Protein AF-0000000084464617 (afdb_homodimer)

Sequence (528 aa):
MVTNSAPVAQAFKDVGVSLNCDMGEGYYRWNLGPDEELFPLIDFANVACGMHAGDHATMLRMVRLAKKHGVGIGAHPGLDDIKGFGRRKLDITPDEVYSLALYQLGALKAMVDAEGAKLSHVKPHGAFYFILRDDEAACRAFMKAHLSLTPNGSPLPYVGLAGTTHEKVCAEMGIPFVPEIFVDIDYSAEKTLLSVPMSNKPTVEGIGKKMESILKTYTTSDKQGKPLELPETRGYYTVCLHSDMPTALDNARAARKAIDAARKMVTNSAPVAQAFKDVGVSLNCDMGEGYYRWNLGPDEELFPLIDFANVACGMHAGDHATMLRMVRLAKKHGVGIGAHPGLDDIKGFGRRKLDITPDEVYSLALYQLGALKAMVDAEGAKLSHVKPHGAFYFILRDDEAACRAFMKAHLSLTPNGSPLPYVGLAGTTHEKVCAEMGIPFVPEIFVDIDYSAEKTLLSVPMSNKPTVEGIGKKMESILKTYTTSDKQGKPLELPETRGYYTVCLHSDMPTALDNARAARKAIDAARK

InterPro domains:
  IPR005501 LamB/YcsF/PxpA-like [PF03746] (17-259)
  IPR005501 LamB/YcsF/PxpA-like [PTHR30292] (17-262)
  IPR011330 Glycoside hydrolase/deacetylase, beta/alpha-barrel [SSF88713] (17-261)

Radius of gyration: 25.35 Å; Cα contacts (8 Å, |Δi|>4): 1186; chains: 2; bounding box: 42×81×56 Å

Solvent-accessible surface area (backbone atoms only — not comparable to full-atom values): 26544 Å² total; per-residue (Å²): 125,58,69,90,82,54,63,48,60,52,45,54,58,73,57,25,73,39,37,30,33,51,30,40,54,20,47,80,93,42,80,42,50,63,53,80,75,40,49,81,64,35,45,31,35,26,34,21,45,44,32,19,26,13,30,45,61,45,35,48,49,46,48,51,50,25,59,74,62,40,26,36,38,22,37,17,39,39,37,87,28,53,92,55,53,10,57,58,82,70,94,74,51,37,69,52,38,22,27,48,41,24,31,25,50,18,16,49,48,36,43,31,49,59,70,72,49,64,78,32,32,37,32,58,27,57,29,44,37,50,48,27,40,74,31,61,65,37,30,51,28,34,48,52,34,57,41,46,77,30,76,88,52,75,50,56,20,38,48,36,47,67,93,35,38,42,43,53,51,24,60,76,69,68,31,47,70,38,37,48,45,64,59,57,39,23,26,40,91,88,69,43,77,42,52,70,91,74,25,65,83,64,44,51,67,55,27,31,50,37,42,46,35,31,75,72,68,29,24,42,51,21,70,86,64,45,82,36,81,38,76,70,53,77,58,47,29,34,38,45,45,54,30,78,43,97,55,25,64,57,38,46,50,32,41,42,52,42,54,54,61,68,71,108,127,59,68,90,80,54,63,47,61,52,46,53,59,72,57,26,72,39,37,30,31,52,30,40,53,20,48,80,92,42,79,45,52,64,54,79,74,40,47,80,64,34,46,32,36,27,34,22,44,42,32,19,26,12,29,45,58,44,37,47,50,46,50,52,51,25,60,76,61,42,26,37,38,20,38,17,39,39,37,86,28,53,92,54,54,10,57,56,84,69,94,73,53,36,68,52,37,22,28,48,41,22,30,25,51,17,15,49,47,36,43,30,50,58,70,73,50,65,78,32,32,38,33,58,26,58,30,43,37,50,48,28,40,73,30,58,64,38,30,51,27,34,48,54,35,56,42,45,76,30,77,89,51,76,50,55,21,38,47,37,46,69,91,35,39,41,42,52,50,25,61,75,70,67,31,48,70,39,35,47,44,64,58,57,40,24,26,41,92,87,69,44,78,41,52,70,92,74,26,64,84,66,44,51,68,56,28,31,52,35,43,46,34,31,76,73,68,29,25,40,50,20,71,87,65,45,80,36,81,38,75,71,52,78,58,47,30,33,37,43,43,53,31,79,44,98,53,28,64,55,38,45,51,32,41,42,50,41,55,55,60,69,72,107

pLDDT: mean 94.5, std 10.1, range [27.45, 98.94]

Foldseek 3Di:
DQDQPDQLLVSLQVLQEFAEEEAQFAAVVGDFFDRLLLLLLGQAYAYEQHQLGHDLVSLLVSLVSCVVNVHAYEHAQAHNCVPVSRQDADDDDLVRLLVSLLNRRVSNQVSNVVVVGHHREYEYDHNLLVCLQAPLSNVLSNVVSQCVSCVPDAGHEYEHAPPTSNVVNCVVVVHHYAHEDEQQFFAAPVRHTDGPVVGDGDDLVSLLVQLLCCLPPQWGAGRVRHIDHHPSSVTGHYYYFYRNHPCRSSSSVSNSVSSVVSVD/DQDQPDQLLVSLQVLQEFAEEEAQFAAVVGDFFDRLLLLLLGQAYAYEQHQLGHDLVSLLVSLVSCVVNVHAYEHAQAHNCVPVSRQDADDDDLVRLLVSLLNRRVSNQVSNVVVVGHHREYEYDHNLLVCLQADLSNVLSNVVSQCVSCVPDAGHEYEHAPPTSNVVSCVVVVHHYAHEDEQQFFAAPVRHTDGPVVGDGDDLVSLLVQLLCCLPPQWGAGRVGHIDHHVSSVTGHYYYFYRNHPCRSSSSVSNSVSSVVSVD

Secondary structure (DSSP, 8-state):
---TTS-HHHHHHHHSEEEEEEE---BTTB--S-HHHHGGG-SEEEEE-SSSS--HHHHHHHHHHHHHHT-EEEEE---S-GGGTT-S-----HHHHHHHHHHHHHHHHHHHHHTT--EEEE---HHHHHHHHH-HHHHHHHHHHHHHTSTTSPPPPEEE-TTSHHHHHHHHHT--EEEEEESSS-B-TTSPBPPGGGSPPP-HHHHHHHHHHHHHHSEEE-TTS-EEE-GGGGS-EEEEEETTSTTHHHHHHHHHHHHHHHH-/---TTS-HHHHHHHHSEEEEEEE---BTTB--S-HHHHGGG-SEEEEE-SSSS--HHHHHHHHHHHHHHT-EEEEE---S-GGGTT-S-----HHHHHHHHHHHHHHHHHHHHHTT--EEEE---HHHHHHHHH-HHHHHHHHHHHHHTSTTSPPPPEEE-TTSHHHHHHHHHT--EEEEEESSS-B-TTSPBPPGGGSPPP-HHHHHHHHHHHHHHSEEE-TTS-EEE-GGGGS-EEEEEETTSTTHHHHHHHHHHHHHHHH-

Organism: NCBI:txid879819

Structure (mmCIF, N/CA/C/O backbone):
data_AF-0000000084464617-model_v1
#
loop_
_entity.id
_entity.type
_entity.pdbx_description
1 polymer LamB/YcsF
#
loop_
_atom_site.group_PDB
_atom_site.id
_atom_site.type_symbol
_atom_site.label_atom_id
_atom_site.label_alt_id
_atom_site.label_comp_id
_atom_site.label_asym_id
_atom_site.label_entity_id
_atom_site.label_seq_id
_atom_site.pdbx_PDB_ins_code
_atom_site.Cartn_x
_atom_site.Cartn_y
_atom_site.Cartn_z
_atom_site.occupancy
_atom_site.B_iso_or_equiv
_atom_site.auth_seq_id
_atom_site.auth_comp_id
_atom_site.auth_asym_id
_atom_site.auth_atom_id
_atom_site.pdbx_PDB_model_num
ATOM 1 N N . MET A 1 1 ? -7.426 -28.438 1.047 1 29.12 1 MET A N 1
ATOM 2 C CA . MET A 1 1 ? -7.781 -27.172 1.679 1 29.12 1 MET A CA 1
ATOM 3 C C . MET A 1 1 ? -6.738 -26.766 2.711 1 29.12 1 MET A C 1
ATOM 5 O O . MET A 1 1 ? -6.293 -27.594 3.51 1 29.12 1 MET A O 1
ATOM 9 N N . VAL A 1 2 ? -6.07 -25.594 2.578 1 39.19 2 VAL A N 1
ATOM 10 C CA . VAL A 1 2 ? -4.988 -25.125 3.438 1 39.19 2 VAL A CA 1
ATOM 11 C C . VAL A 1 2 ? -5.523 -24.844 4.84 1 39.19 2 VAL A C 1
ATOM 13 O O . VAL A 1 2 ? -6.512 -24.125 5 1 39.19 2 VAL A O 1
ATOM 16 N N . THR A 1 3 ? -5.273 -25.641 5.82 1 35.84 3 THR A N 1
ATOM 17 C CA . THR A 1 3 ? -5.652 -25.312 7.191 1 35.84 3 THR A CA 1
ATOM 18 C C . THR A 1 3 ? -4.867 -24.109 7.703 1 35.84 3 THR A C 1
ATOM 20 O O . THR A 1 3 ? -3.672 -23.984 7.434 1 35.84 3 THR A O 1
ATOM 23 N N . ASN A 1 4 ? -5.457 -22.969 8.086 1 39.94 4 ASN A N 1
ATOM 24 C CA . ASN A 1 4 ? -5 -21.641 8.477 1 39.94 4 ASN A CA 1
ATOM 25 C C . ASN A 1 4 ? -3.971 -21.719 9.602 1 39.94 4 ASN A C 1
ATOM 27 O O . ASN A 1 4 ? -3.533 -20.688 10.109 1 39.94 4 ASN A O 1
ATOM 31 N N . SER A 1 5 ? -3.867 -22.953 10.406 1 42.59 5 SER A N 1
ATOM 32 C CA . SER A 1 5 ? -3.092 -22.891 11.641 1 42.59 5 SER A CA 1
ATOM 33 C C . SER A 1 5 ? -1.617 -23.188 11.383 1 42.59 5 SER A C 1
ATOM 35 O O . SER A 1 5 ? -0.774 -22.969 12.258 1 42.59 5 SER A O 1
ATOM 37 N N . ALA A 1 6 ? -1.285 -23.922 10.414 1 43.06 6 ALA A N 1
ATOM 38 C CA . ALA A 1 6 ? 0.099 -24.359 10.25 1 43.06 6 ALA A CA 1
ATOM 39 C C . ALA A 1 6 ? 0.975 -23.234 9.711 1 43.06 6 ALA A C 1
ATOM 41 O O . ALA A 1 6 ? 0.5 -22.359 8.977 1 43.06 6 ALA A O 1
ATOM 42 N N . PRO A 1 7 ? 2.197 -23.266 10.211 1 56 7 PRO A N 1
ATOM 43 C CA . PRO A 1 7 ? 3.094 -22.328 9.539 1 56 7 PRO A CA 1
ATOM 44 C C . PRO A 1 7 ? 3.035 -22.438 8.016 1 56 7 PRO A C 1
ATOM 46 O O . PRO A 1 7 ? 2.941 -23.547 7.48 1 56 7 PRO A O 1
ATOM 49 N N . VAL A 1 8 ? 2.83 -21.375 7.246 1 62.25 8 VAL A N 1
ATOM 50 C CA . VAL A 1 8 ? 2.455 -21.234 5.844 1 62.25 8 VAL A CA 1
ATOM 51 C C . VAL A 1 8 ? 3.355 -22.109 4.977 1 62.25 8 VAL A C 1
ATOM 53 O O . VAL A 1 8 ? 2.877 -22.797 4.066 1 62.25 8 VAL A O 1
ATOM 56 N N . ALA A 1 9 ? 4.594 -22.188 5.293 1 69.19 9 ALA A N 1
ATOM 57 C CA . ALA A 1 9 ? 5.461 -23.031 4.477 1 69.19 9 ALA A CA 1
ATOM 58 C C . ALA A 1 9 ? 5.043 -24.5 4.566 1 69.19 9 ALA A C 1
ATOM 60 O O . ALA A 1 9 ? 5.113 -25.234 3.58 1 69.19 9 ALA A O 1
ATOM 61 N N . GLN A 1 10 ? 4.531 -24.828 5.57 1 82.56 10 GLN A N 1
ATOM 62 C CA . GLN A 1 10 ? 4.098 -26.203 5.797 1 82.56 10 GLN A CA 1
ATOM 63 C C . GLN A 1 10 ? 2.85 -26.531 4.984 1 82.56 10 GLN A C 1
ATOM 65 O O . GLN A 1 10 ? 2.648 -27.672 4.57 1 82.56 10 GLN A O 1
ATOM 70 N N . ALA A 1 11 ? 2.193 -25.5 4.645 1 85.19 11 ALA A N 1
ATOM 71 C CA . ALA A 1 11 ? 0.956 -25.703 3.898 1 85.19 11 ALA A CA 1
ATOM 72 C C . ALA A 1 11 ? 1.244 -26.219 2.49 1 85.19 11 ALA A C 1
ATOM 74 O O . ALA A 1 11 ? 0.557 -27.125 1.999 1 85.19 11 ALA A O 1
ATOM 75 N N . PHE A 1 12 ? 2.25 -25.672 1.838 1 92.94 12 PHE A N 1
ATOM 76 C CA . PHE A 1 12 ? 2.633 -26.141 0.509 1 92.94 12 PHE A CA 1
ATOM 77 C C . PHE A 1 12 ? 3.098 -27.594 0.555 1 92.94 12 PHE A C 1
ATOM 79 O O . PHE A 1 12 ? 2.742 -28.391 -0.314 1 92.94 12 PHE A O 1
ATOM 86 N N . LYS A 1 13 ? 3.854 -27.906 1.564 1 90.12 13 LYS A N 1
ATOM 87 C CA . LYS A 1 13 ? 4.363 -29.266 1.71 1 90.12 13 LYS A CA 1
ATOM 88 C C . LYS A 1 13 ? 3.23 -30.25 2 1 90.12 13 LYS A C 1
ATOM 90 O O . LYS A 1 13 ? 3.227 -31.375 1.487 1 90.12 13 LYS A O 1
ATOM 95 N N . ASP A 1 14 ? 2.32 -29.828 2.744 1 89.31 14 ASP A N 1
ATOM 96 C CA . ASP A 1 14 ? 1.193 -30.688 3.111 1 89.31 14 ASP A CA 1
ATOM 97 C C . ASP A 1 14 ? 0.323 -31 1.896 1 89.31 14 ASP A C 1
ATOM 99 O O . ASP A 1 14 ? -0.182 -32.125 1.759 1 89.31 14 ASP A O 1
ATOM 103 N N . VAL A 1 15 ? 0.234 -30.031 1.013 1 89.69 15 VAL A N 1
ATOM 104 C CA . VAL A 1 15 ? -0.587 -30.234 -0.178 1 89.69 15 VAL A CA 1
ATOM 105 C C . VAL A 1 15 ? 0.18 -31.062 -1.203 1 89.69 15 VAL A C 1
ATOM 107 O O . VAL A 1 15 ? -0.417 -31.828 -1.956 1 89.69 15 VAL A O 1
ATOM 110 N N . GLY A 1 16 ? 1.484 -30.922 -1.229 1 93.69 16 GLY A N 1
ATOM 111 C CA . GLY A 1 16 ? 2.324 -31.656 -2.172 1 93.69 16 GLY A CA 1
ATOM 112 C C . GLY A 1 16 ? 2.365 -31.016 -3.547 1 93.69 16 GLY A C 1
ATOM 113 O O . GLY A 1 16 ? 3.268 -30.219 -3.844 1 93.69 16 GLY A O 1
ATOM 114 N N . VAL A 1 17 ? 1.348 -31.344 -4.305 1 96.69 17 VAL A N 1
ATOM 115 C CA . VAL A 1 17 ? 1.146 -30.688 -5.59 1 96.69 17 VAL A CA 1
ATOM 116 C C . VAL A 1 17 ? -0.069 -29.766 -5.516 1 96.69 17 VAL A C 1
ATOM 118 O O . VAL A 1 17 ? -1.198 -30.234 -5.34 1 96.69 17 VAL A O 1
ATOM 121 N N . SER A 1 18 ? 0.214 -28.469 -5.625 1 97.31 18 SER A N 1
ATOM 122 C CA . SER A 1 18 ? -0.864 -27.5 -5.484 1 97.31 18 SER A CA 1
ATOM 123 C C . SER A 1 18 ? -1.037 -26.672 -6.758 1 97.31 18 SER A C 1
ATOM 125 O O . SER A 1 18 ? -0.153 -26.656 -7.613 1 97.31 18 SER A O 1
ATOM 127 N N . LEU A 1 19 ? -2.213 -26.062 -6.84 1 98.12 19 LEU A N 1
ATOM 128 C CA . LEU A 1 19 ? -2.527 -25.141 -7.918 1 98.12 19 LEU A CA 1
ATOM 129 C C . LEU A 1 19 ? -2.572 -23.703 -7.406 1 98.12 19 LEU A C 1
ATOM 131 O O . LEU A 1 19 ? -3.207 -23.422 -6.387 1 98.12 19 LEU A O 1
ATOM 135 N N . ASN A 1 20 ? -1.819 -22.859 -8.07 1 98.5 20 ASN A N 1
ATOM 136 C CA . ASN A 1 20 ? -1.952 -21.438 -7.793 1 98.5 20 ASN A CA 1
ATOM 137 C C . ASN A 1 20 ? -2.379 -20.656 -9.039 1 98.5 20 ASN A C 1
ATOM 139 O O . ASN A 1 20 ? -2.23 -21.156 -10.156 1 98.5 20 ASN A O 1
ATOM 143 N N . CYS A 1 21 ? -2.973 -19.516 -8.789 1 98.56 21 CYS A N 1
ATOM 144 C CA . CYS A 1 21 ? -3.467 -18.688 -9.891 1 98.56 21 CYS A CA 1
ATOM 145 C C . CYS A 1 21 ? -3.289 -17.219 -9.586 1 98.56 21 CYS A C 1
ATOM 147 O O . CYS A 1 21 ? -3.496 -16.781 -8.445 1 98.56 21 CYS A O 1
ATOM 149 N N . ASP A 1 22 ? -2.824 -16.484 -10.602 1 98.5 22 ASP A N 1
ATOM 150 C CA . ASP A 1 22 ? -2.793 -15.039 -10.484 1 98.5 22 ASP A CA 1
ATOM 151 C C . ASP A 1 22 ? -4.203 -14.445 -10.523 1 98.5 22 ASP A C 1
ATOM 153 O O . ASP A 1 22 ? -4.926 -14.625 -11.508 1 98.5 22 ASP A O 1
ATOM 157 N N . MET A 1 23 ? -4.559 -13.781 -9.492 1 98.31 23 MET A N 1
ATOM 158 C CA . MET A 1 23 ? -5.953 -13.391 -9.305 1 98.31 23 MET A CA 1
ATOM 159 C C . MET A 1 23 ? -6.074 -11.875 -9.148 1 98.31 23 MET A C 1
ATOM 161 O O . MET A 1 23 ? -5.102 -11.203 -8.812 1 98.31 23 MET A O 1
ATOM 165 N N . GLY A 1 24 ? -7.309 -11.359 -9.352 1 98.38 24 GLY A N 1
ATOM 166 C CA . GLY A 1 24 ? -7.594 -9.953 -9.133 1 98.38 24 GLY A CA 1
ATOM 167 C C . GLY A 1 24 ? -6.844 -9.039 -10.086 1 98.38 24 GLY A C 1
ATOM 168 O O . GLY A 1 24 ? -6.379 -7.969 -9.68 1 98.38 24 GLY A O 1
ATOM 169 N N . GLU A 1 25 ? -6.762 -9.461 -11.328 1 98.44 25 GLU A N 1
ATOM 170 C CA . GLU A 1 25 ? -5.91 -8.719 -12.25 1 98.44 25 GLU A CA 1
ATOM 171 C C . GLU A 1 25 ? -6.734 -7.781 -13.125 1 98.44 25 GLU A C 1
ATOM 173 O O . GLU A 1 25 ? -6.316 -7.43 -14.227 1 98.44 25 GLU A O 1
ATOM 178 N N . GLY A 1 26 ? -7.961 -7.516 -12.711 1 97.12 26 GLY A N 1
ATOM 179 C CA . GLY A 1 26 ? -8.672 -6.367 -13.242 1 97.12 26 GLY A CA 1
ATOM 180 C C . GLY A 1 26 ? -8.109 -5.039 -12.781 1 97.12 26 GLY A C 1
ATOM 181 O O . GLY A 1 26 ? -7.023 -4.996 -12.195 1 97.12 26 GLY A O 1
ATOM 182 N N . TYR A 1 27 ? -8.852 -3.975 -13.07 1 96 27 TYR A N 1
ATOM 183 C CA . TYR A 1 27 ? -8.445 -2.631 -12.68 1 96 27 TYR A CA 1
ATOM 184 C C . TYR A 1 27 ? -9.625 -1.673 -12.68 1 96 27 TYR A C 1
ATOM 186 O O . TYR A 1 27 ? -10.094 -1.253 -13.742 1 96 27 TYR A O 1
ATOM 194 N N . TYR A 1 28 ? -10.055 -1.371 -11.438 1 95.06 28 TYR A N 1
ATOM 195 C CA . TYR A 1 28 ? -11.242 -0.534 -11.289 1 95.06 28 TYR A CA 1
ATOM 196 C C . TYR A 1 28 ? -12.383 -1.045 -12.156 1 95.06 28 TYR A C 1
ATOM 198 O O . TYR A 1 28 ? -12.82 -2.189 -12.008 1 95.06 28 TYR A O 1
ATOM 206 N N . ARG A 1 29 ? -12.836 -0.39 -13.047 1 92.25 29 ARG A N 1
ATOM 207 C CA . ARG A 1 29 ? -14.031 -0.738 -13.812 1 92.25 29 ARG A CA 1
ATOM 208 C C . ARG A 1 29 ? -13.766 -1.936 -14.719 1 92.25 29 ARG A C 1
ATOM 210 O O . ARG A 1 29 ? -14.703 -2.594 -15.18 1 92.25 29 ARG A O 1
ATOM 217 N N . TRP A 1 30 ? -12.539 -2.227 -15 1 94.19 30 TRP A N 1
ATOM 218 C CA . TRP A 1 30 ? -12.18 -3.26 -15.961 1 94.19 30 TRP A CA 1
ATOM 219 C C . TRP A 1 30 ? -11.961 -4.602 -15.273 1 94.19 30 TRP A C 1
ATOM 221 O O . TRP A 1 30 ? -11.172 -4.695 -14.328 1 94.19 30 TRP A O 1
ATOM 231 N N . ASN A 1 31 ? -12.656 -5.531 -15.734 1 93.31 31 ASN A N 1
ATOM 232 C CA . ASN A 1 31 ? -12.492 -6.895 -15.242 1 93.31 31 ASN A CA 1
ATOM 233 C C . ASN A 1 31 ? -11.562 -7.703 -16.141 1 93.31 31 ASN A C 1
ATOM 235 O O . ASN A 1 31 ? -11.5 -7.473 -17.344 1 93.31 31 ASN A O 1
ATOM 239 N N . LEU A 1 32 ? -10.93 -8.602 -15.508 1 94.5 32 LEU A N 1
ATOM 240 C CA . LEU A 1 32 ? -10.086 -9.531 -16.25 1 94.5 32 LEU A CA 1
ATOM 241 C C . LEU A 1 32 ? -10.086 -10.906 -15.602 1 94.5 32 LEU A C 1
ATOM 243 O O . LEU A 1 32 ? -9.703 -11.047 -14.438 1 94.5 32 LEU A O 1
ATOM 247 N N . GLY A 1 33 ? -10.648 -11.953 -16.312 1 91.88 33 GLY A N 1
ATOM 248 C CA . GLY A 1 33 ? -10.672 -13.336 -15.867 1 91.88 33 GLY A CA 1
ATOM 249 C C . GLY A 1 33 ? -11.867 -13.648 -14.977 1 91.88 33 GLY A C 1
ATOM 250 O O . GLY A 1 33 ? -12.508 -12.742 -14.445 1 91.88 33 GLY A O 1
ATOM 251 N N . PRO A 1 34 ? -12.133 -14.875 -14.852 1 96.19 34 PRO A N 1
ATOM 252 C CA . PRO A 1 34 ? -13.242 -15.352 -14.016 1 96.19 34 PRO A CA 1
ATOM 253 C C . PRO A 1 34 ? -12.82 -15.656 -12.586 1 96.19 34 PRO A C 1
ATOM 255 O O . PRO A 1 34 ? -12.938 -16.797 -12.133 1 96.19 34 PRO A O 1
ATOM 258 N N . ASP A 1 35 ? -12.508 -14.664 -11.867 1 96.31 35 ASP A N 1
ATOM 259 C CA . ASP A 1 35 ? -11.898 -14.812 -10.547 1 96.31 35 ASP A CA 1
ATOM 260 C C . ASP A 1 35 ? -12.789 -15.648 -9.625 1 96.31 35 ASP A C 1
ATOM 262 O O . ASP A 1 35 ? -12.32 -16.609 -9.016 1 96.31 35 ASP A O 1
ATOM 266 N N . GLU A 1 36 ? -14.008 -15.336 -9.523 1 96.94 36 GLU A N 1
ATOM 267 C CA . GLU A 1 36 ? -14.906 -15.992 -8.578 1 96.94 36 GLU A CA 1
ATOM 268 C C . GLU A 1 36 ? -15.008 -17.484 -8.859 1 96.94 36 GLU A C 1
ATOM 270 O O . GLU A 1 36 ? -15.047 -18.297 -7.934 1 96.94 36 GLU A O 1
ATOM 275 N N . GLU A 1 37 ? -15.023 -17.828 -10.078 1 97.81 37 GLU A N 1
ATOM 276 C CA . GLU A 1 37 ? -15.188 -19.219 -10.469 1 97.81 37 GLU A CA 1
ATOM 277 C C . GLU A 1 37 ? -13.883 -20 -10.297 1 97.81 37 GLU A C 1
ATOM 279 O O . GLU A 1 37 ? -13.891 -21.219 -10.195 1 97.81 37 GLU A O 1
ATOM 284 N N . LEU A 1 38 ? -12.812 -19.297 -10.281 1 98.31 38 LEU A N 1
ATOM 285 C CA . LEU A 1 38 ? -11.508 -19.953 -10.203 1 98.31 38 LEU A CA 1
ATOM 286 C C . LEU A 1 38 ? -11.18 -20.344 -8.766 1 98.31 38 LEU A C 1
ATOM 288 O O . LEU A 1 38 ? -10.484 -21.328 -8.531 1 98.31 38 LEU A O 1
ATOM 292 N N . PHE A 1 39 ? -11.68 -19.656 -7.812 1 98.12 39 PHE A N 1
ATOM 293 C CA . PHE A 1 39 ? -11.266 -19.797 -6.422 1 98.12 39 PHE A CA 1
ATOM 294 C C . PHE A 1 39 ? -11.508 -21.219 -5.934 1 98.12 39 PHE A C 1
ATOM 296 O O . PHE A 1 39 ? -10.633 -21.828 -5.312 1 98.12 39 PHE A O 1
ATOM 303 N N . PRO A 1 40 ? -12.648 -21.828 -6.273 1 97.62 40 PRO A N 1
ATOM 304 C CA . PRO A 1 40 ? -12.875 -23.172 -5.758 1 97.62 40 PRO A CA 1
ATOM 305 C C . PRO A 1 40 ? -11.922 -24.203 -6.363 1 97.62 40 PRO A C 1
ATOM 307 O O . PRO A 1 40 ? -11.844 -25.344 -5.879 1 97.62 40 PRO A O 1
ATOM 310 N N . LEU A 1 41 ? -11.227 -23.844 -7.391 1 98.19 41 LEU A N 1
ATOM 311 C CA . LEU A 1 41 ? -10.414 -24.797 -8.141 1 98.19 41 LEU A CA 1
ATOM 312 C C . LEU A 1 41 ? -8.953 -24.719 -7.711 1 98.19 41 LEU A C 1
ATOM 314 O O . LEU A 1 41 ? -8.156 -25.609 -8.047 1 98.19 41 LEU A O 1
ATOM 318 N N . ILE A 1 42 ? -8.562 -23.688 -6.941 1 98.19 42 ILE A N 1
ATOM 319 C CA . ILE A 1 42 ? -7.141 -23.469 -6.691 1 98.19 42 ILE A CA 1
ATOM 320 C C . ILE A 1 42 ? -6.855 -23.578 -5.195 1 98.19 42 ILE A C 1
ATOM 322 O O . ILE A 1 42 ? -7.773 -23.516 -4.375 1 98.19 42 ILE A O 1
ATOM 326 N N . ASP A 1 43 ? -5.59 -23.766 -4.859 1 98 43 ASP A N 1
ATOM 327 C CA . ASP A 1 43 ? -5.152 -23.875 -3.473 1 98 43 ASP A CA 1
ATOM 328 C C . ASP A 1 43 ? -4.594 -22.547 -2.965 1 98 43 ASP A C 1
ATOM 330 O O . ASP A 1 43 ? -4.719 -22.219 -1.78 1 98 43 ASP A O 1
ATOM 334 N N . PHE A 1 44 ? -3.945 -21.797 -3.834 1 98.12 44 PHE A N 1
ATOM 335 C CA . PHE A 1 44 ? -3.305 -20.531 -3.482 1 98.12 44 PHE A CA 1
ATOM 336 C C . PHE A 1 44 ? -3.611 -19.469 -4.523 1 98.12 44 PHE A C 1
ATOM 338 O O . PHE A 1 44 ? -3.588 -19.734 -5.727 1 98.12 44 PHE A O 1
ATOM 345 N N . ALA A 1 45 ? -3.955 -18.297 -4.105 1 98.69 45 ALA A N 1
ATOM 346 C CA . ALA A 1 45 ? -4.215 -17.141 -4.973 1 98.69 45 ALA A CA 1
ATOM 347 C C . ALA A 1 45 ? -3.102 -16.109 -4.859 1 98.69 45 ALA A C 1
ATOM 349 O O . ALA A 1 45 ? -2.775 -15.656 -3.758 1 98.69 45 ALA A O 1
ATOM 350 N N . ASN A 1 46 ? -2.453 -15.797 -5.949 1 98.81 46 ASN A N 1
ATOM 351 C CA . ASN A 1 46 ? -1.567 -14.641 -6.027 1 98.81 46 ASN A CA 1
ATOM 352 C C . ASN A 1 46 ? -2.34 -13.359 -6.344 1 98.81 46 ASN A C 1
ATOM 354 O O . ASN A 1 46 ? -2.695 -13.117 -7.5 1 98.81 46 ASN A O 1
ATOM 358 N N . VAL A 1 47 ? -2.514 -12.523 -5.398 1 98.88 47 VAL A N 1
ATOM 359 C CA . VAL A 1 47 ? -3.387 -11.367 -5.547 1 98.88 47 VAL A CA 1
ATOM 360 C C . VAL A 1 47 ? -2.584 -10.18 -6.074 1 98.88 47 VAL A C 1
ATOM 362 O O . VAL A 1 47 ? -1.603 -9.758 -5.453 1 98.88 47 VAL A O 1
ATOM 365 N N . ALA A 1 48 ? -3.033 -9.672 -7.227 1 98.88 48 ALA A N 1
ATOM 366 C CA . ALA A 1 48 ? -2.4 -8.477 -7.785 1 98.88 48 ALA A CA 1
ATOM 367 C C . ALA A 1 48 ? -2.43 -7.324 -6.785 1 98.88 48 ALA A C 1
ATOM 369 O O . ALA A 1 48 ? -3.441 -7.098 -6.117 1 98.88 48 ALA A O 1
ATOM 370 N N . CYS A 1 49 ? -1.34 -6.52 -6.777 1 98.81 49 CYS A N 1
ATOM 371 C CA . CYS A 1 49 ? -1.193 -5.582 -5.668 1 98.81 49 CYS A CA 1
ATOM 372 C C . CYS A 1 49 ? -1.292 -4.141 -6.152 1 98.81 49 CYS A C 1
ATOM 374 O O . CYS A 1 49 ? -0.854 -3.219 -5.465 1 98.81 49 CYS A O 1
ATOM 376 N N . GLY A 1 50 ? -1.729 -3.932 -7.352 1 98.38 50 GLY A N 1
ATOM 377 C CA . GLY A 1 50 ? -2.141 -2.584 -7.711 1 98.38 50 GLY A CA 1
ATOM 378 C C . GLY A 1 50 ? -1.223 -1.933 -8.727 1 98.38 50 GLY A C 1
ATOM 379 O O . GLY A 1 50 ? -1.544 -0.875 -9.273 1 98.38 50 GLY A O 1
ATOM 380 N N . MET A 1 51 ? -0.041 -2.549 -9.055 1 98.44 51 MET A N 1
ATOM 381 C CA . MET A 1 51 ? 0.882 -1.852 -9.945 1 98.44 51 MET A CA 1
ATOM 382 C C . MET A 1 51 ? 0.799 -2.412 -11.367 1 98.44 51 MET A C 1
ATOM 384 O O . MET A 1 51 ? 0.673 -1.657 -12.328 1 98.44 51 MET A O 1
ATOM 388 N N . HIS A 1 52 ? 0.821 -3.699 -11.539 1 98.56 52 HIS A N 1
ATOM 389 C CA . HIS A 1 52 ? 0.627 -4.215 -12.891 1 98.56 52 HIS A CA 1
ATOM 390 C C . HIS A 1 52 ? -0.855 -4.371 -13.211 1 98.56 52 HIS A C 1
ATOM 392 O O . HIS A 1 52 ? -1.241 -4.391 -14.383 1 98.56 52 HIS A O 1
ATOM 398 N N . ALA A 1 53 ? -1.592 -4.629 -12.141 1 98.31 53 ALA A N 1
ATOM 399 C CA . ALA A 1 53 ? -3.043 -4.797 -12.156 1 98.31 53 ALA A CA 1
ATOM 400 C C . ALA A 1 53 ? -3.609 -4.773 -10.734 1 98.31 53 ALA A C 1
ATOM 402 O O . ALA A 1 53 ? -2.859 -4.691 -9.766 1 98.31 53 ALA A O 1
ATOM 403 N N . GLY A 1 54 ? -4.973 -4.812 -10.648 1 98.06 54 GLY A N 1
ATOM 404 C CA . GLY A 1 54 ? -5.613 -4.742 -9.352 1 98.06 54 GLY A CA 1
ATOM 405 C C . GLY A 1 54 ? -5.766 -3.322 -8.836 1 98.06 54 GLY A C 1
ATOM 406 O O . GLY A 1 54 ? -5.078 -2.41 -9.297 1 98.06 54 GLY A O 1
ATOM 407 N N . ASP A 1 55 ? -6.617 -3.178 -7.957 1 98.12 55 ASP A N 1
ATOM 408 C CA . ASP A 1 55 ? -6.859 -1.949 -7.203 1 98.12 55 ASP A CA 1
ATOM 409 C C . ASP A 1 55 ? -7.352 -2.258 -5.793 1 98.12 55 ASP A C 1
ATOM 411 O O . ASP A 1 55 ? -7.641 -3.412 -5.469 1 98.12 55 ASP A O 1
ATOM 415 N N . HIS A 1 56 ? -7.43 -1.24 -5.043 1 98.56 56 HIS A N 1
ATOM 416 C CA . HIS A 1 56 ? -7.707 -1.439 -3.623 1 98.56 56 HIS A CA 1
ATOM 417 C C . HIS A 1 56 ? -8.992 -2.236 -3.42 1 98.56 56 HIS A C 1
ATOM 419 O O . HIS A 1 56 ? -9.047 -3.129 -2.572 1 98.56 56 HIS A O 1
ATOM 425 N N . ALA A 1 57 ? -10.016 -1.978 -4.148 1 98.25 57 ALA A N 1
ATOM 426 C CA . ALA A 1 57 ? -11.297 -2.67 -3.994 1 98.25 57 ALA A CA 1
ATOM 427 C C . ALA A 1 57 ? -11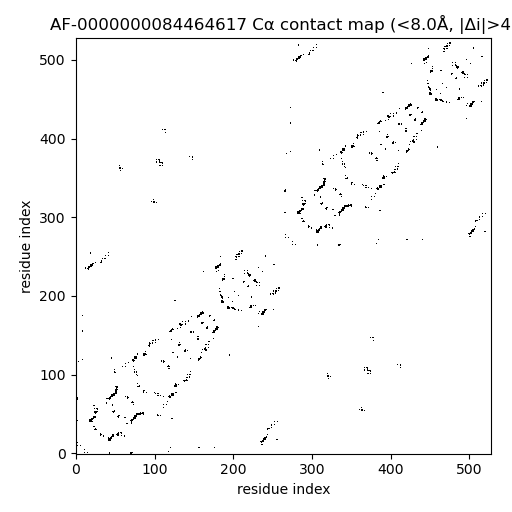.195 -4.113 -4.473 1 98.25 57 ALA A C 1
ATOM 429 O O . ALA A 1 57 ? -11.727 -5.023 -3.832 1 98.25 57 ALA A O 1
ATOM 430 N N . THR A 1 58 ? -10.562 -4.297 -5.609 1 98.31 58 THR A N 1
ATOM 431 C CA . THR A 1 58 ? -10.383 -5.637 -6.156 1 98.31 58 THR A CA 1
ATOM 432 C C . THR A 1 58 ? -9.539 -6.492 -5.223 1 98.31 58 THR A C 1
ATOM 434 O O . THR A 1 58 ? -9.844 -7.664 -4.988 1 98.31 58 THR A O 1
ATOM 437 N N . MET A 1 59 ? -8.523 -5.906 -4.719 1 98.81 59 MET A N 1
ATOM 438 C CA . MET A 1 59 ? -7.648 -6.617 -3.791 1 98.81 59 MET A CA 1
ATOM 439 C C . MET A 1 59 ? -8.422 -7.102 -2.574 1 98.81 59 MET A C 1
ATOM 441 O O . MET A 1 59 ? -8.312 -8.266 -2.182 1 98.81 59 MET A O 1
ATOM 445 N N . LEU A 1 60 ? -9.188 -6.227 -1.984 1 98.75 60 LEU A N 1
ATOM 446 C CA . LEU A 1 60 ? -9.961 -6.598 -0.809 1 98.75 60 LEU A CA 1
ATOM 447 C C . LEU A 1 60 ? -10.977 -7.688 -1.147 1 98.75 60 LEU A C 1
ATOM 449 O O . LEU A 1 60 ? -11.172 -8.617 -0.365 1 98.75 60 LEU A O 1
ATOM 453 N N . ARG A 1 61 ? -11.57 -7.574 -2.283 1 98.31 61 ARG A N 1
ATOM 454 C CA . ARG A 1 61 ? -12.508 -8.594 -2.734 1 98.31 61 ARG A CA 1
ATOM 455 C C . ARG A 1 61 ? -11.828 -9.953 -2.859 1 98.31 61 ARG A C 1
ATOM 457 O O . ARG A 1 61 ? -12.398 -10.969 -2.461 1 98.31 61 ARG A O 1
ATOM 464 N N . MET A 1 62 ? -10.656 -9.961 -3.414 1 98.69 62 MET A N 1
ATOM 465 C CA . MET A 1 62 ? -9.914 -11.211 -3.561 1 98.69 62 MET A CA 1
ATOM 466 C C . MET A 1 62 ? -9.602 -11.82 -2.199 1 98.69 62 MET A C 1
ATOM 468 O O . MET A 1 62 ? -9.68 -13.039 -2.023 1 98.69 62 MET A O 1
ATOM 472 N N . VAL A 1 63 ? -9.203 -10.977 -1.268 1 98.81 63 VAL A N 1
ATOM 473 C CA . VAL A 1 63 ? -8.906 -11.453 0.082 1 98.81 63 VAL A CA 1
ATOM 474 C C . VAL A 1 63 ? -10.141 -12.117 0.681 1 98.81 63 VAL A C 1
ATOM 476 O O . VAL A 1 63 ? -10.055 -13.211 1.234 1 98.81 63 VAL A O 1
ATOM 479 N N . ARG A 1 64 ? -11.211 -11.484 0.523 1 98.69 64 ARG A N 1
ATOM 480 C CA . ARG A 1 64 ? -12.453 -12 1.089 1 98.69 64 ARG A CA 1
ATOM 481 C C . ARG A 1 64 ? -12.875 -13.297 0.399 1 98.69 64 ARG A C 1
ATOM 483 O O . ARG A 1 64 ? -13.344 -14.234 1.054 1 98.69 64 ARG A O 1
ATOM 490 N N . LEU A 1 65 ? -12.719 -13.359 -0.891 1 98.5 65 LEU A N 1
ATOM 491 C CA . LEU A 1 65 ? -13.047 -14.57 -1.632 1 98.5 65 LEU A CA 1
ATOM 492 C C . LEU A 1 65 ? -12.117 -15.719 -1.227 1 98.5 65 LEU A C 1
ATOM 494 O O . LEU A 1 65 ? -12.562 -16.859 -1.085 1 98.5 65 LEU A O 1
ATOM 498 N N . ALA A 1 66 ? -10.859 -15.406 -1.096 1 98.62 66 ALA A N 1
ATOM 499 C CA . ALA A 1 66 ? -9.914 -16.438 -0.669 1 98.62 66 ALA A CA 1
ATOM 500 C C . ALA A 1 66 ? -10.312 -17 0.689 1 98.62 66 ALA A C 1
ATOM 502 O O . ALA A 1 66 ? -10.289 -18.219 0.883 1 98.62 66 ALA A O 1
ATOM 503 N N . LYS A 1 67 ? -10.656 -16.156 1.573 1 97.94 67 LYS A N 1
ATOM 504 C CA . LYS A 1 67 ? -11.109 -16.594 2.895 1 97.94 67 LYS A CA 1
ATOM 505 C C . LYS A 1 67 ? -12.352 -17.469 2.791 1 97.94 67 LYS A C 1
ATOM 507 O O . LYS A 1 67 ? -12.422 -18.531 3.426 1 97.94 67 LYS A O 1
ATOM 512 N N . LYS A 1 68 ? -13.266 -17 2.025 1 97.94 68 LYS A N 1
ATOM 513 C CA . LYS A 1 68 ? -14.523 -17.719 1.847 1 97.94 68 LYS A CA 1
ATOM 514 C C . LYS A 1 68 ? -14.289 -19.141 1.34 1 97.94 68 LYS A C 1
ATOM 516 O O . LYS A 1 68 ? -14.992 -20.062 1.74 1 97.94 68 LYS A O 1
ATOM 521 N N . HIS A 1 69 ? -13.32 -19.344 0.519 1 98.12 69 HIS A N 1
ATOM 522 C CA . HIS A 1 69 ? -13.133 -20.625 -0.151 1 98.12 69 HIS A CA 1
ATOM 523 C C . HIS A 1 69 ? -11.977 -21.406 0.463 1 98.12 69 HIS A C 1
ATOM 525 O O . HIS A 1 69 ? -11.617 -22.484 -0.029 1 98.12 69 HIS A O 1
ATOM 531 N N . GLY A 1 70 ? -11.312 -20.828 1.481 1 97.12 70 GLY A N 1
ATOM 532 C CA . GLY A 1 70 ? -10.195 -21.516 2.127 1 97.12 70 GLY A CA 1
ATOM 533 C C . GLY A 1 70 ? -8.961 -21.594 1.254 1 97.12 70 GLY A C 1
ATOM 534 O O . GLY A 1 70 ? -8.25 -22.609 1.26 1 97.12 70 GLY A O 1
ATOM 535 N N . VAL A 1 71 ? -8.766 -20.641 0.454 1 98 71 VAL A N 1
ATOM 536 C CA . VAL A 1 71 ? -7.621 -20.562 -0.448 1 98 71 VAL A CA 1
ATOM 537 C C . VAL A 1 71 ? -6.516 -19.719 0.201 1 98 71 VAL A C 1
ATOM 539 O O . VAL A 1 71 ? -6.793 -18.703 0.835 1 98 71 VAL A O 1
ATOM 542 N N . GLY A 1 72 ? -5.227 -20.172 0.123 1 97.88 72 GLY A N 1
ATOM 543 C CA . GLY A 1 72 ? -4.125 -19.375 0.625 1 97.88 72 GLY A CA 1
ATOM 544 C C . GLY A 1 72 ? -3.959 -18.062 -0.115 1 97.88 72 GLY A C 1
ATOM 545 O O . GLY A 1 72 ? -4.113 -18 -1.336 1 97.88 72 GLY A O 1
ATOM 546 N N . ILE A 1 73 ? -3.637 -17 0.586 1 98.5 73 ILE A N 1
ATOM 547 C CA . ILE A 1 73 ? -3.551 -15.664 0.012 1 98.5 73 ILE A CA 1
ATOM 548 C C . ILE A 1 73 ? -2.084 -15.258 -0.138 1 98.5 73 ILE A C 1
ATOM 550 O O . ILE A 1 73 ? -1.364 -15.133 0.855 1 98.5 73 ILE A O 1
ATOM 554 N N . GLY A 1 74 ? -1.666 -15.031 -1.318 1 98.5 74 GLY A N 1
ATOM 555 C CA . GLY A 1 74 ? -0.323 -14.539 -1.579 1 98.5 74 GLY A CA 1
ATOM 556 C C . GLY A 1 74 ? -0.307 -13.188 -2.27 1 98.5 74 GLY A C 1
ATOM 557 O O . GLY A 1 74 ? -1.298 -12.789 -2.883 1 98.5 74 GLY A O 1
ATOM 558 N N . ALA A 1 75 ? 0.781 -12.484 -2.119 1 98.88 75 ALA A N 1
ATOM 559 C CA . ALA A 1 75 ? 0.982 -11.219 -2.824 1 98.88 75 ALA A CA 1
ATOM 560 C C . ALA A 1 75 ? 1.583 -11.453 -4.207 1 98.88 75 ALA A C 1
ATOM 562 O O . ALA A 1 75 ? 2.471 -12.297 -4.371 1 98.88 75 ALA A O 1
ATOM 563 N N . HIS A 1 76 ? 1.064 -10.719 -5.148 1 98.88 76 HIS A N 1
ATOM 564 C CA . HIS A 1 76 ? 1.503 -10.789 -6.535 1 98.88 76 HIS A CA 1
ATOM 565 C C . HIS A 1 76 ? 2.021 -9.445 -7.023 1 98.88 76 HIS A C 1
ATOM 567 O O . HIS A 1 76 ? 1.516 -8.898 -8.008 1 98.88 76 HIS A O 1
ATOM 573 N N . PRO A 1 77 ? 3.098 -8.945 -6.352 1 98.94 77 PRO A N 1
ATOM 574 C CA . PRO A 1 77 ? 3.619 -7.633 -6.758 1 98.94 77 PRO A CA 1
ATOM 575 C C . PRO A 1 77 ? 4.168 -7.633 -8.18 1 98.94 77 PRO A C 1
ATOM 577 O O . PRO A 1 77 ? 4.742 -8.633 -8.625 1 98.94 77 PRO A O 1
ATOM 580 N N . GLY A 1 78 ? 4.004 -6.562 -8.883 1 98.75 78 GLY A N 1
ATOM 581 C CA . GLY A 1 78 ? 4.508 -6.379 -10.234 1 98.75 78 GLY A CA 1
ATOM 582 C C . GLY A 1 78 ? 5.113 -5.008 -10.469 1 98.75 78 GLY A C 1
ATOM 583 O O . GLY A 1 78 ? 5.172 -4.188 -9.547 1 98.75 78 GLY A O 1
ATOM 584 N N . LEU A 1 79 ? 5.66 -4.805 -11.672 1 98.5 79 LEU A N 1
ATOM 585 C CA . LEU A 1 79 ? 6.176 -3.496 -12.062 1 98.5 79 LEU A CA 1
ATOM 586 C C . LEU A 1 79 ? 5.043 -2.49 -12.219 1 98.5 79 LEU A C 1
ATOM 588 O O . LEU A 1 79 ? 3.92 -2.861 -12.57 1 98.5 79 LEU A O 1
ATOM 592 N N . ASP A 1 80 ? 5.34 -1.223 -11.891 1 97.44 80 ASP A N 1
ATOM 593 C CA . ASP A 1 80 ? 4.375 -0.151 -12.102 1 97.44 80 ASP A CA 1
ATOM 594 C C . ASP A 1 80 ? 4.172 0.122 -13.594 1 97.44 80 ASP A C 1
ATOM 596 O O . ASP A 1 80 ? 4.723 1.084 -14.133 1 97.44 80 ASP A O 1
ATOM 600 N N . ASP A 1 81 ? 3.375 -0.7 -14.242 1 97.5 81 ASP A N 1
ATOM 601 C CA . ASP A 1 81 ? 3.18 -0.708 -15.688 1 97.5 81 ASP A CA 1
ATOM 602 C C . ASP A 1 81 ? 1.821 -1.299 -16.062 1 97.5 81 ASP A C 1
ATOM 604 O O . ASP A 1 81 ? 1.744 -2.264 -16.828 1 97.5 81 ASP A O 1
ATOM 608 N N . ILE A 1 82 ? 0.757 -0.632 -15.633 1 97 82 ILE A N 1
ATOM 609 C CA . ILE A 1 82 ? -0.601 -1.096 -15.891 1 97 82 ILE A CA 1
ATOM 610 C C . ILE A 1 82 ? -0.817 -1.232 -17.391 1 97 82 ILE A C 1
ATOM 612 O O . ILE A 1 82 ? -1.407 -2.213 -17.859 1 97 82 ILE A O 1
ATOM 616 N N . LYS A 1 83 ? -0.306 -0.305 -18.188 1 95.69 83 LYS A N 1
ATOM 617 C CA . LYS A 1 83 ? -0.522 -0.302 -19.625 1 95.69 83 LYS A CA 1
ATOM 618 C C . LYS A 1 83 ? 0.131 -1.516 -20.281 1 95.69 83 LYS A C 1
ATOM 620 O O . LYS A 1 83 ? -0.377 -2.039 -21.281 1 95.69 83 LYS A O 1
ATOM 625 N N . GLY A 1 84 ? 1.221 -1.916 -19.75 1 96.56 84 GLY A N 1
ATOM 626 C CA . GLY A 1 84 ? 1.915 -3.082 -20.281 1 96.56 84 GLY A CA 1
ATOM 627 C C . GLY A 1 84 ? 1.609 -4.355 -19.516 1 96.56 84 GLY A C 1
ATOM 628 O O . GLY A 1 84 ? 2.256 -5.383 -19.719 1 96.56 84 GLY A O 1
ATOM 629 N N . PHE A 1 85 ? 0.732 -4.246 -18.531 1 97.25 85 PHE A N 1
ATOM 630 C CA . PHE A 1 85 ? 0.306 -5.336 -17.656 1 97.25 85 PHE A CA 1
ATOM 631 C C . PHE A 1 85 ? 1.486 -5.895 -16.875 1 97.25 85 PHE A C 1
ATOM 633 O O . PHE A 1 85 ? 1.478 -7.062 -16.484 1 97.25 85 PHE A O 1
ATOM 640 N N . GLY A 1 86 ? 2.549 -5.117 -16.766 1 97.56 86 GLY A N 1
ATOM 641 C CA . GLY A 1 86 ? 3.732 -5.516 -16.031 1 97.56 86 GLY A CA 1
ATOM 642 C C . GLY A 1 86 ? 4.566 -6.555 -16.75 1 97.56 86 GLY A C 1
ATOM 643 O O . GLY A 1 86 ? 5.352 -7.273 -16.125 1 97.56 86 GLY A O 1
ATOM 644 N N . ARG A 1 87 ? 4.363 -6.676 -18.031 1 96.69 87 ARG A N 1
ATOM 645 C CA . ARG A 1 87 ? 5.059 -7.727 -18.766 1 96.69 87 ARG A CA 1
ATOM 646 C C . ARG A 1 87 ? 6.16 -7.141 -19.656 1 96.69 87 ARG A C 1
ATOM 648 O O . ARG A 1 87 ? 6.855 -7.879 -20.359 1 96.69 87 ARG A O 1
ATOM 655 N N . ARG A 1 88 ? 6.336 -5.793 -19.578 1 94.94 88 ARG A N 1
ATOM 656 C CA . ARG A 1 88 ? 7.438 -5.133 -20.281 1 94.94 88 ARG A CA 1
ATOM 657 C C . ARG A 1 88 ? 8.648 -4.988 -19.359 1 94.94 88 ARG A C 1
ATOM 659 O O . ARG A 1 88 ? 8.523 -4.598 -18.203 1 94.94 88 ARG A O 1
ATOM 666 N N . LYS A 1 89 ? 9.703 -5.312 -19.875 1 91.06 89 LYS A N 1
ATOM 667 C CA . LYS A 1 89 ? 10.906 -5.148 -19.078 1 91.06 89 LYS A CA 1
ATOM 668 C C . LYS A 1 89 ? 11.219 -3.67 -18.844 1 91.06 89 LYS A C 1
ATOM 670 O O . LYS A 1 89 ? 11.203 -2.875 -19.781 1 91.06 89 LYS A O 1
ATOM 675 N N . LEU A 1 90 ? 11.414 -3.299 -17.672 1 94.56 90 LEU A N 1
ATOM 676 C CA . LEU A 1 90 ? 11.836 -1.966 -17.266 1 94.56 90 LEU A CA 1
ATOM 677 C C . LEU A 1 90 ? 13.188 -2.021 -16.547 1 94.56 90 LEU A C 1
ATOM 679 O O . LEU A 1 90 ? 13.461 -2.965 -15.805 1 94.56 90 LEU A O 1
ATOM 683 N N . ASP A 1 91 ? 14.008 -1.092 -16.891 1 95.56 91 ASP A N 1
ATOM 684 C CA . ASP A 1 91 ? 15.203 -0.934 -16.078 1 95.56 91 ASP A CA 1
ATOM 685 C C . ASP A 1 91 ? 14.852 -0.397 -14.695 1 95.56 91 ASP A C 1
ATOM 687 O O . ASP A 1 91 ? 14.211 0.65 -14.57 1 95.56 91 ASP A O 1
ATOM 691 N N . ILE A 1 92 ? 15.234 -1.17 -13.719 1 97 92 ILE A N 1
ATOM 692 C CA . ILE A 1 92 ? 14.906 -0.788 -12.352 1 97 92 ILE A CA 1
ATOM 693 C C . ILE A 1 92 ? 16.094 -1.088 -11.438 1 97 92 ILE A C 1
ATOM 695 O O . ILE A 1 92 ? 16.75 -2.113 -11.586 1 97 92 ILE A O 1
ATOM 699 N N . THR A 1 93 ? 16.406 -0.182 -10.523 1 97.75 93 THR A N 1
ATOM 700 C CA . THR A 1 93 ? 17.516 -0.364 -9.594 1 97.75 93 THR A CA 1
ATOM 701 C C . THR A 1 93 ? 17.094 -1.212 -8.398 1 97.75 93 THR A C 1
ATOM 703 O O . THR A 1 93 ? 15.898 -1.3 -8.086 1 97.75 93 THR A O 1
ATOM 706 N N . PRO A 1 94 ? 18.016 -1.826 -7.711 1 98.62 94 PRO A N 1
ATOM 707 C CA . PRO A 1 94 ? 17.688 -2.57 -6.496 1 98.62 94 PRO A CA 1
ATOM 708 C C . PRO A 1 94 ? 16.938 -1.717 -5.469 1 98.62 94 PRO A C 1
ATOM 710 O O . PRO A 1 94 ? 16.031 -2.205 -4.793 1 98.62 94 PRO A O 1
ATOM 713 N N . ASP A 1 95 ? 17.297 -0.448 -5.391 1 98 95 ASP A N 1
ATOM 714 C CA . ASP A 1 95 ? 16.625 0.443 -4.457 1 98 95 ASP A CA 1
ATOM 715 C C . ASP A 1 95 ? 15.148 0.615 -4.844 1 98 95 ASP A C 1
ATOM 717 O O . ASP A 1 95 ? 14.273 0.642 -3.977 1 98 95 ASP A O 1
ATOM 721 N N . GLU A 1 96 ? 14.945 0.735 -6.086 1 98.12 96 GLU A N 1
ATOM 722 C CA . GLU A 1 96 ? 13.578 0.837 -6.574 1 98.12 96 GLU A CA 1
ATOM 723 C C . GLU A 1 96 ? 12.812 -0.466 -6.355 1 98.12 96 GLU A C 1
ATOM 725 O O . GLU A 1 96 ? 11.625 -0.448 -6.012 1 98.12 96 GLU A O 1
ATOM 730 N N . VAL A 1 97 ? 13.5 -1.595 -6.551 1 98.81 97 VAL A N 1
ATOM 731 C CA . VAL A 1 97 ? 12.891 -2.896 -6.301 1 98.81 97 VAL A CA 1
ATOM 732 C C . VAL A 1 97 ? 12.438 -2.98 -4.844 1 98.81 97 VAL A C 1
ATOM 734 O O . VAL A 1 97 ? 11.32 -3.414 -4.555 1 98.81 97 VAL A O 1
ATOM 737 N N . TYR A 1 98 ? 13.289 -2.512 -3.994 1 98.88 98 TYR A N 1
ATOM 738 C CA . TYR A 1 98 ? 13.023 -2.572 -2.562 1 98.88 98 TYR A CA 1
ATOM 739 C C . TYR A 1 98 ? 11.789 -1.753 -2.203 1 98.88 98 TYR A C 1
ATOM 741 O O . TYR A 1 98 ? 10.859 -2.264 -1.576 1 98.88 98 TYR A O 1
ATOM 749 N N . SER A 1 99 ? 11.719 -0.526 -2.613 1 98.69 99 SER A N 1
ATOM 750 C CA . SER A 1 99 ? 10.609 0.347 -2.25 1 98.69 99 SER A CA 1
ATOM 751 C C . SER A 1 99 ? 9.32 -0.086 -2.939 1 98.69 99 SER A C 1
ATOM 753 O O . SER A 1 99 ? 8.234 -0.021 -2.346 1 98.69 99 SER A O 1
ATOM 755 N N . LEU A 1 100 ? 9.477 -0.516 -4.191 1 98.62 100 LEU A N 1
ATOM 756 C CA . LEU A 1 100 ? 8.328 -0.995 -4.957 1 98.62 100 LEU A CA 1
ATOM 757 C C . LEU A 1 100 ? 7.707 -2.223 -4.297 1 98.62 100 LEU A C 1
ATOM 759 O O . LEU A 1 100 ? 6.484 -2.324 -4.191 1 98.62 100 LEU A O 1
ATOM 763 N N . ALA A 1 101 ? 8.555 -3.096 -3.85 1 98.81 101 ALA A N 1
ATOM 764 C CA . ALA A 1 101 ? 8.102 -4.305 -3.166 1 98.81 101 ALA A CA 1
ATOM 765 C C . ALA A 1 101 ? 7.43 -3.969 -1.838 1 98.81 101 ALA A C 1
ATOM 767 O O . ALA A 1 101 ? 6.344 -4.473 -1.537 1 98.81 101 ALA A O 1
ATOM 768 N N . LEU A 1 102 ? 8.039 -3.111 -1.071 1 98.81 102 LEU A N 1
ATOM 769 C CA . LEU A 1 102 ? 7.48 -2.734 0.224 1 98.81 102 LEU A CA 1
ATOM 770 C C . LEU A 1 102 ? 6.07 -2.172 0.069 1 98.81 102 LEU A C 1
ATOM 772 O O . LEU A 1 102 ? 5.168 -2.531 0.827 1 98.81 102 LEU A O 1
ATOM 776 N N . TYR A 1 103 ? 5.926 -1.356 -0.9 1 98.88 103 TYR A N 1
ATOM 777 C CA . TYR A 1 103 ? 4.652 -0.684 -1.132 1 98.88 103 TYR A CA 1
ATOM 778 C C . TYR A 1 103 ? 3.543 -1.694 -1.396 1 98.88 103 TYR A C 1
ATOM 780 O O . TYR A 1 103 ? 2.496 -1.66 -0.745 1 98.88 103 TYR A O 1
ATOM 788 N N . GLN A 1 104 ? 3.795 -2.578 -2.314 1 98.94 104 GLN A N 1
ATOM 789 C CA . GLN A 1 104 ? 2.785 -3.533 -2.76 1 98.94 104 GLN A CA 1
ATOM 790 C C . GLN A 1 104 ? 2.52 -4.59 -1.692 1 98.94 104 GLN A C 1
ATOM 792 O O . GLN A 1 104 ? 1.365 -4.906 -1.397 1 98.94 104 GLN A O 1
ATOM 797 N N . LEU A 1 105 ? 3.574 -5.133 -1.11 1 98.75 105 LEU A N 1
ATOM 798 C CA . LEU A 1 105 ? 3.438 -6.168 -0.092 1 98.75 105 LEU A CA 1
ATOM 799 C C . LEU A 1 105 ? 2.727 -5.625 1.144 1 98.75 105 LEU A C 1
ATOM 801 O O . LEU A 1 105 ? 1.858 -6.293 1.71 1 98.75 105 LEU A O 1
ATOM 805 N N . GLY A 1 106 ? 3.094 -4.402 1.521 1 98.5 106 GLY A N 1
ATOM 806 C CA . GLY A 1 106 ? 2.457 -3.773 2.67 1 98.5 106 GLY A CA 1
ATOM 807 C C . GLY A 1 106 ? 0.976 -3.523 2.467 1 98.5 106 GLY A C 1
ATOM 808 O O . GLY A 1 106 ? 0.174 -3.742 3.377 1 98.5 106 GLY A O 1
ATOM 809 N N . ALA A 1 107 ? 0.645 -3.035 1.289 1 98.75 107 ALA A N 1
ATOM 810 C CA . ALA A 1 107 ? -0.755 -2.762 0.973 1 98.75 107 ALA A CA 1
ATOM 811 C C . ALA A 1 107 ? -1.606 -4.02 1.12 1 98.75 107 ALA A C 1
ATOM 813 O O . ALA A 1 107 ? -2.648 -3.998 1.78 1 98.75 107 ALA A O 1
ATOM 814 N N . LEU A 1 108 ? -1.148 -5.129 0.556 1 98.81 108 LEU A N 1
ATOM 815 C CA . LEU A 1 108 ? -1.944 -6.348 0.64 1 98.81 108 LEU A CA 1
ATOM 816 C C . LEU A 1 108 ? -1.959 -6.891 2.064 1 98.81 108 LEU A C 1
ATOM 818 O O . LEU A 1 108 ? -2.992 -7.363 2.543 1 98.81 108 LEU A O 1
ATOM 822 N N . LYS A 1 109 ? -0.842 -6.875 2.715 1 97.94 109 LYS A N 1
ATOM 823 C CA . LYS A 1 109 ? -0.773 -7.398 4.078 1 97.94 109 LYS A CA 1
ATOM 824 C C . LYS A 1 109 ? -1.779 -6.699 4.984 1 97.94 109 LYS A C 1
ATOM 826 O O . LYS A 1 109 ? -2.424 -7.34 5.816 1 97.94 109 LYS A O 1
ATOM 831 N N . ALA A 1 110 ? -1.876 -5.402 4.836 1 97.75 110 ALA A N 1
ATOM 832 C CA . ALA A 1 110 ? -2.818 -4.652 5.656 1 97.75 110 ALA A CA 1
ATOM 833 C C . ALA A 1 110 ? -4.246 -5.137 5.438 1 97.75 110 ALA A C 1
ATOM 835 O O . ALA A 1 110 ? -5.023 -5.25 6.391 1 97.75 110 ALA A O 1
ATOM 836 N N . MET A 1 111 ? -4.617 -5.41 4.234 1 98.31 111 MET A N 1
ATOM 837 C CA . MET A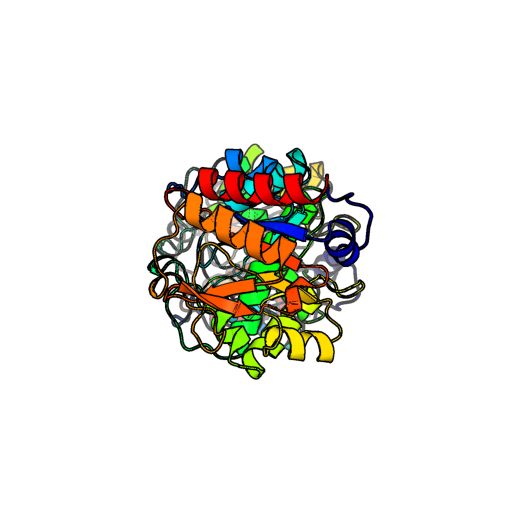 1 111 ? -5.961 -5.887 3.918 1 98.31 111 MET A CA 1
ATOM 838 C C . MET A 1 111 ? -6.191 -7.281 4.484 1 98.31 111 MET A C 1
ATOM 840 O O . MET A 1 111 ? -7.254 -7.559 5.051 1 98.31 111 MET A O 1
ATOM 844 N N . VAL A 1 112 ? -5.195 -8.102 4.262 1 97.94 112 VAL A N 1
ATOM 845 C CA . VAL A 1 112 ? -5.293 -9.477 4.742 1 97.94 112 VAL A CA 1
ATOM 846 C C . VAL A 1 112 ? -5.453 -9.484 6.262 1 97.94 112 VAL A C 1
ATOM 848 O O . VAL A 1 112 ? -6.34 -10.148 6.797 1 97.94 112 VAL A O 1
ATOM 851 N N . ASP A 1 113 ? -4.625 -8.695 6.957 1 96.06 113 ASP A N 1
ATOM 852 C CA . ASP A 1 113 ? -4.695 -8.602 8.414 1 96.06 113 ASP A CA 1
ATOM 853 C C . ASP A 1 113 ? -6.043 -8.039 8.859 1 96.06 113 ASP A C 1
ATOM 855 O O . ASP A 1 113 ? -6.633 -8.531 9.82 1 96.06 113 ASP A O 1
ATOM 859 N N . ALA A 1 114 ? -6.484 -7.051 8.203 1 97.19 114 ALA A N 1
ATOM 860 C CA . ALA A 1 114 ? -7.734 -6.391 8.578 1 97.19 114 ALA A CA 1
ATOM 861 C C . ALA A 1 114 ? -8.914 -7.352 8.477 1 97.19 114 ALA A C 1
ATOM 863 O O . ALA A 1 114 ? -9.898 -7.215 9.211 1 97.19 114 ALA A O 1
ATOM 864 N N . GLU A 1 115 ? -8.781 -8.266 7.594 1 96.88 115 GLU A N 1
ATOM 865 C CA . GLU A 1 115 ? -9.852 -9.242 7.395 1 96.88 115 GLU A CA 1
ATOM 866 C C . GLU A 1 115 ? -9.664 -10.469 8.281 1 96.88 115 GLU A C 1
ATOM 868 O O . GLU A 1 115 ? -10.391 -11.453 8.156 1 96.88 115 GLU A O 1
ATOM 873 N N . GLY A 1 116 ? -8.656 -10.438 9.133 1 95.12 116 GLY A N 1
ATOM 874 C CA . GLY A 1 116 ? -8.406 -11.531 10.062 1 95.12 116 GLY A CA 1
ATOM 875 C C . GLY A 1 116 ? -7.793 -12.75 9.398 1 95.12 116 GLY A C 1
ATOM 876 O O . GLY A 1 116 ? -7.938 -13.867 9.891 1 95.12 116 GLY A O 1
ATOM 877 N N . ALA A 1 117 ? -7.246 -12.547 8.281 1 95.88 117 ALA A N 1
ATOM 878 C CA . ALA A 1 117 ? -6.574 -13.625 7.555 1 95.88 117 ALA A CA 1
ATOM 879 C C . ALA A 1 117 ? -5.059 -13.516 7.699 1 95.88 117 ALA A C 1
ATOM 881 O O . ALA A 1 117 ? -4.559 -12.695 8.469 1 95.88 117 ALA A O 1
ATOM 882 N N . LYS A 1 118 ? -4.355 -14.406 6.98 1 94.12 118 LYS A N 1
ATOM 883 C CA . LYS A 1 118 ? -2.895 -14.406 6.988 1 94.12 118 LYS A CA 1
ATOM 884 C C . LYS A 1 118 ? -2.338 -14.547 5.578 1 94.12 118 LYS A C 1
ATOM 886 O O . LYS A 1 118 ? -2.865 -15.32 4.773 1 94.12 118 LYS A O 1
ATOM 891 N N . LEU A 1 119 ? -1.334 -13.781 5.328 1 96 119 LEU A N 1
ATOM 892 C CA . LEU A 1 119 ? -0.626 -13.953 4.062 1 96 119 LEU A CA 1
ATOM 893 C C . LEU A 1 119 ? 0.09 -15.297 4.012 1 96 119 LEU A C 1
ATOM 895 O O . LEU A 1 119 ? 0.712 -15.711 4.992 1 96 119 LEU A O 1
ATOM 899 N N . SER A 1 120 ? 0.049 -15.891 2.883 1 96.25 120 SER A N 1
ATOM 900 C CA . SER A 1 120 ? 0.573 -17.25 2.807 1 96.25 120 SER A CA 1
ATOM 901 C C . SER A 1 120 ? 1.9 -17.297 2.057 1 96.25 120 SER A C 1
ATOM 903 O O . SER A 1 120 ? 2.748 -18.141 2.328 1 96.25 120 SER A O 1
ATOM 905 N N . HIS A 1 121 ? 2.08 -16.359 1.104 1 97.94 121 HIS A N 1
ATOM 906 C CA . HIS A 1 121 ? 3.256 -16.438 0.247 1 97.94 121 HIS A CA 1
ATOM 907 C C . HIS A 1 121 ? 3.404 -15.172 -0.597 1 97.94 121 HIS A C 1
ATOM 909 O O . HIS A 1 121 ? 2.549 -14.281 -0.551 1 97.94 121 HIS A O 1
ATOM 915 N N . VAL A 1 122 ? 4.516 -15.07 -1.265 1 98.75 122 VAL A N 1
ATOM 916 C CA . VAL A 1 122 ? 4.762 -14 -2.229 1 98.75 122 VAL A CA 1
ATOM 917 C C . VAL A 1 122 ? 5.211 -14.594 -3.559 1 98.75 122 VAL A C 1
ATOM 919 O O . VAL A 1 122 ? 6.059 -15.492 -3.59 1 98.75 122 VAL A O 1
ATOM 922 N N . LYS A 1 123 ? 4.609 -14.172 -4.609 1 98.75 123 LYS A N 1
ATOM 923 C CA . LYS A 1 123 ? 4.984 -14.539 -5.969 1 98.75 123 LYS A CA 1
ATOM 924 C C . LYS A 1 123 ? 4.977 -13.32 -6.891 1 98.75 123 LYS A C 1
ATOM 926 O O . LYS A 1 123 ? 3.91 -12.852 -7.297 1 98.75 123 LYS A O 1
ATOM 931 N N . PRO A 1 124 ? 6.137 -12.859 -7.375 1 98.81 124 PRO A N 1
ATOM 932 C CA . PRO A 1 124 ? 6.168 -11.695 -8.258 1 98.81 124 PRO A CA 1
ATOM 933 C C . PRO A 1 124 ? 5.52 -11.953 -9.609 1 98.81 124 PRO A C 1
ATOM 935 O O . PRO A 1 124 ? 5.457 -13.102 -10.055 1 98.81 124 PRO A O 1
ATOM 938 N N . HIS A 1 125 ? 5.133 -10.914 -10.195 1 98.5 125 HIS A N 1
ATOM 939 C CA . HIS A 1 125 ? 4.395 -10.992 -11.453 1 98.5 125 HIS A CA 1
ATOM 940 C C . HIS A 1 125 ? 5.297 -10.672 -12.641 1 98.5 125 HIS A C 1
ATOM 942 O O . HIS A 1 125 ? 6.113 -9.75 -12.578 1 98.5 125 HIS A O 1
ATOM 948 N N . GLY A 1 126 ? 5.105 -11.367 -13.727 1 97.25 126 GLY A N 1
ATOM 949 C CA . GLY A 1 126 ? 5.48 -10.922 -15.055 1 97.25 126 GLY A CA 1
ATOM 950 C C . GLY A 1 126 ? 6.957 -10.602 -15.188 1 97.25 126 GLY A C 1
ATOM 951 O O . GLY A 1 126 ? 7.809 -11.398 -14.789 1 97.25 126 GLY A O 1
ATOM 952 N N . ALA A 1 127 ? 7.223 -9.398 -15.828 1 97.62 127 ALA A N 1
ATOM 953 C CA . ALA A 1 127 ? 8.602 -8.977 -16.047 1 97.62 127 ALA A CA 1
ATOM 954 C C . ALA A 1 127 ? 9.367 -8.867 -14.734 1 97.62 127 ALA A C 1
ATOM 956 O O . ALA A 1 127 ? 10.57 -9.117 -14.68 1 97.62 127 ALA A O 1
ATOM 957 N N . PHE A 1 128 ? 8.672 -8.539 -13.672 1 98.56 128 PHE A N 1
ATOM 958 C CA . PHE A 1 128 ? 9.305 -8.453 -12.359 1 98.56 128 PHE A CA 1
ATOM 959 C C . PHE A 1 128 ? 9.82 -9.812 -11.914 1 98.56 128 PHE A C 1
ATOM 961 O O . PHE A 1 128 ? 10.938 -9.914 -11.398 1 98.56 128 PHE A O 1
ATOM 968 N N . TYR A 1 129 ? 9.039 -10.852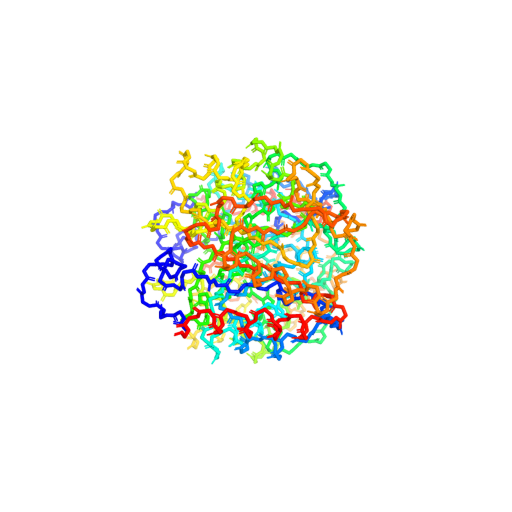 -12.117 1 98.31 129 TYR A N 1
ATOM 969 C CA . TYR A 1 129 ? 9.43 -12.242 -11.875 1 98.31 129 TYR A CA 1
ATOM 970 C C . TYR A 1 129 ? 10.734 -12.57 -12.586 1 98.31 129 TYR A C 1
ATOM 972 O O . TYR A 1 129 ? 11.648 -13.141 -11.984 1 98.31 129 TYR A O 1
ATOM 980 N N . PHE A 1 130 ? 10.844 -12.125 -13.727 1 97.38 130 PHE A N 1
ATOM 981 C CA . PHE A 1 130 ? 12 -12.453 -14.555 1 97.38 130 PHE A CA 1
ATOM 982 C C . PHE A 1 130 ? 13.195 -11.594 -14.18 1 97.38 130 PHE A C 1
ATOM 984 O O . PHE A 1 130 ? 14.336 -12.055 -14.219 1 97.38 130 PHE A O 1
ATOM 991 N N . ILE A 1 131 ? 12.992 -10.352 -13.891 1 98.19 131 ILE A N 1
ATOM 992 C CA . ILE A 1 131 ? 14.078 -9.5 -13.406 1 98.19 131 ILE A CA 1
ATOM 993 C C . ILE A 1 131 ? 14.711 -10.125 -12.164 1 98.19 131 ILE A C 1
ATOM 995 O O . ILE A 1 131 ? 15.938 -10.234 -12.078 1 98.19 131 ILE A O 1
ATOM 999 N N . LEU A 1 132 ? 13.875 -10.609 -11.273 1 98.62 132 LEU A N 1
ATOM 1000 C CA . LEU A 1 132 ? 14.359 -11.188 -10.023 1 98.62 132 LEU A CA 1
ATOM 1001 C C . LEU A 1 132 ? 15.023 -12.539 -10.273 1 98.62 132 LEU A C 1
ATOM 1003 O O . LEU A 1 132 ? 15.93 -12.938 -9.531 1 98.62 132 LEU A O 1
ATOM 1007 N N . ARG A 1 133 ? 14.578 -13.188 -11.281 1 97.88 133 ARG A N 1
ATOM 1008 C CA . ARG A 1 133 ? 15.195 -14.445 -11.695 1 97.88 133 ARG A CA 1
ATOM 1009 C C . ARG A 1 133 ? 16.609 -14.219 -12.211 1 97.88 133 ARG A C 1
ATOM 1011 O O . ARG A 1 133 ? 17.5 -15.031 -11.961 1 97.88 133 ARG A O 1
ATOM 1018 N N . ASP A 1 134 ? 16.828 -13.102 -12.844 1 97.5 134 ASP A N 1
ATOM 1019 C CA . ASP A 1 134 ? 18.031 -12.93 -13.648 1 97.5 134 ASP A CA 1
ATOM 1020 C C . ASP A 1 134 ? 19.031 -12.023 -12.945 1 97.5 134 ASP A C 1
ATOM 1022 O O . ASP A 1 134 ? 20.219 -12.031 -13.273 1 97.5 134 ASP A O 1
ATOM 1026 N N . ASP A 1 135 ? 18.625 -11.242 -12.016 1 98.25 135 ASP A N 1
ATOM 1027 C CA . ASP A 1 135 ? 19.469 -10.242 -11.367 1 98.25 135 ASP A CA 1
ATOM 1028 C C . ASP A 1 135 ? 19.516 -10.484 -9.859 1 98.25 135 ASP A C 1
ATOM 1030 O O . ASP A 1 135 ? 18.594 -10.125 -9.133 1 98.25 135 ASP A O 1
ATOM 1034 N N . GLU A 1 136 ? 20.656 -10.891 -9.383 1 98.56 136 GLU A N 1
ATOM 1035 C CA . GLU A 1 136 ? 20.812 -11.273 -7.977 1 98.56 136 GLU A CA 1
ATOM 1036 C C . GLU A 1 136 ? 20.641 -10.07 -7.055 1 98.56 136 GLU A C 1
ATOM 1038 O O . GLU A 1 136 ? 20.062 -10.188 -5.973 1 98.56 136 GLU A O 1
ATOM 1043 N N . ALA A 1 137 ? 21.219 -8.953 -7.488 1 98.69 137 ALA A N 1
ATOM 1044 C CA . ALA A 1 137 ? 21.109 -7.758 -6.664 1 98.69 137 ALA A CA 1
ATOM 1045 C C . ALA A 1 137 ? 19.656 -7.328 -6.508 1 98.69 137 ALA A C 1
ATOM 1047 O O . ALA A 1 137 ? 19.219 -6.961 -5.414 1 98.69 137 ALA A O 1
ATOM 1048 N N . ALA A 1 138 ? 18.938 -7.355 -7.574 1 98.69 138 ALA A N 1
ATOM 1049 C CA . ALA A 1 138 ? 17.516 -7.043 -7.535 1 98.69 138 ALA A CA 1
ATOM 1050 C C . ALA A 1 138 ? 16.766 -8.047 -6.668 1 98.69 138 ALA A C 1
ATOM 1052 O O . ALA A 1 138 ? 15.891 -7.66 -5.883 1 98.69 138 ALA A O 1
ATOM 1053 N N . CYS A 1 139 ? 17.094 -9.281 -6.84 1 98.88 139 CYS A N 1
ATOM 1054 C CA . CYS A 1 139 ? 16.438 -10.336 -6.066 1 98.88 139 CYS A CA 1
ATOM 1055 C C . CYS A 1 139 ? 16.672 -10.148 -4.574 1 98.88 139 CYS A C 1
ATOM 1057 O O . CYS A 1 139 ? 15.75 -10.258 -3.771 1 98.88 139 CYS A O 1
ATOM 1059 N N . ARG A 1 140 ? 17.891 -9.859 -4.195 1 98.81 140 ARG A N 1
ATOM 1060 C CA . ARG A 1 140 ? 18.203 -9.641 -2.787 1 98.81 140 ARG A CA 1
ATOM 1061 C C . ARG A 1 140 ? 17.469 -8.438 -2.23 1 98.81 140 ARG A C 1
ATOM 1063 O O . ARG A 1 140 ? 17.016 -8.453 -1.085 1 98.81 140 ARG A O 1
ATOM 1070 N N . ALA A 1 141 ? 17.391 -7.383 -3.014 1 98.81 141 ALA A N 1
ATOM 1071 C CA . ALA A 1 141 ? 16.641 -6.203 -2.592 1 98.81 141 ALA A CA 1
ATOM 1072 C C . ALA A 1 141 ? 15.172 -6.543 -2.355 1 98.81 141 ALA A C 1
ATOM 1074 O O . ALA A 1 141 ? 14.57 -6.086 -1.379 1 98.81 141 ALA A O 1
ATOM 1075 N N . PHE A 1 142 ? 14.633 -7.332 -3.234 1 98.88 142 PHE A N 1
ATOM 1076 C CA . PHE A 1 142 ? 13.258 -7.777 -3.088 1 98.88 142 PHE A CA 1
ATOM 1077 C C . PHE A 1 142 ? 13.078 -8.594 -1.812 1 98.88 142 PHE A C 1
ATOM 1079 O O . PHE A 1 142 ? 12.117 -8.391 -1.065 1 98.88 142 PHE A O 1
ATOM 1086 N N . MET A 1 143 ? 13.992 -9.484 -1.589 1 98.69 143 MET A N 1
ATOM 1087 C CA . MET A 1 143 ? 13.875 -10.383 -0.448 1 98.69 143 MET A CA 1
ATOM 1088 C C . MET A 1 143 ? 14.031 -9.625 0.866 1 98.69 143 MET A C 1
ATOM 1090 O O . MET A 1 143 ? 13.438 -10 1.878 1 98.69 143 MET A O 1
ATOM 1094 N N . LYS A 1 144 ? 14.789 -8.57 0.8 1 98.06 144 LYS A N 1
ATOM 1095 C CA . LYS A 1 144 ? 14.867 -7.723 1.985 1 98.06 144 LYS A CA 1
ATOM 1096 C C . LYS A 1 144 ? 13.5 -7.148 2.34 1 98.06 144 LYS A C 1
ATOM 1098 O O . LYS A 1 144 ? 13.109 -7.133 3.508 1 98.06 144 LYS A O 1
ATOM 1103 N N . ALA A 1 145 ? 12.82 -6.641 1.374 1 98.44 145 ALA A N 1
ATOM 1104 C CA . ALA A 1 145 ? 11.453 -6.16 1.586 1 98.44 145 ALA A CA 1
ATOM 1105 C C . ALA A 1 145 ? 10.539 -7.289 2.041 1 98.44 145 ALA A C 1
ATOM 1107 O O . ALA A 1 145 ? 9.727 -7.109 2.949 1 98.44 145 ALA A O 1
ATOM 1108 N N . HIS A 1 146 ? 10.68 -8.406 1.389 1 97.75 146 HIS A N 1
ATOM 1109 C CA . HIS A 1 146 ? 9.922 -9.617 1.688 1 97.75 146 HIS A CA 1
ATOM 1110 C C . HIS A 1 146 ? 10.055 -10 3.156 1 97.75 146 HIS A C 1
ATOM 1112 O O . HIS A 1 146 ? 9.055 -10.25 3.832 1 97.75 146 HIS A O 1
ATOM 1118 N N . LEU A 1 147 ? 11.219 -10.008 3.666 1 96.94 147 LEU A N 1
ATOM 1119 C CA . LEU A 1 147 ? 11.508 -10.414 5.039 1 96.94 147 LEU A CA 1
ATOM 1120 C C . LEU A 1 147 ? 10.914 -9.422 6.031 1 96.94 147 LEU A C 1
ATOM 1122 O O . LEU A 1 147 ? 10.547 -9.797 7.148 1 96.94 147 LEU A O 1
ATOM 1126 N N . SER A 1 148 ? 10.797 -8.203 5.621 1 94.5 148 SER A N 1
ATOM 1127 C CA . SER A 1 148 ? 10.32 -7.16 6.527 1 94.5 148 SER A CA 1
ATOM 1128 C C . SER A 1 148 ? 8.836 -7.336 6.832 1 94.5 148 SER A C 1
ATOM 1130 O O . SER A 1 148 ? 8.32 -6.75 7.785 1 94.5 148 SER A O 1
ATOM 1132 N N . LEU A 1 149 ? 8.117 -8.148 6.098 1 90.69 149 LEU A N 1
ATOM 1133 C CA . LEU A 1 149 ? 6.699 -8.406 6.32 1 90.69 149 LEU A CA 1
ATOM 1134 C C . LEU A 1 149 ? 6.484 -9.18 7.617 1 90.69 149 LEU A C 1
ATOM 1136 O O . LEU A 1 149 ? 5.391 -9.156 8.188 1 90.69 149 LEU A O 1
ATOM 1140 N N . THR A 1 150 ? 7.461 -9.938 7.941 1 87.56 150 THR A N 1
ATOM 1141 C CA . THR A 1 150 ? 7.355 -10.781 9.125 1 87.56 150 THR A CA 1
ATOM 1142 C C . THR A 1 150 ? 8.578 -10.617 10.023 1 87.56 150 THR A C 1
ATOM 1144 O O . THR A 1 150 ? 9.32 -11.57 10.25 1 87.56 150 THR A O 1
ATOM 1147 N N . PRO A 1 151 ? 8.75 -9.555 10.586 1 73.69 151 PRO A N 1
ATOM 1148 C CA . PRO A 1 151 ? 9.992 -9.258 11.305 1 73.69 151 PRO A CA 1
ATOM 1149 C C . PRO A 1 151 ? 10.227 -10.203 12.484 1 73.69 151 PRO A C 1
ATOM 1151 O O . PRO A 1 151 ? 11.375 -10.492 12.828 1 73.69 151 PRO A O 1
ATOM 1154 N N . ASN A 1 152 ? 9.258 -10.609 13.07 1 73.38 152 ASN A N 1
ATOM 1155 C CA . ASN A 1 152 ? 9.453 -11.453 14.25 1 73.38 152 ASN A CA 1
ATOM 1156 C C . ASN A 1 152 ? 8.969 -12.883 14 1 73.38 152 ASN A C 1
ATOM 1158 O O . ASN A 1 152 ? 8.812 -13.656 14.945 1 73.38 152 ASN A O 1
ATOM 1162 N N . GLY A 1 153 ? 8.734 -13.133 12.82 1 75.25 153 GLY A N 1
ATOM 1163 C CA . GLY A 1 153 ? 8.195 -14.461 12.562 1 75.25 153 GLY A CA 1
ATOM 1164 C C . GLY A 1 153 ? 8.93 -15.195 11.461 1 75.25 153 GLY A C 1
ATOM 1165 O O . GLY A 1 153 ? 10 -14.766 11.016 1 75.25 153 GLY A O 1
ATOM 1166 N N . SER A 1 154 ? 8.391 -16.297 11.195 1 86.94 154 SER A N 1
ATOM 1167 C CA . SER A 1 154 ? 8.906 -17.078 10.078 1 86.94 154 SER A CA 1
ATOM 1168 C C . SER A 1 154 ? 8.617 -16.391 8.742 1 86.94 154 SER A C 1
ATOM 1170 O O . SER A 1 154 ? 7.496 -15.953 8.492 1 86.94 154 SER A O 1
ATOM 1172 N N . PRO A 1 155 ? 9.656 -16.234 7.988 1 93.06 155 PRO A N 1
ATOM 1173 C CA . PRO A 1 155 ? 9.43 -15.641 6.672 1 93.06 155 PRO A CA 1
ATOM 1174 C C . PRO A 1 155 ? 8.375 -16.391 5.855 1 93.06 155 PRO A C 1
ATOM 1176 O O . PRO A 1 155 ? 8.266 -17.609 5.961 1 93.06 155 PRO A O 1
ATOM 1179 N N . LEU A 1 156 ? 7.676 -15.656 5.109 1 95.69 156 LEU A N 1
ATOM 1180 C CA . LEU A 1 156 ? 6.715 -16.25 4.191 1 95.69 156 LEU A CA 1
ATOM 1181 C C . LEU A 1 156 ? 7.422 -17.016 3.072 1 95.69 156 LEU A C 1
ATOM 1183 O O . LEU A 1 156 ? 8.531 -16.641 2.68 1 95.69 156 LEU A O 1
ATOM 1187 N N . PRO A 1 157 ? 6.77 -18.031 2.631 1 97.06 157 PRO A N 1
ATOM 1188 C CA . PRO A 1 157 ? 7.32 -18.688 1.446 1 97.06 157 PRO A CA 1
ATOM 1189 C C . PRO A 1 157 ? 7.375 -17.766 0.228 1 97.06 157 PRO A C 1
ATOM 1191 O O . PRO A 1 157 ? 6.473 -16.953 0.022 1 97.06 157 PRO A O 1
ATOM 1194 N N . TYR A 1 158 ? 8.477 -17.906 -0.508 1 98.31 158 TYR A N 1
ATOM 1195 C CA . TYR A 1 158 ? 8.617 -17.297 -1.829 1 98.31 158 TYR A CA 1
ATOM 1196 C C . TYR A 1 158 ? 8.375 -18.328 -2.926 1 98.31 158 TYR A C 1
ATOM 1198 O O . TYR A 1 158 ? 9 -19.391 -2.934 1 98.31 158 TYR A O 1
ATOM 1206 N N . VAL A 1 159 ? 7.434 -18.016 -3.807 1 98.62 159 VAL A N 1
ATOM 1207 C CA . VAL A 1 159 ? 7.133 -18.891 -4.938 1 98.62 159 VAL A CA 1
ATOM 1208 C C . VAL A 1 159 ? 7.91 -18.438 -6.168 1 98.62 159 VAL A C 1
ATOM 1210 O O . VAL A 1 159 ? 7.734 -17.312 -6.637 1 98.62 159 VAL A O 1
ATOM 1213 N N . GLY A 1 160 ? 8.789 -19.281 -6.645 1 98.38 160 GLY A N 1
ATOM 1214 C CA . GLY A 1 160 ? 9.648 -18.891 -7.754 1 98.38 160 GLY A CA 1
ATOM 1215 C C . GLY A 1 160 ? 10.133 -20.078 -8.57 1 98.38 160 GLY A C 1
ATOM 1216 O O . GLY A 1 160 ? 9.594 -21.188 -8.453 1 98.38 160 GLY A O 1
ATOM 1217 N N . LEU A 1 161 ? 11.055 -19.812 -9.398 1 97.69 161 LEU A N 1
ATOM 1218 C CA . LEU A 1 161 ? 11.578 -20.828 -10.32 1 97.69 161 LEU A CA 1
ATOM 1219 C C . LEU A 1 161 ? 12.789 -21.516 -9.727 1 97.69 161 LEU A C 1
ATOM 1221 O O . LEU A 1 161 ? 13.805 -20.875 -9.43 1 97.69 161 LEU A O 1
ATOM 1225 N N . ALA A 1 162 ? 12.695 -22.844 -9.578 1 96.56 162 ALA A N 1
ATOM 1226 C CA . ALA A 1 162 ? 13.805 -23.641 -9.055 1 96.56 162 ALA A CA 1
ATOM 1227 C C . ALA A 1 162 ? 15.023 -23.531 -9.961 1 96.56 162 ALA A C 1
ATOM 1229 O O . ALA A 1 162 ? 14.898 -23.391 -11.18 1 96.56 162 ALA A O 1
ATOM 1230 N N . GLY A 1 163 ? 16.172 -23.625 -9.328 1 95.44 163 GLY A N 1
ATOM 1231 C CA . GLY A 1 163 ? 17.422 -23.641 -10.086 1 95.44 163 GLY A CA 1
ATOM 1232 C C . GLY A 1 163 ? 17.844 -22.281 -10.578 1 95.44 163 GLY A C 1
ATOM 1233 O O . GLY A 1 163 ? 18.672 -22.156 -11.484 1 95.44 163 GLY A O 1
ATOM 1234 N N . THR A 1 164 ? 17.281 -21.234 -10.078 1 97.31 164 THR A N 1
ATOM 1235 C CA . THR A 1 164 ? 17.578 -19.859 -10.484 1 97.31 164 THR A CA 1
ATOM 1236 C C . THR A 1 164 ? 18 -19.016 -9.289 1 97.31 164 THR A C 1
ATOM 1238 O O . THR A 1 164 ? 18.109 -19.531 -8.172 1 97.31 164 THR A O 1
ATOM 1241 N N . THR A 1 165 ? 18.188 -17.75 -9.594 1 98.5 165 THR A N 1
ATOM 1242 C CA . THR A 1 165 ? 18.5 -16.766 -8.555 1 98.5 165 THR A CA 1
ATOM 1243 C C . THR A 1 165 ? 17.422 -16.766 -7.48 1 98.5 165 THR A C 1
ATOM 1245 O O . THR A 1 165 ? 17.719 -16.562 -6.301 1 98.5 165 THR A O 1
ATOM 1248 N N . HIS A 1 166 ? 16.203 -17.031 -7.852 1 98.56 166 HIS A N 1
ATOM 1249 C CA . HIS A 1 166 ? 15.117 -17.094 -6.875 1 98.56 166 HIS A CA 1
ATOM 1250 C C . HIS A 1 166 ? 15.461 -18.047 -5.73 1 98.56 166 HIS A C 1
ATOM 1252 O O . HIS A 1 166 ? 15.461 -17.641 -4.566 1 98.56 166 HIS A O 1
ATOM 1258 N N . GLU A 1 167 ? 15.766 -19.25 -6.09 1 98.19 167 GLU A N 1
ATOM 1259 C CA . GLU A 1 167 ? 16.031 -20.297 -5.113 1 98.19 167 GLU A CA 1
ATOM 1260 C C . GLU A 1 167 ? 17.328 -20.047 -4.359 1 98.19 167 GLU A C 1
ATOM 1262 O O . GLU A 1 167 ? 17.406 -20.234 -3.145 1 98.19 167 GLU A O 1
ATOM 1267 N N . LYS A 1 168 ? 18.312 -19.641 -5.098 1 98.5 168 LYS A N 1
ATOM 1268 C CA . LYS A 1 168 ? 19.625 -19.375 -4.512 1 98.5 168 LYS A CA 1
ATOM 1269 C C . LYS A 1 168 ? 19.531 -18.312 -3.426 1 98.5 168 LYS A C 1
ATOM 1271 O O . LYS A 1 168 ? 20.016 -18.516 -2.307 1 98.5 168 LYS A O 1
ATOM 1276 N N . VAL A 1 169 ? 18.953 -17.203 -3.723 1 98.75 169 VAL A N 1
ATOM 1277 C CA . VAL A 1 169 ? 18.891 -16.078 -2.797 1 98.75 169 VAL A CA 1
ATOM 1278 C C . VAL A 1 169 ? 17.984 -16.406 -1.62 1 98.75 169 VAL A C 1
ATOM 1280 O O . VAL A 1 169 ? 18.266 -16.031 -0.482 1 98.75 169 VAL A O 1
ATOM 1283 N N . CYS A 1 170 ? 16.922 -17.125 -1.859 1 98.12 170 CYS A N 1
ATOM 1284 C CA . CYS A 1 170 ? 16.062 -17.594 -0.77 1 98.12 170 CYS A CA 1
ATOM 1285 C C . CYS A 1 170 ? 16.859 -18.422 0.227 1 98.12 170 CYS A C 1
ATOM 1287 O O . CYS A 1 170 ? 16.75 -18.219 1.438 1 98.12 170 CYS A O 1
ATOM 1289 N N . ALA A 1 171 ? 17.578 -19.391 -0.287 1 97.88 171 ALA A N 1
ATOM 1290 C CA . ALA A 1 171 ? 18.391 -20.25 0.567 1 97.88 171 ALA A CA 1
ATOM 1291 C C . ALA A 1 171 ? 19.375 -19.438 1.389 1 97.88 171 ALA A C 1
ATOM 1293 O O . ALA A 1 171 ? 19.547 -19.672 2.59 1 97.88 171 ALA A O 1
ATOM 1294 N N . GLU A 1 172 ? 20.016 -18.531 0.754 1 97.94 172 GLU A N 1
ATOM 1295 C CA . GLU A 1 172 ? 21.016 -17.688 1.401 1 97.94 172 GLU A CA 1
ATOM 1296 C C . GLU A 1 172 ? 20.391 -16.859 2.523 1 97.94 172 GLU A C 1
ATOM 1298 O O . GLU A 1 172 ? 21.047 -16.578 3.533 1 97.94 172 GLU A O 1
ATOM 1303 N N . MET A 1 173 ? 19.188 -16.516 2.338 1 96.88 173 MET A N 1
ATOM 1304 C CA . MET A 1 173 ? 18.578 -15.547 3.258 1 96.88 173 MET A CA 1
ATOM 1305 C C . MET A 1 173 ? 17.609 -16.234 4.203 1 96.88 173 MET A C 1
ATOM 1307 O O . MET A 1 173 ? 16.922 -15.578 4.984 1 96.88 173 MET A O 1
ATOM 1311 N N . GLY A 1 174 ? 17.5 -17.547 4.059 1 95.94 174 GLY A N 1
ATOM 1312 C CA . GLY A 1 174 ? 16.672 -18.328 4.973 1 95.94 174 GLY A CA 1
ATOM 1313 C C . GLY A 1 174 ? 15.188 -18.188 4.688 1 95.94 174 GLY A C 1
ATOM 1314 O O . GLY A 1 174 ? 14.367 -18.25 5.605 1 95.94 174 GLY A O 1
ATOM 1315 N N . ILE A 1 175 ? 14.836 -17.922 3.502 1 96.94 175 ILE A N 1
ATOM 1316 C CA . ILE A 1 175 ? 13.438 -17.797 3.086 1 96.94 175 ILE A CA 1
ATOM 1317 C C . ILE A 1 175 ? 12.953 -19.125 2.498 1 96.94 175 ILE A C 1
ATOM 1319 O O . ILE A 1 175 ? 13.586 -19.672 1.586 1 96.94 175 ILE A O 1
ATOM 1323 N N . PRO A 1 176 ? 11.852 -19.688 3.09 1 96.56 176 PRO A N 1
ATOM 1324 C CA . PRO A 1 176 ? 11.32 -20.906 2.471 1 96.56 176 PRO A CA 1
ATOM 1325 C C . PRO A 1 176 ? 10.977 -20.719 0.995 1 96.56 176 PRO A C 1
ATOM 1327 O O . PRO A 1 176 ? 10.383 -19.703 0.621 1 96.56 176 PRO A O 1
ATOM 1330 N N . PHE A 1 177 ? 11.383 -21.688 0.231 1 97.06 177 PHE A N 1
ATOM 1331 C CA . PHE A 1 177 ? 11.219 -21.609 -1.216 1 97.06 177 PHE A CA 1
ATOM 1332 C C . PHE A 1 177 ? 10.219 -22.656 -1.703 1 97.06 177 PHE A C 1
ATOM 1334 O O . PHE A 1 177 ? 10.25 -23.797 -1.256 1 97.06 177 PHE A O 1
ATOM 1341 N N . VAL A 1 178 ? 9.281 -22.25 -2.549 1 97.88 178 VAL A N 1
ATOM 1342 C CA . VAL A 1 178 ? 8.32 -23.156 -3.182 1 97.88 178 VAL A CA 1
ATOM 1343 C C . VAL A 1 178 ? 8.539 -23.156 -4.695 1 97.88 178 VAL A C 1
ATOM 1345 O O . VAL A 1 178 ? 8.281 -22.156 -5.367 1 97.88 178 VAL A O 1
ATOM 1348 N N . PRO A 1 179 ? 8.992 -24.266 -5.207 1 97.62 179 PRO A N 1
ATOM 1349 C CA . PRO A 1 179 ? 9.18 -24.328 -6.656 1 97.62 179 PRO A CA 1
ATOM 1350 C C . PRO A 1 179 ? 7.863 -24.203 -7.426 1 97.62 179 PRO A C 1
ATOM 1352 O O . PRO A 1 179 ? 6.875 -24.859 -7.078 1 97.62 179 PRO A O 1
ATOM 1355 N N . GLU A 1 180 ? 7.898 -23.406 -8.445 1 98.12 180 GLU A N 1
ATOM 1356 C CA . GLU A 1 180 ? 6.73 -23.188 -9.289 1 98.12 180 GLU A CA 1
ATOM 1357 C C . GLU A 1 180 ? 6.949 -23.766 -10.688 1 98.12 180 GLU A C 1
ATOM 1359 O O . GLU A 1 180 ? 8.023 -23.625 -11.266 1 98.12 180 GLU A O 1
ATOM 1364 N N . ILE A 1 181 ? 5.902 -24.375 -11.172 1 96.88 181 ILE A N 1
ATOM 1365 C CA . ILE A 1 181 ? 5.879 -24.969 -12.508 1 96.88 181 ILE A CA 1
ATOM 1366 C C . ILE A 1 181 ? 4.77 -24.328 -13.336 1 96.88 181 ILE A C 1
ATOM 1368 O O . ILE A 1 181 ? 3.725 -23.938 -12.797 1 96.88 181 ILE A O 1
ATOM 1372 N N . PHE A 1 182 ? 5.016 -24.234 -14.648 1 97.25 182 PHE A N 1
ATOM 1373 C CA . PHE A 1 182 ? 4.027 -23.625 -15.531 1 97.25 182 PHE A CA 1
ATOM 1374 C C . PHE A 1 182 ? 3.574 -24.609 -16.609 1 97.25 182 PHE A C 1
ATOM 1376 O O . PHE A 1 182 ? 4.398 -25.297 -17.203 1 97.25 182 PHE A O 1
ATOM 1383 N N . VAL A 1 183 ? 2.307 -24.641 -16.828 1 96.62 183 VAL A N 1
ATOM 1384 C CA . VAL A 1 183 ? 1.784 -25.531 -17.859 1 96.62 183 VAL A CA 1
ATOM 1385 C C . VAL A 1 183 ? 1.007 -24.734 -18.891 1 96.62 183 VAL A C 1
ATOM 1387 O O . VAL A 1 183 ? 0.56 -25.281 -19.906 1 96.62 183 VAL A O 1
ATOM 1390 N N . ASP A 1 184 ? 0.854 -23.422 -18.641 1 96.81 184 ASP A N 1
ATOM 1391 C CA . ASP A 1 184 ? 0.111 -22.594 -19.594 1 96.81 184 ASP A CA 1
ATOM 1392 C C . ASP A 1 184 ? 1.03 -21.609 -20.297 1 96.81 184 ASP A C 1
ATOM 1394 O O . ASP A 1 184 ? 0.57 -20.781 -21.078 1 96.81 184 ASP A O 1
ATOM 1398 N N . ILE A 1 185 ? 2.312 -21.594 -19.984 1 95.06 185 ILE A N 1
ATOM 1399 C CA . ILE A 1 185 ? 3.352 -20.938 -20.766 1 95.06 185 ILE A CA 1
ATOM 1400 C C . ILE A 1 185 ? 4.5 -21.906 -21.031 1 95.06 185 ILE A C 1
ATOM 1402 O O . ILE A 1 185 ? 4.559 -22.984 -20.422 1 95.06 185 ILE A O 1
ATOM 1406 N N . ASP A 1 186 ? 5.395 -21.547 -21.891 1 96.19 186 ASP A N 1
ATOM 1407 C CA . ASP A 1 186 ? 6.305 -22.547 -22.438 1 96.19 186 ASP A CA 1
ATOM 1408 C C . ASP A 1 186 ? 7.695 -22.422 -21.828 1 96.19 186 ASP A C 1
ATOM 1410 O O . ASP A 1 186 ? 8.055 -21.359 -21.312 1 96.19 186 ASP A O 1
ATOM 1414 N N . TYR A 1 187 ? 8.414 -23.5 -21.828 1 96.62 187 TYR A N 1
ATOM 1415 C CA . TYR A 1 187 ? 9.852 -23.562 -21.594 1 96.62 187 TYR A CA 1
ATOM 1416 C C . TYR A 1 187 ? 10.617 -23.656 -22.922 1 96.62 187 TYR A C 1
ATOM 1418 O O . TYR A 1 187 ? 10.125 -24.234 -23.891 1 96.62 187 TYR A O 1
ATOM 1426 N N . SER A 1 188 ? 11.844 -23.078 -22.891 1 95.75 188 SER A N 1
ATOM 1427 C CA . SER A 1 188 ? 12.75 -23.328 -24.016 1 95.75 188 SER A CA 1
ATOM 1428 C C . SER A 1 188 ? 13.391 -24.719 -23.922 1 95.75 188 SER A C 1
ATOM 1430 O O . SER A 1 188 ? 13.234 -25.406 -22.906 1 95.75 188 SER A O 1
ATOM 1432 N N . ALA A 1 189 ? 14.094 -25.078 -24.922 1 94.19 189 ALA A N 1
ATOM 1433 C CA . ALA A 1 189 ? 14.812 -26.359 -24.922 1 94.19 189 ALA A CA 1
ATOM 1434 C C . ALA A 1 189 ? 15.867 -26.406 -23.828 1 94.19 189 ALA A C 1
ATOM 1436 O O . ALA A 1 189 ? 16.219 -27.484 -23.328 1 94.19 189 ALA A O 1
ATOM 1437 N N . GLU A 1 190 ? 16.375 -25.219 -23.438 1 92.19 190 GLU A N 1
ATOM 1438 C CA . GLU A 1 190 ? 17.375 -25.094 -22.391 1 92.19 190 GLU A CA 1
ATOM 1439 C C . GLU A 1 190 ? 16.734 -24.984 -21.016 1 92.19 190 GLU A C 1
ATOM 1441 O O . GLU A 1 190 ? 17.406 -24.656 -20.031 1 92.19 190 GLU A O 1
ATOM 1446 N N . LYS A 1 191 ? 15.383 -25.203 -20.969 1 92.44 191 LYS A N 1
ATOM 1447 C CA . LYS A 1 191 ? 14.609 -25.25 -19.719 1 92.44 191 LYS A CA 1
ATOM 1448 C C . LYS A 1 191 ? 14.445 -23.859 -19.125 1 92.44 191 LYS A C 1
ATOM 1450 O O . LYS A 1 191 ? 14.305 -23.719 -17.906 1 92.44 191 LYS A O 1
ATOM 1455 N N . THR A 1 192 ? 14.609 -22.906 -20.031 1 93.75 192 THR A N 1
ATOM 1456 C CA . THR A 1 192 ? 14.32 -21.547 -19.594 1 93.75 192 THR A CA 1
ATOM 1457 C C . THR A 1 192 ? 12.836 -21.234 -19.766 1 93.75 192 THR A C 1
ATOM 1459 O O . THR A 1 192 ? 12.266 -21.453 -20.828 1 93.75 192 THR A O 1
ATOM 1462 N N . LEU A 1 193 ? 12.234 -20.75 -18.703 1 95.75 193 LEU A N 1
ATOM 1463 C CA . LEU A 1 193 ? 10.836 -20.359 -18.797 1 95.75 193 LEU A CA 1
ATOM 1464 C C . LEU A 1 193 ? 10.688 -19.125 -19.688 1 95.75 193 LEU A C 1
ATOM 1466 O O . LEU A 1 193 ? 11.375 -18.125 -19.5 1 95.75 193 LEU A O 1
ATOM 1470 N N . LEU A 1 194 ? 9.797 -19.234 -20.609 1 94.5 194 LEU A N 1
ATOM 1471 C CA . LEU A 1 194 ? 9.531 -18.125 -21.531 1 94.5 194 LEU A CA 1
ATOM 1472 C C . LEU A 1 194 ? 8.391 -17.266 -21.031 1 94.5 194 LEU A C 1
ATOM 1474 O O . LEU A 1 194 ? 7.473 -17.75 -20.359 1 94.5 194 LEU A O 1
ATOM 1478 N N . SER A 1 195 ? 8.484 -15.992 -21.359 1 92.44 195 SER A N 1
ATOM 1479 C CA . SER A 1 195 ? 7.391 -15.102 -20.984 1 92.44 195 SER A CA 1
ATOM 1480 C C . SER A 1 195 ? 6.125 -15.43 -21.781 1 92.44 195 SER A C 1
ATOM 1482 O O . SER A 1 195 ? 6.168 -16.188 -22.75 1 92.44 195 SER A O 1
ATOM 1484 N N . VAL A 1 196 ? 5.02 -14.836 -21.359 1 89.38 196 VAL A N 1
ATOM 1485 C CA . VAL A 1 196 ? 3.715 -15.094 -21.953 1 89.38 196 VAL A CA 1
ATOM 1486 C C . VAL A 1 196 ? 3.742 -14.727 -23.438 1 89.38 196 VAL A C 1
ATOM 1488 O O . VAL A 1 196 ? 3.34 -15.516 -24.297 1 89.38 196 VAL A O 1
ATOM 1491 N N . PRO A 1 197 ? 4.293 -13.562 -23.766 1 87.62 197 PRO A N 1
ATOM 1492 C CA . PRO A 1 197 ? 4.297 -13.195 -25.188 1 87.62 197 PRO A CA 1
ATOM 1493 C C . PRO A 1 197 ? 5.18 -14.109 -26.031 1 87.62 197 PRO A C 1
ATOM 1495 O O . PRO A 1 197 ? 4.992 -14.203 -27.25 1 87.62 197 PRO A O 1
ATOM 1498 N N . MET A 1 198 ? 6.078 -14.828 -25.422 1 91.62 198 MET A N 1
ATOM 1499 C CA . MET A 1 198 ? 7.02 -15.68 -26.141 1 91.62 198 MET A CA 1
ATOM 1500 C C . MET A 1 198 ? 6.531 -17.125 -26.172 1 91.62 198 MET A C 1
ATOM 1502 O O . MET A 1 198 ? 7.152 -17.984 -26.812 1 91.62 198 MET A O 1
ATOM 1506 N N . SER A 1 199 ? 5.445 -17.406 -25.547 1 94.25 199 SER A N 1
ATOM 1507 C CA . SER A 1 199 ? 4.918 -18.75 -25.422 1 94.25 199 SER A CA 1
ATOM 1508 C C . SER A 1 199 ? 3.811 -19.016 -26.438 1 94.25 199 SER A C 1
ATOM 1510 O O . SER A 1 199 ? 3.201 -18.078 -26.953 1 94.25 199 SER A O 1
ATOM 1512 N N . ASN A 1 200 ? 3.609 -20.328 -26.75 1 93.88 200 ASN A N 1
ATOM 1513 C CA . ASN A 1 200 ? 2.432 -20.719 -27.516 1 93.88 200 ASN A CA 1
ATOM 1514 C C . ASN A 1 200 ? 1.149 -20.531 -26.719 1 93.88 200 ASN A C 1
ATOM 1516 O O . ASN A 1 200 ? 1.168 -20.609 -25.484 1 93.88 200 ASN A O 1
ATOM 1520 N N . LYS A 1 201 ? 0.068 -20.312 -27.422 1 91.62 201 LYS A N 1
ATOM 1521 C CA . LYS A 1 201 ? -1.224 -20.281 -26.734 1 91.62 201 LYS A CA 1
ATOM 1522 C C . LYS A 1 201 ? -1.577 -21.641 -26.156 1 91.62 201 LYS A C 1
ATOM 1524 O O . LYS A 1 201 ? -1.568 -22.656 -26.859 1 91.62 201 LYS A O 1
ATOM 1529 N N . PRO A 1 202 ? -1.817 -21.641 -24.953 1 93.69 202 PRO A N 1
ATOM 1530 C CA . PRO A 1 202 ? -2.164 -22.938 -24.375 1 93.69 202 PRO A CA 1
ATOM 1531 C C . PRO A 1 202 ? -3.525 -23.438 -24.828 1 93.69 202 PRO A C 1
ATOM 1533 O O . PRO A 1 202 ? -4.406 -22.656 -25.172 1 93.69 202 PRO A O 1
ATOM 1536 N N . THR A 1 203 ? -3.652 -24.781 -24.891 1 95.12 203 THR A N 1
ATOM 1537 C CA . THR A 1 203 ? -4.938 -25.438 -25.094 1 95.12 203 THR A CA 1
ATOM 1538 C C . THR A 1 203 ? -5.32 -26.25 -23.859 1 95.12 203 THR A C 1
ATOM 1540 O O . THR A 1 203 ? -4.449 -26.734 -23.125 1 95.12 203 THR A O 1
ATOM 1543 N N . VAL A 1 204 ? -6.578 -26.359 -23.656 1 97.38 204 VAL A N 1
ATOM 1544 C CA . VAL A 1 204 ? -7.066 -27.109 -22.516 1 97.38 204 VAL A CA 1
ATOM 1545 C C . VAL A 1 204 ? -6.5 -28.531 -22.547 1 97.38 204 VAL A C 1
ATOM 1547 O O . VAL A 1 204 ? -6.047 -29.047 -21.531 1 97.38 204 VAL A O 1
ATOM 1550 N N . GLU A 1 205 ? -6.523 -29.125 -23.688 1 96.56 205 GLU A N 1
ATOM 1551 C CA . GLU A 1 205 ? -5.973 -30.469 -23.875 1 96.56 205 GLU A CA 1
ATOM 1552 C C . GLU A 1 205 ? -4.477 -30.5 -23.562 1 96.56 205 GLU A C 1
ATOM 1554 O O . GLU A 1 205 ? -3.986 -31.422 -22.922 1 96.56 205 GLU A O 1
ATOM 1559 N N . GLY A 1 206 ? -3.779 -29.531 -24.078 1 95.62 206 GLY A N 1
ATOM 1560 C CA . GLY A 1 206 ? -2.352 -29.438 -23.828 1 95.62 206 GLY A CA 1
ATOM 1561 C C . GLY A 1 206 ? -2.016 -29.312 -22.344 1 95.62 206 GLY A C 1
ATOM 1562 O O . GLY A 1 206 ? -1.054 -29.922 -21.875 1 95.62 206 GLY A O 1
ATOM 1563 N N . ILE A 1 207 ? -2.814 -28.578 -21.625 1 96.94 207 ILE A N 1
ATOM 1564 C CA . ILE A 1 207 ? -2.623 -28.406 -20.203 1 96.94 207 ILE A CA 1
ATOM 1565 C C . ILE A 1 207 ? -2.791 -29.75 -19.484 1 96.94 207 ILE A C 1
ATOM 1567 O O . ILE A 1 207 ? -1.962 -30.141 -18.656 1 96.94 207 ILE A O 1
ATOM 1571 N N . GLY A 1 208 ? -3.846 -30.406 -19.844 1 97.12 208 GLY A N 1
ATOM 1572 C CA . GLY A 1 208 ? -4.066 -31.719 -19.266 1 97.12 208 GLY A CA 1
ATOM 1573 C C . GLY A 1 208 ? -2.918 -32.688 -19.516 1 97.12 208 GLY A C 1
ATOM 1574 O O . GLY A 1 208 ? -2.479 -33.375 -18.594 1 97.12 208 GLY A O 1
ATOM 1575 N N . LYS A 1 209 ? -2.438 -32.719 -20.703 1 96.56 209 LYS A N 1
ATOM 1576 C CA . LYS A 1 209 ? -1.351 -33.594 -21.078 1 96.56 209 LYS A CA 1
ATOM 1577 C C . LYS A 1 209 ? -0.071 -33.281 -20.312 1 96.56 209 LYS A C 1
ATOM 1579 O O . LYS A 1 209 ? 0.632 -34.156 -19.844 1 96.56 209 LYS A O 1
ATOM 1584 N N . LYS A 1 210 ? 0.243 -32 -20.266 1 97.5 210 LYS A N 1
ATOM 1585 C CA . LYS A 1 210 ? 1.429 -31.578 -19.531 1 97.5 210 LYS A CA 1
ATOM 1586 C C . LYS A 1 210 ? 1.316 -31.969 -18.047 1 97.5 210 LYS A C 1
ATOM 1588 O O . LYS A 1 210 ? 2.275 -32.469 -17.469 1 97.5 210 LYS A O 1
ATOM 1593 N N . MET A 1 211 ? 0.145 -31.734 -17.516 1 98 211 MET A N 1
ATOM 1594 C CA . MET A 1 211 ? -0.07 -32.062 -16.109 1 98 211 MET A CA 1
ATOM 1595 C C . MET A 1 211 ? 0.126 -33.562 -15.875 1 98 211 MET A C 1
ATOM 1597 O O . MET A 1 211 ? 0.813 -33.969 -14.93 1 98 211 MET A O 1
ATOM 1601 N N . GLU A 1 212 ? -0.469 -34.344 -16.656 1 97.44 212 GLU A N 1
ATOM 1602 C CA . GLU A 1 212 ? -0.349 -35.812 -16.516 1 97.44 212 GLU A CA 1
ATOM 1603 C C . GLU A 1 212 ? 1.108 -36.25 -16.609 1 97.44 212 GLU A C 1
ATOM 1605 O O . GLU A 1 212 ? 1.558 -37.094 -15.828 1 97.44 212 GLU A O 1
ATOM 1610 N N . SER A 1 213 ? 1.785 -35.719 -17.578 1 97.5 213 SER A N 1
ATOM 1611 C CA . SER A 1 213 ? 3.189 -36.062 -17.781 1 97.5 213 SER A CA 1
ATOM 1612 C C . SER A 1 213 ? 4.031 -35.656 -16.562 1 97.5 213 SER A C 1
ATOM 1614 O O . SER A 1 213 ? 4.863 -36.438 -16.094 1 97.5 213 SER A O 1
ATOM 1616 N N . ILE A 1 214 ? 3.834 -34.5 -16.047 1 97.75 214 ILE A N 1
ATOM 1617 C CA . ILE A 1 214 ? 4.578 -34 -14.898 1 97.75 214 ILE A CA 1
ATOM 1618 C C . ILE A 1 214 ? 4.312 -34.875 -13.688 1 97.75 214 ILE A C 1
ATOM 1620 O O . ILE A 1 214 ? 5.246 -35.281 -12.984 1 97.75 214 ILE A O 1
ATOM 1624 N N . LEU A 1 215 ? 3.062 -35.219 -13.5 1 97.25 215 LEU A N 1
ATOM 1625 C CA . LEU A 1 215 ? 2.656 -35.969 -12.32 1 97.25 215 LEU A CA 1
ATOM 1626 C C . LEU A 1 215 ? 3.164 -37.406 -12.398 1 97.25 215 LEU A C 1
ATOM 1628 O O . LEU A 1 215 ? 3.486 -38 -11.375 1 97.25 215 LEU A O 1
ATOM 1632 N N . LYS A 1 216 ? 3.309 -37.938 -13.562 1 96.06 216 LYS A N 1
ATOM 1633 C CA . LYS A 1 216 ? 3.639 -39.344 -13.727 1 96.06 216 LYS A CA 1
ATOM 1634 C C . LYS A 1 216 ? 5.137 -39.531 -13.938 1 96.06 216 LYS A C 1
ATOM 1636 O O . LYS A 1 216 ? 5.719 -40.531 -13.453 1 96.06 216 LYS A O 1
ATOM 1641 N N . THR A 1 217 ? 5.719 -38.656 -14.727 1 96.62 217 THR A N 1
ATOM 1642 C CA . THR A 1 217 ? 7.078 -38.938 -15.164 1 96.62 217 THR A CA 1
ATOM 1643 C C . THR A 1 217 ? 8 -37.75 -14.914 1 96.62 217 THR A C 1
ATOM 1645 O O . THR A 1 217 ? 9.156 -37.75 -15.344 1 96.62 217 THR A O 1
ATOM 1648 N N . TYR A 1 218 ? 7.504 -36.656 -14.281 1 97.38 218 TYR A N 1
ATOM 1649 C CA . TYR A 1 218 ? 8.289 -35.469 -13.953 1 97.38 218 TYR A CA 1
ATOM 1650 C C . TYR A 1 218 ? 8.828 -34.812 -15.211 1 97.38 218 TYR A C 1
ATOM 1652 O O . TYR A 1 218 ? 9.953 -34.312 -15.211 1 97.38 218 TYR A O 1
ATOM 1660 N N . THR A 1 219 ? 8.031 -34.938 -16.297 1 96.94 219 THR A N 1
ATOM 1661 C CA . THR A 1 219 ? 8.422 -34.375 -17.578 1 96.94 219 THR A CA 1
ATOM 1662 C C . THR A 1 219 ? 7.32 -33.438 -18.125 1 96.94 219 THR A C 1
ATOM 1664 O O . THR A 1 219 ? 6.141 -33.625 -17.812 1 96.94 219 THR A O 1
ATOM 1667 N N . THR A 1 220 ? 7.766 -32.406 -18.812 1 97.31 220 THR A N 1
ATOM 1668 C CA . THR A 1 220 ? 6.887 -31.578 -19.625 1 97.31 220 THR A CA 1
ATOM 1669 C C . THR A 1 220 ? 7.395 -31.5 -21.062 1 97.31 220 THR A C 1
ATOM 1671 O O . THR A 1 220 ? 8.109 -32.406 -21.531 1 97.31 220 THR A O 1
ATOM 1674 N N . SER A 1 221 ? 6.887 -30.609 -21.875 1 96.19 221 SER A N 1
ATOM 1675 C CA . SER A 1 221 ? 7.387 -30.359 -23.234 1 96.19 221 SER A CA 1
ATOM 1676 C C . SER A 1 221 ? 7.836 -28.922 -23.406 1 96.19 221 SER A C 1
ATOM 1678 O O . SER A 1 221 ? 7.25 -28 -22.828 1 96.19 221 SER A O 1
ATOM 1680 N N . ASP A 1 222 ? 8.875 -28.781 -24.172 1 96.5 222 ASP A N 1
ATOM 1681 C CA . ASP A 1 222 ? 9.312 -27.422 -24.484 1 96.5 222 ASP A CA 1
ATOM 1682 C C . ASP A 1 222 ? 8.414 -26.781 -25.547 1 96.5 222 ASP A C 1
ATOM 1684 O O . ASP A 1 222 ? 7.406 -27.359 -25.938 1 96.5 222 ASP A O 1
ATOM 1688 N N . LYS A 1 223 ? 8.695 -25.578 -25.969 1 96.25 223 LYS A N 1
ATOM 1689 C CA . LYS A 1 223 ? 7.859 -24.812 -26.891 1 96.25 223 LYS A CA 1
ATOM 1690 C C . LYS A 1 223 ? 7.668 -25.547 -28.219 1 96.25 223 LYS A C 1
ATOM 1692 O O . LYS A 1 223 ? 6.641 -25.391 -28.875 1 96.25 223 LYS A O 1
ATOM 1697 N N . GLN A 1 224 ? 8.648 -26.406 -28.531 1 95.44 224 GLN A N 1
ATOM 1698 C CA . GLN A 1 224 ? 8.594 -27.125 -29.797 1 95.44 224 GLN A CA 1
ATOM 1699 C C . GLN A 1 224 ? 7.957 -28.5 -29.609 1 95.44 224 GLN A C 1
ATOM 1701 O O . GLN A 1 224 ? 7.875 -29.281 -30.562 1 95.44 224 GLN A O 1
ATOM 1706 N N . GLY A 1 225 ? 7.594 -28.812 -28.438 1 95.12 225 GLY A N 1
ATOM 1707 C CA . GLY A 1 225 ? 6.898 -30.062 -28.188 1 95.12 225 GLY A CA 1
ATOM 1708 C C . GLY A 1 225 ? 7.836 -31.188 -27.797 1 95.12 225 GLY A C 1
ATOM 1709 O O . GLY A 1 225 ? 7.41 -32.344 -27.672 1 95.12 225 GLY A O 1
ATOM 1710 N N . LYS A 1 226 ? 9.086 -30.891 -27.594 1 96.31 226 LYS A N 1
ATOM 1711 C CA . LYS A 1 226 ? 10.055 -31.891 -27.188 1 96.31 226 LYS A CA 1
ATOM 1712 C C . LYS A 1 226 ? 10.039 -32.094 -25.672 1 96.31 226 LYS A C 1
ATOM 1714 O O . LYS A 1 226 ? 9.891 -31.141 -24.906 1 96.31 226 LYS A O 1
ATOM 1719 N N . PRO A 1 227 ? 10.281 -33.344 -25.281 1 96 227 PRO A N 1
ATOM 1720 C CA . PRO A 1 227 ? 10.234 -33.625 -23.844 1 96 227 PRO A CA 1
ATOM 1721 C C . PRO A 1 227 ? 11.312 -32.875 -23.062 1 96 227 PRO A C 1
ATOM 1723 O O . PRO A 1 227 ? 12.438 -32.719 -23.547 1 96 227 PRO A O 1
ATOM 1726 N N . LEU A 1 228 ? 10.938 -32.438 -21.953 1 96.38 228 LEU A N 1
ATOM 1727 C CA . LEU A 1 228 ? 11.812 -31.703 -21.031 1 96.38 228 LEU A CA 1
ATOM 1728 C C . LEU A 1 228 ? 11.641 -32.219 -19.594 1 96.38 228 LEU A C 1
ATOM 1730 O O . LEU A 1 228 ? 10.523 -32.281 -19.094 1 96.38 228 LEU A O 1
ATOM 1734 N N . GLU A 1 229 ? 12.727 -32.594 -18.953 1 95.56 229 GLU A N 1
ATOM 1735 C CA . GLU A 1 229 ? 12.656 -33.062 -17.562 1 95.56 229 GLU A CA 1
ATOM 1736 C C . GLU A 1 229 ? 12.562 -31.875 -16.609 1 95.56 229 GLU A C 1
ATOM 1738 O O . GLU A 1 229 ? 13.219 -30.844 -16.812 1 95.56 229 GLU A O 1
ATOM 1743 N N . LEU A 1 230 ? 11.719 -32 -15.594 1 95.5 230 LEU A N 1
ATOM 1744 C CA . LEU A 1 230 ? 11.57 -31.047 -14.523 1 95.5 230 LEU A CA 1
ATOM 1745 C C . LEU A 1 230 ? 11.844 -31.688 -13.164 1 95.5 230 LEU A C 1
ATOM 1747 O O . LEU A 1 230 ? 10.914 -32 -12.422 1 95.5 230 LEU A O 1
ATOM 1751 N N . PRO A 1 231 ? 13.062 -31.75 -12.797 1 92.88 231 PRO A N 1
ATOM 1752 C CA . PRO A 1 231 ? 13.438 -32.469 -11.586 1 92.88 231 PRO A CA 1
ATOM 1753 C C . PRO A 1 231 ? 12.805 -31.891 -10.328 1 92.88 231 PRO A C 1
ATOM 1755 O O . PRO A 1 231 ? 12.602 -32.594 -9.336 1 92.88 231 PRO A O 1
ATOM 1758 N N . GLU A 1 232 ? 12.492 -30.625 -10.352 1 92.56 232 GLU A N 1
ATOM 1759 C CA . GLU A 1 232 ? 11.914 -29.969 -9.195 1 92.56 232 GLU A CA 1
ATOM 1760 C C . GLU A 1 232 ? 10.523 -30.5 -8.891 1 92.56 232 GLU A C 1
ATOM 1762 O O . GLU A 1 232 ? 9.969 -30.25 -7.816 1 92.56 232 GLU A O 1
ATOM 1767 N N . THR A 1 233 ? 10 -31.328 -9.789 1 94.25 233 THR A N 1
ATOM 1768 C CA . THR A 1 233 ? 8.656 -31.844 -9.594 1 94.25 233 THR A CA 1
ATOM 1769 C C . THR A 1 233 ? 8.703 -33.188 -8.836 1 94.25 233 THR A C 1
ATOM 1771 O O . THR A 1 233 ? 7.668 -33.812 -8.656 1 94.25 233 THR A O 1
ATOM 1774 N N . ARG A 1 234 ? 9.812 -33.594 -8.344 1 93.38 234 ARG A N 1
ATOM 1775 C CA . ARG A 1 234 ? 9.93 -34.844 -7.566 1 93.38 234 ARG A CA 1
ATOM 1776 C C . ARG A 1 234 ? 9.547 -34.594 -6.109 1 93.38 234 ARG A C 1
ATOM 1778 O O . ARG A 1 234 ? 9.328 -35.562 -5.359 1 93.38 234 ARG A O 1
ATOM 1785 N N . GLY A 1 235 ? 9.453 -33.438 -5.688 1 92.75 235 GLY A N 1
ATOM 1786 C CA . GLY A 1 235 ? 9 -33.031 -4.367 1 92.75 235 GLY A CA 1
ATOM 1787 C C . GLY A 1 235 ? 7.699 -32.25 -4.391 1 92.75 235 GLY A C 1
ATOM 1788 O O . GLY A 1 235 ? 6.805 -32.531 -5.184 1 92.75 235 GLY A O 1
ATOM 1789 N N . TYR A 1 236 ? 7.59 -31.359 -3.449 1 94.62 236 TYR A N 1
ATOM 1790 C CA . TYR A 1 236 ? 6.414 -30.5 -3.486 1 94.62 236 TYR A CA 1
ATOM 1791 C C . TYR A 1 236 ? 6.629 -29.328 -4.426 1 94.62 236 TYR A C 1
ATOM 1793 O O . TYR A 1 236 ? 7.75 -28.828 -4.555 1 94.62 236 TYR A O 1
ATOM 1801 N N . TYR A 1 237 ? 5.637 -28.938 -5.062 1 97 237 TYR A N 1
ATOM 1802 C CA . TYR A 1 237 ? 5.656 -27.797 -5.969 1 97 237 TYR A CA 1
ATOM 1803 C C . TYR A 1 237 ? 4.246 -27.266 -6.211 1 97 237 TYR A C 1
ATOM 1805 O O . TYR A 1 237 ? 3.266 -27.891 -5.805 1 97 237 TYR A O 1
ATOM 1813 N N . THR A 1 238 ? 4.211 -26.078 -6.75 1 98.12 238 THR A N 1
ATOM 1814 C CA . THR A 1 238 ? 2.928 -25.5 -7.133 1 98.12 238 THR A CA 1
ATOM 1815 C C . THR A 1 238 ? 2.887 -25.219 -8.633 1 98.12 238 THR A C 1
ATOM 1817 O O . THR A 1 238 ? 3.902 -24.844 -9.227 1 98.12 238 THR A O 1
ATOM 1820 N N . VAL A 1 239 ? 1.722 -25.469 -9.219 1 98.31 239 VAL A N 1
ATOM 1821 C CA . VAL A 1 239 ? 1.51 -25.234 -10.648 1 98.31 239 VAL A CA 1
ATOM 1822 C C . VAL A 1 239 ? 0.737 -23.922 -10.844 1 98.31 239 VAL A C 1
ATOM 1824 O O . VAL A 1 239 ? -0.314 -23.719 -10.234 1 98.31 239 VAL A O 1
ATOM 1827 N N . CYS A 1 240 ? 1.264 -23.109 -11.727 1 97.94 240 CYS A N 1
ATOM 1828 C CA . CYS A 1 240 ? 0.639 -21.797 -11.953 1 97.94 240 CYS A CA 1
ATOM 1829 C C . CYS A 1 240 ? -0.226 -21.828 -13.203 1 97.94 240 CYS A C 1
ATOM 1831 O O . CYS A 1 240 ? 0.183 -22.344 -14.234 1 97.94 240 CYS A O 1
ATOM 1833 N N . LEU A 1 241 ? -1.361 -21.281 -13.094 1 96.25 241 LEU A N 1
ATOM 1834 C CA . LEU A 1 241 ? -2.219 -20.906 -14.219 1 96.25 241 LEU A CA 1
ATOM 1835 C C . LEU A 1 241 ? -2.58 -19.438 -14.164 1 96.25 241 LEU A C 1
ATOM 1837 O O . LEU A 1 241 ? -2.678 -18.844 -13.086 1 96.25 241 LEU A O 1
ATOM 1841 N N . HIS A 1 242 ? -2.76 -18.859 -15.32 1 94.88 242 HIS A N 1
ATOM 1842 C CA . HIS A 1 242 ? -3.012 -17.422 -15.398 1 94.88 242 HIS A CA 1
ATOM 1843 C C . HIS A 1 242 ? -4.492 -17.141 -15.625 1 94.88 242 HIS A C 1
ATOM 1845 O O . HIS A 1 242 ? -5.086 -17.656 -16.578 1 94.88 242 HIS A O 1
ATOM 1851 N N . SER A 1 243 ? -4.992 -16.25 -14.867 1 95 243 SER A N 1
ATOM 1852 C CA . SER A 1 243 ? -6.414 -15.938 -14.938 1 95 243 SER A CA 1
ATOM 1853 C C . SER A 1 243 ? -6.727 -15.055 -16.141 1 95 243 SER A C 1
ATOM 1855 O O . SER A 1 243 ? -7.891 -14.914 -16.531 1 95 243 SER A O 1
ATOM 1857 N N . ASP A 1 244 ? -5.754 -14.445 -16.672 1 91.62 244 ASP A N 1
ATOM 1858 C CA . ASP A 1 244 ? -5.988 -13.492 -17.75 1 91.62 244 ASP A CA 1
ATOM 1859 C C . ASP A 1 244 ? -6.051 -14.195 -19.094 1 91.62 244 ASP A C 1
ATOM 1861 O O . ASP A 1 244 ? -6.234 -13.555 -20.141 1 91.62 244 ASP A O 1
ATOM 1865 N N . MET A 1 245 ? -5.941 -15.531 -19.125 1 90.62 245 MET A N 1
ATOM 1866 C CA . MET A 1 245 ? -6.051 -16.281 -20.359 1 90.62 245 MET A CA 1
ATOM 1867 C C . MET A 1 245 ? -7.516 -16.5 -20.734 1 90.62 245 MET A C 1
ATOM 1869 O O . MET A 1 245 ? -8.367 -16.672 -19.875 1 90.62 245 MET A O 1
ATOM 1873 N N . PRO A 1 246 ? -7.793 -16.531 -22.062 1 88.94 246 PRO A N 1
ATOM 1874 C CA . PRO A 1 246 ? -9.18 -16.688 -22.5 1 88.94 246 PRO A CA 1
ATOM 1875 C C . PRO A 1 246 ? -9.812 -17.984 -21.969 1 88.94 246 PRO A C 1
ATOM 1877 O O . PRO A 1 246 ? -11.016 -18.016 -21.703 1 88.94 246 PRO A O 1
ATOM 1880 N N . THR A 1 247 ? -9.055 -19.047 -21.766 1 93.56 247 THR A N 1
ATOM 1881 C CA . THR A 1 247 ? -9.578 -20.328 -21.312 1 93.56 247 THR A CA 1
ATOM 1882 C C . THR A 1 247 ? -9.148 -20.625 -19.891 1 93.56 247 THR A C 1
ATOM 1884 O O . THR A 1 247 ? -9 -21.781 -19.5 1 93.56 247 THR A O 1
ATOM 1887 N N . ALA A 1 248 ? -9.016 -19.609 -19.156 1 95.75 248 ALA A N 1
ATOM 1888 C CA . ALA A 1 248 ? -8.438 -19.734 -17.812 1 95.75 248 ALA A CA 1
ATOM 1889 C C . ALA A 1 248 ? -9.203 -20.734 -16.969 1 95.75 248 ALA A C 1
ATOM 1891 O O . ALA A 1 248 ? -8.609 -21.578 -16.297 1 95.75 248 ALA A O 1
ATOM 1892 N N . LEU A 1 249 ? -10.523 -20.656 -16.984 1 97.56 249 LEU A N 1
ATOM 1893 C CA . LEU A 1 249 ? -11.352 -21.531 -16.156 1 97.56 249 LEU A CA 1
ATOM 1894 C C . LEU A 1 249 ? -11.203 -22.984 -16.594 1 97.56 249 LEU A C 1
ATOM 1896 O O . LEU A 1 249 ? -10.992 -23.875 -15.766 1 97.56 249 LEU A O 1
ATOM 1900 N N . ASP A 1 250 ? -11.258 -23.172 -17.859 1 98 250 ASP A N 1
ATOM 1901 C CA . ASP A 1 250 ? -11.117 -24.531 -18.391 1 98 250 ASP A CA 1
ATOM 1902 C C . ASP A 1 250 ? -9.703 -25.062 -18.156 1 98 250 ASP A C 1
ATOM 1904 O O . ASP A 1 250 ? -9.523 -26.25 -17.906 1 98 250 ASP A O 1
ATOM 1908 N N . ASN A 1 251 ? -8.742 -24.219 -18.297 1 97.69 251 ASN A N 1
ATOM 1909 C CA . ASN A 1 251 ? -7.363 -24.594 -17.984 1 97.69 251 ASN A CA 1
ATOM 1910 C C . ASN A 1 251 ? -7.227 -25.078 -16.547 1 97.69 251 ASN A C 1
ATOM 1912 O O . ASN A 1 251 ? -6.617 -26.109 -16.281 1 97.69 251 ASN A O 1
ATOM 1916 N N . ALA A 1 252 ? -7.836 -24.344 -15.656 1 98.25 252 ALA A N 1
ATOM 1917 C CA . ALA A 1 252 ? -7.77 -24.688 -14.234 1 98.25 252 ALA A CA 1
ATOM 1918 C C . ALA A 1 252 ? -8.492 -26 -13.953 1 98.25 252 ALA A C 1
ATOM 1920 O O . ALA A 1 252 ? -8.008 -26.828 -13.18 1 98.25 252 ALA A O 1
ATOM 1921 N N . ARG A 1 253 ? -9.609 -26.172 -14.57 1 98.31 253 ARG A N 1
ATOM 1922 C CA . ARG A 1 253 ? -10.359 -27.422 -14.398 1 98.31 253 ARG A CA 1
ATOM 1923 C C . ARG A 1 253 ? -9.547 -28.609 -14.883 1 98.31 253 ARG A C 1
ATOM 1925 O O . ARG A 1 253 ? -9.531 -29.656 -14.227 1 98.31 253 ARG A O 1
ATOM 1932 N N . ALA A 1 254 ? -8.891 -28.453 -16 1 98.12 254 ALA A N 1
ATOM 1933 C CA . ALA A 1 254 ? -8.07 -29.531 -16.547 1 98.12 254 ALA A CA 1
ATOM 1934 C C . ALA A 1 254 ? -6.922 -29.875 -15.609 1 98.12 254 ALA A C 1
ATOM 1936 O O . ALA A 1 254 ? -6.637 -31.047 -15.375 1 98.12 254 ALA A O 1
ATOM 1937 N N . ALA A 1 255 ? -6.281 -28.859 -15.102 1 98.31 255 ALA A N 1
ATOM 1938 C CA . ALA A 1 255 ? -5.172 -29.078 -14.172 1 98.31 255 ALA A CA 1
ATOM 1939 C C . ALA A 1 255 ? -5.648 -29.734 -12.883 1 98.31 255 ALA A C 1
ATOM 1941 O O . ALA A 1 255 ? -5.027 -30.672 -12.398 1 98.31 255 ALA A O 1
ATOM 1942 N N . ARG A 1 256 ? -6.738 -29.25 -12.359 1 98 256 ARG A N 1
ATOM 1943 C CA . ARG A 1 256 ? -7.305 -29.781 -11.125 1 98 256 ARG A CA 1
ATOM 1944 C C . ARG A 1 256 ? -7.688 -31.25 -11.305 1 98 256 ARG A C 1
ATOM 1946 O O . ARG A 1 256 ? -7.426 -32.094 -10.43 1 98 256 ARG A O 1
ATOM 1953 N N . LYS A 1 257 ? -8.312 -31.531 -12.398 1 97.69 257 LYS A N 1
ATOM 1954 C CA . LYS A 1 257 ? -8.703 -32.906 -12.703 1 97.69 257 LYS A CA 1
ATOM 1955 C C . LYS A 1 257 ? -7.496 -33.844 -12.703 1 97.69 257 LYS A C 1
ATOM 1957 O O . LYS A 1 257 ? -7.559 -34.938 -12.164 1 97.69 257 LYS A O 1
ATOM 1962 N N . ALA A 1 258 ? -6.449 -33.406 -13.297 1 97.62 258 ALA A N 1
ATOM 1963 C CA . ALA A 1 258 ? -5.234 -34.219 -13.375 1 97.62 258 ALA A CA 1
ATOM 1964 C C . ALA A 1 258 ? -4.648 -34.469 -11.984 1 97.62 258 ALA A C 1
ATOM 1966 O O . ALA A 1 258 ? -4.227 -35.562 -11.656 1 97.62 258 ALA A O 1
ATOM 1967 N N . ILE A 1 259 ? -4.598 -33.406 -11.164 1 97.12 259 ILE A N 1
ATOM 1968 C CA . ILE A 1 259 ? -4.051 -33.531 -9.812 1 97.12 259 ILE A CA 1
ATOM 1969 C C . ILE A 1 259 ? -4.902 -34.469 -8.984 1 97.12 259 ILE A C 1
ATOM 1971 O O . ILE A 1 259 ? -4.371 -35.344 -8.273 1 97.12 259 ILE A O 1
ATOM 1975 N N . ASP A 1 260 ? -6.207 -34.344 -9.109 1 96.19 260 ASP A N 1
ATOM 1976 C CA . ASP A 1 260 ? -7.121 -35.188 -8.344 1 96.19 260 ASP A CA 1
ATOM 1977 C C . ASP A 1 260 ? -7.004 -36.656 -8.773 1 96.19 260 ASP A C 1
ATOM 1979 O O . ASP A 1 260 ? -7.09 -37.562 -7.945 1 96.19 260 ASP A O 1
ATOM 1983 N N . ALA A 1 261 ? -6.844 -36.875 -10.008 1 95.56 261 ALA A N 1
ATOM 1984 C CA . ALA A 1 261 ? -6.703 -38.25 -10.531 1 95.56 261 ALA A CA 1
ATOM 1985 C C . ALA A 1 261 ? -5.418 -38.875 -10.023 1 95.56 261 ALA A C 1
ATOM 1987 O O . ALA A 1 261 ? -5.375 -40.094 -9.805 1 95.56 261 ALA A O 1
ATOM 1988 N N . ALA A 1 262 ? -4.453 -38.062 -9.828 1 92.94 262 ALA A N 1
ATOM 1989 C CA . ALA A 1 262 ? -3.162 -38.594 -9.391 1 92.94 262 ALA A CA 1
ATOM 1990 C C . ALA A 1 262 ? -3.18 -38.906 -7.898 1 92.94 262 ALA A C 1
ATOM 1992 O O . ALA A 1 262 ? -2.352 -39.688 -7.414 1 92.94 262 ALA A O 1
ATOM 1993 N N . ARG A 1 263 ? -3.971 -38.312 -7.148 1 87.75 263 ARG A N 1
ATOM 1994 C CA . ARG A 1 263 ? -4.078 -38.531 -5.711 1 87.75 263 ARG A CA 1
ATOM 1995 C C . ARG A 1 263 ? -4.887 -39.812 -5.43 1 87.75 263 ARG A C 1
ATOM 1997 O O . ARG A 1 263 ? -4.867 -40.312 -4.309 1 87.75 263 ARG A O 1
ATOM 2004 N N . LYS A 1 264 ? -5.688 -40.281 -6.23 1 77.94 264 LYS A N 1
ATOM 2005 C CA . LYS A 1 264 ? -6.43 -41.531 -6.086 1 77.94 264 LYS A CA 1
ATOM 2006 C C . LYS A 1 264 ? -5.543 -42.75 -6.395 1 77.94 264 LYS A C 1
ATOM 2008 O O . LYS A 1 264 ? -5.621 -43.75 -5.715 1 77.94 264 LYS A O 1
ATOM 2013 N N . MET B 1 1 ? 11.531 17.594 20.156 1 27.45 1 MET B N 1
ATOM 2014 C CA . MET B 1 1 ? 11.867 16.375 19.438 1 27.45 1 MET B CA 1
ATOM 2015 C C . MET B 1 1 ? 11.094 15.172 19.984 1 27.45 1 MET B C 1
ATOM 2017 O O . MET B 1 1 ? 10.977 15.008 21.188 1 27.45 1 MET B O 1
ATOM 2021 N N . VAL B 1 2 ? 10.25 14.461 19.172 1 40.09 2 VAL B N 1
ATOM 2022 C CA . VAL B 1 2 ? 9.391 13.352 19.562 1 40.09 2 VAL B CA 1
ATOM 2023 C C . VAL B 1 2 ? 10.25 12.164 20 1 40.09 2 VAL B C 1
ATOM 2025 O O . VAL B 1 2 ? 11.148 11.734 19.266 1 40.09 2 VAL B O 1
ATOM 2028 N N . THR B 1 3 ? 10.375 11.812 21.25 1 35.34 3 THR B N 1
ATOM 2029 C CA . THR B 1 3 ? 11.062 10.594 21.688 1 35.34 3 THR B CA 1
ATOM 2030 C C . THR B 1 3 ? 10.297 9.352 21.25 1 35.34 3 THR B C 1
ATOM 2032 O O . THR B 1 3 ? 9.062 9.336 21.266 1 35.34 3 THR B O 1
ATOM 2035 N N . ASN B 1 4 ? 10.82 8.445 20.469 1 39.56 4 ASN B N 1
ATOM 2036 C CA . ASN B 1 4 ? 10.336 7.262 19.781 1 39.56 4 ASN B CA 1
ATOM 2037 C C . ASN B 1 4 ? 9.648 6.289 20.734 1 39.56 4 ASN B C 1
ATOM 2039 O O . ASN B 1 4 ? 9.227 5.207 20.328 1 39.56 4 ASN B O 1
ATOM 2043 N N . SER B 1 5 ? 9.812 6.504 22.141 1 39.97 5 SER B N 1
ATOM 2044 C CA . SER B 1 5 ? 9.367 5.43 23.016 1 39.97 5 SER B CA 1
ATOM 2045 C C . SER B 1 5 ? 7.941 5.668 23.516 1 39.97 5 SER B C 1
ATOM 2047 O O . SER B 1 5 ? 7.324 4.781 24.109 1 39.97 5 SER B O 1
ATOM 2049 N N . ALA B 1 6 ? 7.449 6.824 23.484 1 41.94 6 ALA B N 1
ATOM 2050 C CA . ALA B 1 6 ? 6.152 7.059 24.109 1 41.94 6 ALA B CA 1
ATOM 2051 C C . ALA B 1 6 ? 5.012 6.629 23.188 1 41.94 6 ALA B C 1
ATOM 2053 O O . ALA B 1 6 ? 5.152 6.656 21.953 1 41.94 6 ALA B O 1
ATOM 2054 N N . PRO B 1 7 ? 4.012 6.129 23.922 1 54.47 7 PRO B N 1
ATOM 2055 C CA . PRO B 1 7 ? 2.846 5.957 23.062 1 54.47 7 PRO B CA 1
ATOM 2056 C C . PRO B 1 7 ? 2.531 7.207 22.234 1 54.47 7 PRO B C 1
ATOM 2058 O O . PRO B 1 7 ? 2.656 8.328 22.75 1 54.47 7 PRO B O 1
ATOM 2061 N N . VAL B 1 8 ? 2.398 7.074 20.922 1 62.69 8 VAL B N 1
ATOM 2062 C CA . VAL B 1 8 ? 2.371 8.102 19.891 1 62.69 8 VAL B CA 1
ATOM 2063 C C . VAL B 1 8 ? 1.411 9.219 20.312 1 62.69 8 VAL B C 1
ATOM 2065 O O . VAL B 1 8 ? 1.73 10.406 20.172 1 62.69 8 VAL B O 1
ATOM 2068 N N . ALA B 1 9 ? 0.329 8.898 20.922 1 69.62 9 ALA B N 1
ATOM 2069 C CA . ALA B 1 9 ? -0.604 9.945 21.312 1 69.62 9 ALA B CA 1
ATOM 2070 C C . ALA B 1 9 ? 0.013 10.859 22.375 1 69.62 9 ALA B C 1
ATOM 2072 O O . ALA B 1 9 ? -0.227 12.07 22.375 1 69.62 9 ALA B O 1
ATOM 2073 N N . GLN B 1 10 ? 0.822 10.359 23.094 1 82.62 10 GLN B N 1
ATOM 2074 C CA . GLN B 1 10 ? 1.474 11.117 24.156 1 82.62 10 GLN B CA 1
ATOM 2075 C C . GLN B 1 10 ? 2.488 12.102 23.578 1 82.62 10 GLN B C 1
ATOM 2077 O O . GLN B 1 10 ? 2.723 13.164 24.172 1 82.62 10 GLN B O 1
ATOM 2082 N N . ALA B 1 11 ? 2.885 11.789 22.422 1 84.94 11 ALA B N 1
ATOM 2083 C CA . ALA B 1 11 ? 3.891 12.656 21.797 1 84.94 11 ALA B CA 1
ATOM 2084 C C . ALA B 1 11 ? 3.305 14.016 21.453 1 84.94 11 ALA B C 1
ATOM 2086 O O . ALA B 1 11 ? 3.947 15.047 21.672 1 84.94 11 ALA B O 1
ATOM 2087 N N . PHE B 1 12 ? 2.102 14.047 20.938 1 92.88 12 PHE B N 1
ATOM 2088 C CA . PHE B 1 12 ? 1.437 15.305 20.625 1 92.88 12 PHE B CA 1
ATOM 2089 C C . PHE B 1 12 ? 1.196 16.125 21.875 1 92.88 12 PHE B C 1
ATOM 2091 O O . PHE B 1 12 ? 1.403 17.344 21.891 1 92.88 12 PHE B O 1
ATOM 2098 N N . LYS B 1 13 ? 0.784 15.461 22.922 1 90.12 13 LYS B N 1
ATOM 2099 C CA . LYS B 1 13 ? 0.518 16.141 24.188 1 90.12 13 LYS B CA 1
ATOM 2100 C C . LYS B 1 13 ? 1.805 16.688 24.797 1 90.12 13 LYS B C 1
ATOM 2102 O O . LYS B 1 13 ? 1.815 17.781 25.359 1 90.12 13 LYS B O 1
ATOM 2107 N N . ASP B 1 14 ? 2.807 15.969 24.656 1 89.44 14 ASP B N 1
ATOM 2108 C CA . ASP B 1 14 ? 4.09 16.375 25.219 1 89.44 14 ASP B CA 1
ATOM 2109 C C . ASP B 1 14 ? 4.633 17.609 24.516 1 89.44 14 ASP B C 1
ATOM 2111 O O . ASP B 1 14 ? 5.223 18.484 25.141 1 89.44 14 ASP B O 1
ATOM 2115 N N . VAL B 1 15 ? 4.367 17.703 23.219 1 89.88 15 VAL B N 1
ATOM 2116 C CA . VAL B 1 15 ? 4.852 18.844 22.453 1 89.88 15 VAL B CA 1
ATOM 2117 C C . VAL B 1 15 ? 3.947 20.047 22.703 1 89.88 15 VAL B C 1
ATOM 2119 O O . VAL B 1 15 ? 4.41 21.188 22.672 1 89.88 15 VAL B O 1
ATOM 2122 N N . GLY B 1 16 ? 2.678 19.797 22.938 1 93.75 16 GLY B N 1
ATOM 2123 C CA . GLY B 1 16 ? 1.712 20.875 23.156 1 93.75 16 GLY B CA 1
ATOM 2124 C C . GLY B 1 16 ? 1.217 21.5 21.875 1 93.75 16 GLY B C 1
ATOM 2125 O O . GLY B 1 16 ? 0.176 21.109 21.344 1 93.75 16 GLY B O 1
ATOM 2126 N N . VAL B 1 17 ? 2.021 22.438 21.406 1 96.69 17 VAL B N 1
ATOM 2127 C CA . VAL B 1 17 ? 1.779 23.016 20.094 1 96.69 17 VAL B CA 1
ATOM 2128 C C . VAL B 1 17 ? 2.84 22.531 19.109 1 96.69 17 VAL B C 1
ATOM 2130 O O . VAL B 1 17 ? 4.023 22.844 19.266 1 96.69 17 VAL B O 1
ATOM 2133 N N . SER B 1 18 ? 2.377 21.766 18.141 1 97.31 18 SER B N 1
ATOM 2134 C CA . SER B 1 18 ? 3.318 21.172 17.188 1 97.31 18 SER B CA 1
ATOM 2135 C C . SER B 1 18 ? 3.033 21.641 15.766 1 97.31 18 SER B C 1
ATOM 2137 O O . SER B 1 18 ? 1.958 22.172 15.492 1 97.31 18 SER B O 1
ATOM 2139 N N . LEU B 1 19 ? 4.055 21.469 14.938 1 98.12 19 LEU B N 1
ATOM 2140 C CA . LEU B 1 19 ? 3.943 21.75 13.508 1 98.12 19 LEU B CA 1
ATOM 2141 C C . LEU B 1 19 ? 3.938 20.453 12.703 1 98.12 19 LEU B C 1
ATOM 2143 O O . LEU B 1 19 ? 4.781 19.578 12.914 1 98.12 19 LEU B O 1
ATOM 2147 N N . ASN B 1 20 ? 2.93 20.344 11.867 1 98.5 20 ASN B N 1
ATOM 2148 C CA . ASN B 1 20 ? 2.945 19.234 10.906 1 98.5 20 ASN B CA 1
ATOM 2149 C C . ASN B 1 20 ? 2.916 19.75 9.469 1 98.5 20 ASN B C 1
ATOM 2151 O O . ASN B 1 20 ? 2.539 20.906 9.227 1 98.5 20 ASN B O 1
ATOM 2155 N N . CYS B 1 21 ? 3.402 18.922 8.578 1 98.56 21 CYS B N 1
ATOM 2156 C CA . CYS B 1 21 ? 3.465 19.297 7.168 1 98.56 21 CYS B CA 1
ATOM 2157 C C . CYS B 1 21 ? 3.186 18.094 6.266 1 98.56 21 CYS B C 1
ATOM 2159 O O . CYS B 1 21 ? 3.633 16.984 6.547 1 98.56 21 CYS B O 1
ATOM 2161 N N . ASP B 1 22 ? 2.371 18.359 5.25 1 98.5 22 ASP B N 1
ATOM 2162 C CA . ASP B 1 22 ? 2.18 17.344 4.219 1 98.5 22 ASP B CA 1
ATOM 2163 C C . ASP B 1 22 ? 3.436 17.188 3.363 1 98.5 22 ASP B C 1
ATOM 2165 O O . ASP B 1 22 ? 3.883 18.141 2.727 1 98.5 22 ASP B O 1
ATOM 2169 N N . MET B 1 23 ? 3.971 16.016 3.369 1 98.31 23 MET B N 1
ATOM 2170 C CA . MET B 1 23 ? 5.301 15.805 2.803 1 98.31 23 MET B CA 1
ATOM 2171 C C . MET B 1 23 ? 5.262 14.75 1.705 1 98.31 23 MET B C 1
ATOM 2173 O O . MET B 1 23 ? 4.34 13.938 1.651 1 98.31 23 MET B O 1
ATOM 2177 N N . GLY B 1 24 ? 6.32 14.734 0.858 1 98.44 24 GLY B N 1
ATOM 2178 C CA . GLY B 1 24 ? 6.473 13.711 -0.166 1 98.44 24 GLY B CA 1
ATOM 2179 C C . GLY B 1 24 ? 5.383 13.758 -1.219 1 98.44 24 GLY B C 1
ATOM 2180 O O . GLY B 1 24 ? 4.906 12.711 -1.672 1 98.44 24 GLY B O 1
ATOM 2181 N N . GLU B 1 25 ? 5.023 14.969 -1.594 1 98.44 25 GLU B N 1
ATOM 2182 C CA . GLU B 1 25 ? 3.865 15.094 -2.475 1 98.44 25 GLU B CA 1
ATOM 2183 C C . GLU B 1 25 ? 4.293 15.273 -3.928 1 98.44 25 GLU B C 1
ATOM 2185 O O . GLU B 1 25 ? 3.559 15.844 -4.73 1 98.44 25 GLU B O 1
ATOM 2190 N N . GLY B 1 26 ? 5.539 14.93 -4.223 1 97.19 26 GLY B N 1
ATOM 2191 C CA . GLY B 1 26 ? 5.926 14.711 -5.609 1 97.19 26 GLY B CA 1
ATOM 2192 C C . GLY B 1 26 ? 5.332 13.445 -6.199 1 97.19 26 GLY B C 1
ATOM 2193 O O . GLY B 1 26 ? 4.438 12.836 -5.605 1 97.19 26 GLY B O 1
ATOM 2194 N N . TYR B 1 27 ? 5.828 13.07 -7.375 1 96.19 27 TYR B N 1
ATOM 2195 C CA . TYR B 1 27 ? 5.367 11.867 -8.055 1 96.19 27 TYR B CA 1
ATOM 2196 C C . TYR B 1 27 ? 6.371 11.414 -9.109 1 96.19 27 TYR B C 1
ATOM 2198 O O . TYR B 1 27 ? 6.473 12.023 -10.18 1 96.19 27 TYR B O 1
ATOM 2206 N N . TYR B 1 28 ? 7.086 10.344 -8.727 1 95.25 28 TYR B N 1
ATOM 2207 C CA . TYR B 1 28 ? 8.148 9.844 -9.594 1 95.25 28 TYR B CA 1
ATOM 2208 C C . TYR B 1 28 ? 9.07 10.977 -10.023 1 95.25 28 TYR B C 1
ATOM 2210 O O . TYR B 1 28 ? 9.68 11.648 -9.188 1 95.25 28 TYR B O 1
ATOM 2218 N N . ARG B 1 29 ? 9.172 11.32 -11.164 1 92.38 29 ARG B N 1
ATOM 2219 C CA . ARG B 1 29 ? 10.141 12.273 -11.68 1 92.38 29 ARG B CA 1
ATOM 2220 C C . ARG B 1 29 ? 9.805 13.695 -11.219 1 92.38 29 ARG B C 1
ATOM 2222 O O . ARG B 1 29 ? 10.664 14.578 -11.242 1 92.38 29 ARG B O 1
ATOM 2229 N N . TRP B 1 30 ? 8.594 13.93 -10.836 1 94.38 30 TRP B N 1
ATOM 2230 C CA . TRP B 1 30 ? 8.125 15.273 -10.516 1 94.38 30 TRP B CA 1
ATOM 2231 C C . TRP B 1 30 ? 8.281 15.562 -9.031 1 94.38 30 TRP B C 1
ATOM 2233 O O . TRP B 1 30 ? 7.793 14.797 -8.188 1 94.38 30 TRP B O 1
ATOM 2243 N N . ASN B 1 31 ? 8.953 16.594 -8.781 1 93.5 31 ASN B N 1
ATOM 2244 C CA . ASN B 1 31 ? 9.102 17.062 -7.406 1 93.5 31 ASN B CA 1
ATOM 2245 C C . ASN B 1 31 ? 8.078 18.141 -7.059 1 93.5 31 ASN B C 1
ATOM 2247 O O . ASN B 1 31 ? 7.664 18.906 -7.926 1 93.5 31 ASN B O 1
ATOM 2251 N N . LEU B 1 32 ? 7.762 18.156 -5.84 1 94.69 32 LEU B N 1
ATOM 2252 C CA . LEU B 1 32 ? 6.875 19.203 -5.34 1 94.69 32 LEU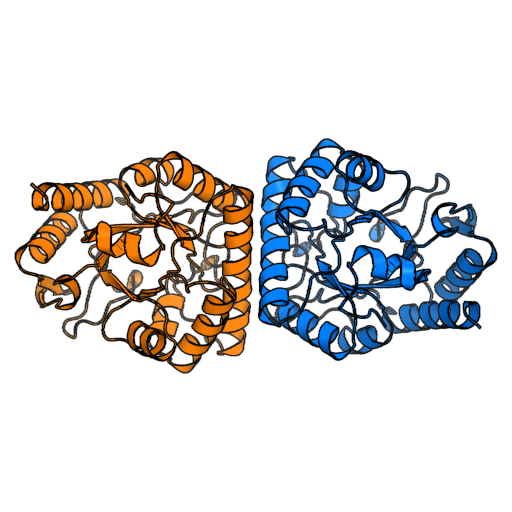 B CA 1
ATOM 2253 C C . LEU B 1 32 ? 7.23 19.578 -3.906 1 94.69 32 LEU B C 1
ATOM 2255 O O . LEU B 1 32 ? 7.203 18.719 -3.014 1 94.69 32 LEU B O 1
ATOM 2259 N N . GLY B 1 33 ? 7.695 20.859 -3.68 1 92 33 GLY B N 1
ATOM 2260 C CA . GLY B 1 33 ? 8.023 21.391 -2.365 1 92 33 GLY B CA 1
ATOM 2261 C C . GLY B 1 33 ? 9.438 21.078 -1.929 1 92 33 GLY B C 1
ATOM 2262 O O . GLY B 1 33 ? 10.078 20.172 -2.48 1 92 33 GLY B O 1
ATOM 2263 N N . PRO B 1 34 ? 9.898 21.797 -0.994 1 96.19 34 PRO B N 1
ATOM 2264 C CA . PRO B 1 34 ? 11.242 21.609 -0.442 1 96.19 34 PRO B CA 1
ATOM 2265 C C . PRO B 1 34 ? 11.266 20.656 0.749 1 96.19 34 PRO B C 1
ATOM 2267 O O . PRO B 1 34 ? 11.648 21.047 1.854 1 96.19 34 PRO B O 1
ATOM 2270 N N . ASP B 1 35 ? 11.039 19.438 0.498 1 96.38 35 ASP B N 1
ATOM 2271 C CA . ASP B 1 35 ? 10.836 18.438 1.548 1 96.38 35 ASP B CA 1
ATOM 2272 C C . ASP B 1 35 ? 12.031 18.375 2.49 1 96.38 35 ASP B C 1
ATOM 2274 O O . ASP B 1 35 ? 11.875 18.469 3.709 1 96.38 35 ASP B O 1
ATOM 2278 N N . GLU B 1 36 ? 13.188 18.266 1.986 1 97 36 GLU B N 1
ATOM 2279 C CA . GLU B 1 36 ? 14.383 18.062 2.803 1 97 36 GLU B CA 1
ATOM 2280 C C . GLU B 1 36 ? 14.602 19.25 3.75 1 97 36 GLU B C 1
ATOM 2282 O O . GLU B 1 36 ? 14.984 19.062 4.906 1 97 36 GLU B O 1
ATOM 2287 N N . GLU B 1 37 ? 14.328 20.391 3.281 1 97.81 37 GLU B N 1
ATOM 2288 C CA . GLU B 1 37 ? 14.555 21.594 4.07 1 97.81 37 GLU B CA 1
ATOM 2289 C C . GLU B 1 37 ? 13.461 21.781 5.113 1 97.81 37 GLU B C 1
ATOM 2291 O O . GLU B 1 37 ? 13.656 22.484 6.105 1 97.81 37 GLU B O 1
ATOM 2296 N N . LEU B 1 38 ? 12.352 21.203 4.887 1 98.31 38 LEU B N 1
ATOM 2297 C CA . LEU B 1 38 ? 11.211 21.375 5.781 1 98.31 38 LEU B CA 1
ATOM 2298 C C . LEU B 1 38 ? 11.344 20.484 7.012 1 98.31 38 LEU B C 1
ATOM 2300 O O . LEU B 1 38 ? 10.867 20.844 8.094 1 98.31 38 LEU B O 1
ATOM 2304 N N . PHE B 1 39 ? 12 19.391 6.91 1 98.12 39 PHE B N 1
ATOM 2305 C CA . PHE B 1 39 ? 11.992 18.375 7.953 1 98.12 39 PHE B CA 1
ATOM 2306 C C . PHE B 1 39 ? 12.547 18.922 9.258 1 98.12 39 PHE B C 1
ATOM 2308 O O . PHE B 1 39 ? 11.961 18.734 10.328 1 98.12 39 PHE B O 1
ATOM 2315 N N . PRO B 1 40 ? 13.625 19.719 9.203 1 97.62 40 PRO B N 1
ATOM 2316 C CA . PRO B 1 40 ? 14.156 20.219 10.477 1 97.62 40 PRO B CA 1
ATOM 2317 C C . PRO B 1 40 ? 13.219 21.203 11.164 1 97.62 40 PRO B C 1
ATOM 2319 O O . PRO B 1 40 ? 13.422 21.547 12.328 1 97.62 40 PRO B O 1
ATOM 2322 N N . LEU B 1 41 ? 12.211 21.672 10.477 1 98.12 41 LEU B N 1
ATOM 2323 C CA . LEU B 1 41 ? 11.367 22.734 10.984 1 98.12 41 LEU B CA 1
ATOM 2324 C C . LEU B 1 41 ? 10.07 22.172 11.57 1 98.12 41 LEU B C 1
ATOM 2326 O O . LEU B 1 41 ? 9.336 22.891 12.266 1 98.12 41 LEU B O 1
ATOM 2330 N N . ILE B 1 42 ? 9.773 20.891 11.344 1 98.19 42 ILE B N 1
ATOM 2331 C CA . ILE B 1 42 ? 8.461 20.375 11.711 1 98.19 42 ILE B CA 1
ATOM 2332 C C . ILE B 1 42 ? 8.609 19.266 12.75 1 98.19 42 ILE B C 1
ATOM 2334 O O . ILE B 1 42 ? 9.703 18.719 12.938 1 98.19 42 ILE B O 1
ATOM 2338 N N . ASP B 1 43 ? 7.52 18.953 13.422 1 98 43 ASP B N 1
ATOM 2339 C CA . ASP B 1 43 ? 7.488 17.906 14.438 1 98 43 ASP B CA 1
ATOM 2340 C C . ASP B 1 43 ? 6.926 16.609 13.875 1 98 43 ASP B C 1
ATOM 2342 O O . ASP B 1 43 ? 7.32 15.516 14.289 1 98 43 ASP B O 1
ATOM 2346 N N . PHE B 1 44 ? 5.973 16.703 12.977 1 98.19 44 PHE B N 1
ATOM 2347 C CA . PHE B 1 44 ? 5.293 15.555 12.391 1 98.19 44 PHE B CA 1
ATOM 2348 C C . PHE B 1 44 ? 5.168 15.711 10.883 1 98.19 44 PHE B C 1
ATOM 2350 O O . PHE B 1 44 ? 4.859 16.797 10.383 1 98.19 44 PHE B O 1
ATOM 2357 N N . ALA B 1 45 ? 5.449 14.688 10.125 1 98.69 45 ALA B N 1
ATOM 2358 C CA . ALA B 1 45 ? 5.316 14.656 8.672 1 98.69 45 ALA B CA 1
ATOM 2359 C C . ALA B 1 45 ? 4.148 13.766 8.25 1 98.69 45 ALA B C 1
ATOM 2361 O O . ALA B 1 45 ? 4.078 12.602 8.641 1 98.69 45 ALA B O 1
ATOM 2362 N N . ASN B 1 46 ? 3.189 14.32 7.555 1 98.81 46 ASN B N 1
ATOM 2363 C CA . ASN B 1 46 ? 2.174 13.531 6.867 1 98.81 46 ASN B CA 1
ATOM 2364 C C . ASN B 1 46 ? 2.656 13.062 5.5 1 98.81 46 ASN B C 1
ATOM 2366 O O . ASN B 1 46 ? 2.648 13.836 4.539 1 98.81 46 ASN B O 1
ATOM 2370 N N . VAL B 1 47 ? 2.973 11.828 5.371 1 98.88 47 VAL B N 1
ATOM 2371 C CA . VAL B 1 47 ? 3.615 11.32 4.16 1 98.88 47 VAL B CA 1
ATOM 2372 C C . VAL B 1 47 ? 2.553 10.867 3.164 1 98.88 47 VAL B C 1
ATOM 2374 O O . VAL B 1 47 ? 1.731 10 3.475 1 98.88 47 VAL B O 1
ATOM 2377 N N . ALA B 1 48 ? 2.602 11.492 1.972 1 98.88 48 ALA B N 1
ATOM 2378 C CA . ALA B 1 48 ? 1.693 11.078 0.907 1 98.88 48 ALA B CA 1
ATOM 2379 C C . ALA B 1 48 ? 1.841 9.586 0.607 1 98.88 48 ALA B C 1
ATOM 2381 O O . ALA B 1 48 ? 2.957 9.062 0.556 1 98.88 48 ALA B O 1
ATOM 2382 N N . CYS B 1 49 ? 0.702 8.93 0.294 1 98.81 49 CYS B N 1
ATOM 2383 C CA . CYS B 1 49 ? 0.74 7.473 0.269 1 98.81 49 CYS B CA 1
ATOM 2384 C C . CYS B 1 49 ? 0.515 6.945 -1.143 1 98.81 49 CYS B C 1
ATOM 2386 O O . CYS B 1 49 ? 0.163 5.777 -1.325 1 98.81 49 CYS B O 1
ATOM 2388 N N . GLY B 1 50 ? 0.585 7.785 -2.129 1 98.38 50 GLY B N 1
ATOM 2389 C CA . GLY B 1 50 ? 0.709 7.258 -3.479 1 98.38 50 GLY B CA 1
ATOM 2390 C C . GLY B 1 50 ? -0.525 7.5 -4.328 1 98.38 50 GLY B C 1
ATOM 2391 O O . GLY B 1 50 ? -0.5 7.285 -5.543 1 98.38 50 GLY B O 1
ATOM 2392 N N . MET B 1 51 ? -1.66 7.984 -3.732 1 98.44 51 MET B N 1
ATOM 2393 C CA . MET B 1 51 ? -2.871 8.094 -4.539 1 98.44 51 MET B CA 1
ATOM 2394 C C . MET B 1 51 ? -3.111 9.539 -4.961 1 98.44 51 MET B C 1
ATOM 2396 O O . MET B 1 51 ? -3.355 9.82 -6.137 1 98.44 51 MET B O 1
ATOM 2400 N N . HIS B 1 52 ? -3.021 10.484 -4.066 1 98.56 52 HIS B N 1
ATOM 2401 C CA . HIS B 1 52 ? -3.139 11.867 -4.52 1 98.56 52 HIS B CA 1
ATOM 2402 C C . HIS B 1 52 ? -1.794 12.406 -4.992 1 98.56 52 HIS B C 1
ATOM 2404 O O . HIS B 1 52 ? -1.743 13.359 -5.773 1 98.56 52 HIS B O 1
ATOM 2410 N N . ALA B 1 53 ? -0.767 11.852 -4.375 1 98.38 53 ALA B N 1
ATOM 2411 C CA . ALA B 1 53 ? 0.635 12.156 -4.645 1 98.38 53 ALA B CA 1
ATOM 2412 C C . ALA B 1 53 ? 1.557 11.141 -3.984 1 98.38 53 ALA B C 1
ATOM 2414 O O . ALA B 1 53 ? 1.095 10.25 -3.262 1 98.38 53 ALA B O 1
ATOM 2415 N N . GLY B 1 54 ? 2.883 11.266 -4.285 1 98.12 54 GLY B N 1
ATOM 2416 C CA . GLY B 1 54 ? 3.84 10.312 -3.748 1 98.12 54 GLY B CA 1
ATOM 2417 C C . GLY B 1 54 ? 3.941 9.047 -4.566 1 98.12 54 GLY B C 1
ATOM 2418 O O . GLY B 1 54 ? 3.043 8.734 -5.352 1 98.12 54 GLY B O 1
ATOM 2419 N N . ASP B 1 55 ? 4.977 8.398 -4.379 1 98.19 55 ASP B N 1
ATOM 2420 C CA . ASP B 1 55 ? 5.258 7.082 -4.941 1 98.19 55 ASP B CA 1
ATOM 2421 C C . ASP B 1 55 ? 6.148 6.266 -4.008 1 98.19 55 ASP B C 1
ATOM 2423 O O . ASP B 1 55 ? 6.66 6.789 -3.018 1 98.19 55 ASP B O 1
ATOM 2427 N N . HIS B 1 56 ? 6.297 5.051 -4.363 1 98.56 56 HIS B N 1
ATOM 2428 C CA . HIS B 1 56 ? 6.969 4.133 -3.453 1 98.56 56 HIS B CA 1
ATOM 2429 C C . HIS B 1 56 ? 8.352 4.648 -3.074 1 98.56 56 HIS B C 1
ATOM 2431 O O . HIS B 1 56 ? 8.75 4.574 -1.908 1 98.56 56 HIS B O 1
ATOM 2437 N N . ALA B 1 57 ? 9.102 5.18 -3.973 1 98.31 57 ALA B N 1
ATOM 2438 C CA . ALA B 1 57 ? 10.453 5.664 -3.697 1 98.31 57 ALA B CA 1
ATOM 2439 C C . ALA B 1 57 ? 10.422 6.93 -2.85 1 98.31 57 ALA B C 1
ATOM 2441 O O . ALA B 1 57 ? 11.211 7.086 -1.918 1 98.31 57 ALA B O 1
ATOM 2442 N N . THR B 1 58 ? 9.531 7.832 -3.207 1 98.31 58 THR B N 1
ATOM 2443 C CA . THR B 1 58 ? 9.383 9.078 -2.457 1 98.31 58 THR B CA 1
ATOM 2444 C C . THR B 1 58 ? 8.938 8.797 -1.025 1 98.31 58 THR B C 1
ATOM 2446 O O . THR B 1 58 ? 9.445 9.398 -0.08 1 98.31 58 THR B O 1
ATOM 2449 N N . MET B 1 59 ? 8.031 7.898 -0.904 1 98.81 59 MET B N 1
ATOM 2450 C CA . MET B 1 59 ? 7.539 7.527 0.419 1 98.81 59 MET B CA 1
ATOM 2451 C C . MET B 1 59 ? 8.672 7.008 1.297 1 98.81 59 MET B C 1
ATOM 2453 O O . MET B 1 59 ? 8.82 7.43 2.445 1 98.81 59 MET B O 1
ATOM 2457 N N . LEU B 1 60 ? 9.438 6.105 0.764 1 98.75 60 LEU B N 1
ATOM 2458 C CA . LEU B 1 60 ? 10.547 5.547 1.53 1 98.75 60 LEU B CA 1
ATOM 2459 C C . LEU B 1 60 ? 11.562 6.629 1.889 1 98.75 60 LEU B C 1
ATOM 2461 O O . LEU B 1 60 ? 12.086 6.648 3.004 1 98.75 60 LEU B O 1
ATOM 2465 N N . ARG B 1 61 ? 11.805 7.496 0.977 1 98.31 61 ARG B N 1
ATOM 2466 C CA . ARG B 1 61 ? 12.711 8.609 1.233 1 98.31 61 ARG B CA 1
ATOM 2467 C C . ARG B 1 61 ? 12.203 9.477 2.383 1 98.31 61 ARG B C 1
ATOM 2469 O O . ARG B 1 61 ? 12.984 9.891 3.242 1 98.31 61 ARG B O 1
ATOM 2476 N N . MET B 1 62 ? 10.945 9.758 2.385 1 98.69 62 MET B N 1
ATOM 2477 C CA . MET B 1 62 ? 10.359 10.57 3.451 1 98.69 62 MET B CA 1
ATOM 2478 C C . MET B 1 62 ? 10.5 9.867 4.801 1 98.69 62 MET B C 1
ATOM 2480 O O . MET B 1 62 ? 10.781 10.516 5.812 1 98.69 62 MET B O 1
ATOM 2484 N N . VAL B 1 63 ? 10.266 8.57 4.805 1 98.81 63 VAL B N 1
ATOM 2485 C CA . VAL B 1 63 ? 10.406 7.801 6.035 1 98.81 63 VAL B CA 1
ATOM 2486 C C . VAL B 1 63 ? 11.836 7.926 6.559 1 98.81 63 VAL B C 1
ATOM 2488 O O . VAL B 1 63 ? 12.047 8.188 7.746 1 98.81 63 VAL B O 1
ATOM 2491 N N . ARG B 1 64 ? 12.734 7.793 5.703 1 98.69 64 ARG B N 1
ATOM 2492 C CA . ARG B 1 64 ? 14.141 7.848 6.09 1 98.69 64 ARG B CA 1
ATOM 2493 C C . ARG B 1 64 ? 14.523 9.25 6.562 1 98.69 64 ARG B C 1
ATOM 2495 O O . ARG B 1 64 ? 15.266 9.398 7.535 1 98.69 64 ARG B O 1
ATOM 2502 N N . LEU B 1 65 ? 14.039 10.25 5.898 1 98.56 65 LEU B N 1
ATOM 2503 C CA . LEU B 1 65 ? 14.305 11.625 6.305 1 98.56 65 LEU B CA 1
ATOM 2504 C C . LEU B 1 65 ? 13.68 11.922 7.664 1 98.56 65 LEU B C 1
ATOM 2506 O O . LEU B 1 65 ? 14.289 12.594 8.5 1 98.56 65 LEU B O 1
ATOM 2510 N N . ALA B 1 66 ? 12.484 11.461 7.836 1 98.62 66 ALA B N 1
ATOM 2511 C CA . ALA B 1 66 ? 11.828 11.664 9.125 1 98.62 66 ALA B CA 1
ATOM 2512 C C . ALA B 1 66 ? 12.641 11.047 10.258 1 98.62 66 ALA B C 1
ATOM 2514 O O . ALA B 1 66 ? 12.828 11.664 11.312 1 98.62 66 ALA B O 1
ATOM 2515 N N . LYS B 1 67 ? 13.109 9.883 10.039 1 97.94 67 LYS B N 1
ATOM 2516 C CA . LYS B 1 67 ? 13.953 9.211 11.023 1 97.94 67 LYS B CA 1
ATOM 2517 C C . LYS B 1 67 ? 15.227 10.008 11.297 1 97.94 67 LYS B C 1
ATOM 2519 O O . LYS B 1 67 ? 15.602 10.211 12.453 1 97.94 67 LYS B O 1
ATOM 2524 N N . LYS B 1 68 ? 15.828 10.414 10.25 1 97.94 68 LYS B N 1
ATOM 2525 C CA . LYS B 1 68 ? 17.078 11.164 10.344 1 97.94 68 LYS B CA 1
ATOM 2526 C C . LYS B 1 68 ? 16.906 12.422 11.188 1 97.94 68 LYS B C 1
ATOM 2528 O O . LYS B 1 68 ? 17.797 12.797 11.945 1 97.94 68 LYS B O 1
ATOM 2533 N N . HIS B 1 69 ? 15.781 13.055 11.133 1 98.06 69 HIS B N 1
ATOM 2534 C CA . HIS B 1 69 ? 15.586 14.352 11.766 1 98.06 69 HIS B CA 1
ATOM 2535 C C . HIS B 1 69 ? 14.75 14.234 13.031 1 98.06 69 HIS B C 1
ATOM 2537 O O . HIS B 1 69 ? 14.406 15.242 13.656 1 98.06 69 HIS B O 1
ATOM 2543 N N . GLY B 1 70 ? 14.312 13.008 13.367 1 97.12 70 GLY B N 1
ATOM 2544 C CA . GLY B 1 70 ? 13.516 12.805 14.562 1 97.12 70 GLY B CA 1
ATOM 2545 C C . GLY B 1 70 ? 12.109 13.359 14.445 1 97.12 70 GLY B C 1
ATOM 2546 O O . GLY B 1 70 ? 11.562 13.898 15.414 1 97.12 70 GLY B O 1
ATOM 2547 N N . VAL B 1 71 ? 11.578 13.344 13.312 1 98.06 71 VAL B N 1
ATOM 2548 C CA . VAL B 1 71 ? 10.234 13.82 13.023 1 98.06 71 VAL B CA 1
ATOM 2549 C C . VAL B 1 71 ? 9.25 12.656 13.062 1 98.06 71 VAL B C 1
ATOM 2551 O O . VAL B 1 71 ? 9.555 11.562 12.578 1 98.06 71 VAL B O 1
ATOM 2554 N N . GLY B 1 72 ? 8.055 12.828 13.719 1 97.88 72 GLY B N 1
ATOM 2555 C CA . GLY B 1 72 ? 7.035 11.797 13.695 1 97.88 72 GLY B CA 1
ATOM 2556 C C . GLY B 1 72 ? 6.508 11.508 12.305 1 97.88 72 GLY B C 1
ATOM 2557 O O . GLY B 1 72 ? 6.32 12.422 11.508 1 97.88 72 GLY B O 1
ATOM 2558 N N . ILE B 1 73 ? 6.242 10.242 11.992 1 98.5 73 ILE B N 1
ATOM 2559 C CA . ILE B 1 73 ? 5.828 9.82 10.656 1 98.5 73 ILE B CA 1
ATOM 2560 C C . ILE B 1 73 ? 4.336 9.492 10.664 1 98.5 73 ILE B C 1
ATOM 2562 O O . ILE B 1 73 ? 3.902 8.562 11.344 1 98.5 73 ILE B O 1
ATOM 2566 N N . GLY B 1 74 ? 3.598 10.203 9.914 1 98.5 74 GLY B N 1
ATOM 2567 C CA . GLY B 1 74 ? 2.182 9.914 9.742 1 98.5 74 GLY B CA 1
ATOM 2568 C C . GLY B 1 74 ? 1.807 9.578 8.312 1 98.5 74 GLY B C 1
ATOM 2569 O O . GLY B 1 74 ? 2.535 9.922 7.379 1 98.5 74 GLY B O 1
ATOM 2570 N N . ALA B 1 75 ? 0.716 8.875 8.148 1 98.88 75 ALA B N 1
ATOM 2571 C CA . ALA B 1 75 ? 0.169 8.586 6.828 1 98.88 75 ALA B CA 1
ATOM 2572 C C . ALA B 1 75 ? -0.749 9.711 6.355 1 98.88 75 ALA B C 1
ATOM 2574 O O . ALA B 1 75 ? -1.53 10.258 7.141 1 98.88 75 ALA B O 1
ATOM 2575 N N . HIS B 1 76 ? -0.606 10.031 5.098 1 98.88 76 HIS B N 1
ATOM 2576 C CA . HIS B 1 76 ? -1.391 11.078 4.457 1 98.88 76 HIS B CA 1
ATOM 2577 C C . HIS B 1 76 ? -2.193 10.531 3.283 1 98.88 76 HIS B C 1
ATOM 2579 O O . HIS B 1 76 ? -2.057 11 2.154 1 98.88 76 HIS B O 1
ATOM 2585 N N . PRO B 1 77 ? -3.105 9.555 3.586 1 98.94 77 PRO B N 1
ATOM 2586 C CA . PRO B 1 77 ? -3.883 8.969 2.492 1 98.94 77 PRO B CA 1
ATOM 2587 C C . PRO B 1 77 ? -4.793 9.984 1.806 1 98.94 77 PRO B C 1
ATOM 2589 O O . PRO B 1 77 ? -5.332 10.875 2.461 1 98.94 77 PRO B O 1
ATOM 2592 N N . GLY B 1 78 ? -4.965 9.859 0.53 1 98.75 78 GLY B N 1
ATOM 2593 C CA . GLY B 1 78 ? -5.832 10.711 -0.267 1 98.75 78 GLY B CA 1
ATOM 2594 C C . GLY B 1 78 ? -6.648 9.938 -1.286 1 98.75 78 GLY B C 1
ATOM 2595 O O . GLY B 1 78 ? -6.559 8.711 -1.367 1 98.75 78 GLY B O 1
ATOM 2596 N N . LEU B 1 79 ? -7.531 10.664 -1.993 1 98.5 79 LEU B N 1
ATOM 2597 C CA . LEU B 1 79 ? -8.297 10.062 -3.08 1 98.5 79 LEU B CA 1
ATOM 2598 C C . LEU B 1 79 ? -7.391 9.688 -4.246 1 98.5 79 LEU B C 1
ATOM 2600 O O . LEU B 1 79 ? -6.367 10.344 -4.473 1 98.5 79 LEU B O 1
ATOM 2604 N N . ASP B 1 80 ? -7.742 8.602 -4.938 1 97.44 80 ASP B N 1
ATOM 2605 C CA . ASP B 1 80 ? -7.012 8.203 -6.141 1 97.44 80 ASP B CA 1
ATOM 2606 C C . ASP B 1 80 ? -7.258 9.195 -7.281 1 97.44 80 ASP B C 1
ATOM 2608 O O . ASP B 1 80 ? -8.055 8.922 -8.18 1 97.44 80 ASP B O 1
ATOM 2612 N N . ASP B 1 81 ? -6.566 10.32 -7.254 1 97.5 81 ASP B N 1
ATOM 2613 C CA . ASP B 1 81 ? -6.773 11.453 -8.148 1 97.5 81 ASP B CA 1
ATOM 2614 C C . ASP B 1 81 ? -5.5 12.281 -8.289 1 97.5 81 ASP B C 1
ATOM 2616 O O . ASP B 1 81 ? -5.508 13.484 -8.023 1 97.5 81 ASP B O 1
ATOM 2620 N N . ILE B 1 82 ? -4.449 11.672 -8.828 1 97.06 82 ILE B N 1
ATOM 2621 C CA . ILE B 1 82 ? -3.164 12.344 -9 1 97.06 82 ILE B CA 1
ATOM 2622 C C . ILE B 1 82 ? -3.35 13.609 -9.836 1 97.06 82 ILE B C 1
ATOM 2624 O O . ILE B 1 82 ? -2.785 14.656 -9.523 1 97.06 82 ILE B O 1
ATOM 2628 N N . LYS B 1 83 ? -4.176 13.555 -10.867 1 95.69 83 LYS B N 1
ATOM 2629 C CA . LYS B 1 83 ? -4.359 14.688 -11.773 1 95.69 83 LYS B CA 1
ATOM 2630 C C . LYS B 1 83 ? -5.004 15.867 -11.055 1 95.69 83 LYS B C 1
ATOM 2632 O O . LYS B 1 83 ? -4.719 17.031 -11.375 1 95.69 83 LYS B O 1
ATOM 2637 N N . GLY B 1 84 ? -5.848 15.578 -10.156 1 96.62 84 GLY B N 1
ATOM 2638 C CA . GLY B 1 84 ? -6.504 16.625 -9.391 1 96.62 84 GLY B CA 1
ATOM 2639 C C . GLY B 1 84 ? -5.84 16.891 -8.055 1 96.62 84 GLY B C 1
ATOM 2640 O O . GLY B 1 84 ? -6.383 17.609 -7.215 1 96.62 84 GLY B O 1
ATOM 2641 N N . PHE B 1 85 ? -4.75 16.188 -7.797 1 97.25 85 PHE B N 1
ATOM 2642 C CA . PHE B 1 85 ? -3.969 16.266 -6.566 1 97.25 85 PHE B CA 1
ATOM 2643 C C . PHE B 1 85 ? -4.812 15.867 -5.359 1 97.25 85 PHE B C 1
ATOM 2645 O O . PHE B 1 85 ? -4.547 16.312 -4.242 1 97.25 85 PHE B O 1
ATOM 2652 N N . GLY B 1 86 ? -5.902 15.148 -5.605 1 97.56 86 GLY B N 1
ATOM 2653 C CA . GLY B 1 86 ? -6.777 14.688 -4.543 1 97.56 86 GLY B CA 1
ATOM 2654 C C . GLY B 1 86 ? -7.633 15.789 -3.949 1 97.56 86 GLY B C 1
ATOM 2655 O O . GLY B 1 86 ? -8.109 15.672 -2.818 1 97.56 86 GLY B O 1
ATOM 2656 N N . ARG B 1 87 ? -7.766 16.875 -4.668 1 96.62 87 ARG B N 1
ATOM 2657 C CA . ARG B 1 87 ? -8.492 18.016 -4.113 1 96.62 87 ARG B CA 1
ATOM 2658 C C . ARG B 1 87 ? -9.852 18.172 -4.777 1 96.62 87 ARG B C 1
ATOM 2660 O O . ARG B 1 87 ? -10.602 19.094 -4.453 1 96.62 87 ARG B O 1
ATOM 2667 N N . ARG B 1 88 ? -10.18 17.234 -5.719 1 95.06 88 ARG B N 1
ATOM 2668 C CA . ARG B 1 88 ? -11.5 17.203 -6.332 1 95.06 88 ARG B CA 1
ATOM 2669 C C . ARG B 1 88 ? -12.438 16.266 -5.582 1 95.06 88 ARG B C 1
ATOM 2671 O O . ARG B 1 88 ? -12.055 15.141 -5.23 1 95.06 88 ARG B O 1
ATOM 2678 N N . LYS B 1 89 ? -13.539 16.734 -5.336 1 90.81 89 LYS B N 1
ATOM 2679 C CA . LYS B 1 89 ? -14.492 15.859 -4.664 1 90.81 89 LYS B CA 1
ATOM 2680 C C . LYS B 1 89 ? -14.914 14.711 -5.574 1 90.81 89 LYS B C 1
ATOM 2682 O O . LYS B 1 89 ? -15.242 14.922 -6.742 1 90.81 89 LYS B O 1
ATOM 2687 N N . LEU B 1 90 ? -14.844 13.547 -5.109 1 94.44 90 LEU B N 1
ATOM 2688 C CA . LEU B 1 90 ? -15.32 12.336 -5.773 1 94.44 90 LEU B CA 1
ATOM 2689 C C . LEU B 1 90 ? -16.406 11.656 -4.945 1 94.44 90 LEU B C 1
ATOM 2691 O O . LEU B 1 90 ? -16.344 11.648 -3.713 1 94.44 90 LEU B O 1
ATOM 2695 N N . ASP B 1 91 ? -17.406 11.227 -5.633 1 95.56 91 ASP B N 1
ATOM 2696 C CA . ASP B 1 91 ? -18.344 10.344 -4.945 1 95.56 91 ASP B CA 1
ATOM 2697 C C . ASP B 1 91 ? -17.703 8.992 -4.637 1 95.56 91 ASP B C 1
ATOM 2699 O O . ASP B 1 91 ? -17.203 8.32 -5.539 1 95.56 91 ASP B O 1
ATOM 2703 N N . ILE B 1 92 ? -17.703 8.695 -3.381 1 97 92 ILE B N 1
ATOM 2704 C CA . ILE B 1 92 ? -17.078 7.457 -2.955 1 97 92 ILE B CA 1
ATOM 2705 C C . ILE B 1 92 ? -17.906 6.793 -1.868 1 97 92 ILE B C 1
ATOM 2707 O O . ILE B 1 92 ? -18.453 7.469 -0.992 1 97 92 ILE B O 1
ATOM 2711 N N . THR B 1 93 ? -18.078 5.477 -1.933 1 97.75 93 THR B N 1
ATOM 2712 C CA . THR B 1 93 ? -18.859 4.734 -0.947 1 97.75 93 THR B CA 1
ATOM 2713 C C . THR B 1 93 ? -18.016 4.418 0.283 1 97.75 93 THR B C 1
ATOM 2715 O O . THR B 1 93 ? -16.781 4.391 0.207 1 97.75 93 THR B O 1
ATOM 2718 N N . PRO B 1 94 ? -18.641 4.156 1.414 1 98.62 94 PRO B N 1
ATOM 2719 C CA . PRO B 1 94 ? -17.891 3.74 2.604 1 98.62 94 PRO B CA 1
ATOM 2720 C C . PRO B 1 94 ? -17.016 2.512 2.354 1 98.62 94 PRO B C 1
ATOM 2722 O O . PRO B 1 94 ? -15.898 2.426 2.873 1 98.62 94 PRO B O 1
ATOM 2725 N N . ASP B 1 95 ? -17.5 1.606 1.523 1 98 95 ASP B N 1
ATOM 2726 C CA . ASP B 1 95 ? -16.703 0.421 1.204 1 98 95 ASP B CA 1
ATOM 2727 C C . ASP B 1 95 ? -15.438 0.795 0.447 1 98 95 ASP B C 1
ATOM 2729 O O . ASP B 1 95 ? -14.367 0.23 0.697 1 98 95 ASP B O 1
ATOM 2733 N N . GLU B 1 96 ? -15.602 1.699 -0.424 1 98.12 96 GLU B N 1
ATOM 2734 C CA . GLU B 1 96 ? -14.438 2.186 -1.162 1 98.12 96 GLU B CA 1
ATOM 2735 C C . GLU B 1 96 ? -13.477 2.939 -0.246 1 98.12 96 GLU B C 1
ATOM 2737 O O . GLU B 1 96 ? -12.258 2.816 -0.379 1 98.12 96 GLU B O 1
ATOM 2742 N N . VAL B 1 97 ? -14.039 3.719 0.688 1 98.81 97 VAL B N 1
ATOM 2743 C CA . VAL B 1 97 ? -13.211 4.426 1.661 1 98.81 97 VAL B CA 1
ATOM 2744 C C . VAL B 1 97 ? -12.383 3.426 2.457 1 98.81 97 VAL B C 1
ATOM 2746 O O . VAL B 1 97 ? -11.18 3.629 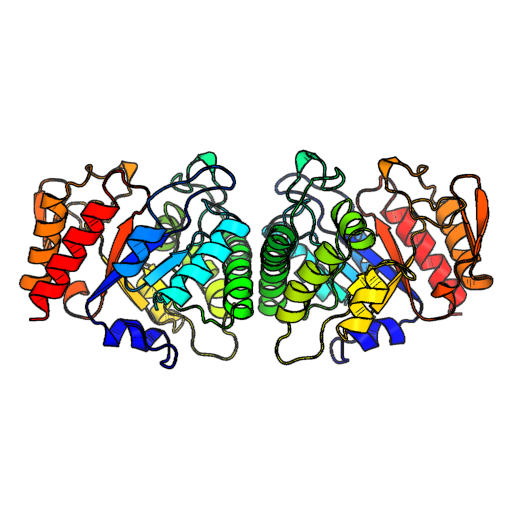2.656 1 98.81 97 VAL B O 1
ATOM 2749 N N . TYR B 1 98 ? -13.023 2.371 2.82 1 98.81 98 TYR B N 1
ATOM 2750 C CA . TYR B 1 98 ? -12.375 1.35 3.637 1 98.81 98 TYR B CA 1
ATOM 2751 C C . TYR B 1 98 ? -11.211 0.716 2.887 1 98.81 98 TYR B C 1
ATOM 2753 O O . TYR B 1 98 ? -10.078 0.682 3.391 1 98.81 98 TYR B O 1
ATOM 2761 N N . SER B 1 99 ? -11.406 0.265 1.692 1 98.69 99 SER B N 1
ATOM 2762 C CA . SER B 1 99 ? -10.359 -0.421 0.938 1 98.69 99 SER B CA 1
ATOM 2763 C C . SER B 1 99 ? -9.258 0.545 0.514 1 98.69 99 SER B C 1
ATOM 2765 O O . SER B 1 99 ? -8.078 0.19 0.52 1 98.69 99 SER B O 1
ATOM 2767 N N . LEU B 1 100 ? -9.703 1.749 0.152 1 98.56 100 LEU B N 1
ATOM 2768 C CA . LEU B 1 100 ? -8.75 2.785 -0.241 1 98.56 100 LEU B CA 1
ATOM 2769 C C . LEU B 1 100 ? -7.82 3.137 0.916 1 98.56 100 LEU B C 1
ATOM 2771 O O . LEU B 1 100 ? -6.609 3.277 0.725 1 98.56 100 LEU B O 1
ATOM 2775 N N . ALA B 1 101 ? -8.391 3.238 2.076 1 98.81 101 ALA B N 1
ATOM 2776 C CA . ALA B 1 101 ? -7.617 3.543 3.277 1 98.81 101 ALA B CA 1
ATOM 2777 C C . ALA B 1 101 ? -6.66 2.4 3.619 1 98.81 101 ALA B C 1
ATOM 2779 O O . ALA B 1 101 ? -5.48 2.631 3.885 1 98.81 101 ALA B O 1
ATOM 2780 N N . LEU B 1 102 ? -7.141 1.193 3.574 1 98.81 102 LEU B N 1
ATOM 2781 C CA . LEU B 1 102 ? -6.309 0.038 3.898 1 98.81 102 LEU B CA 1
ATOM 2782 C C . LEU B 1 102 ? -5.082 -0.019 2.996 1 98.81 102 LEU B C 1
ATOM 2784 O O . LEU B 1 102 ? -3.969 -0.258 3.469 1 98.81 102 LEU B O 1
ATOM 2788 N N . TYR B 1 103 ? -5.305 0.221 1.768 1 98.88 103 TYR B N 1
ATOM 2789 C CA . TYR B 1 103 ? -4.238 0.138 0.776 1 98.88 103 TYR B CA 1
ATOM 2790 C C . TYR B 1 103 ? -3.121 1.122 1.096 1 98.88 103 TYR B C 1
ATOM 2792 O O . TYR B 1 103 ? -1.95 0.739 1.172 1 98.88 103 TYR B O 1
ATOM 2800 N N . GLN B 1 104 ? -3.5 2.348 1.297 1 98.94 104 GLN B N 1
ATOM 2801 C CA . GLN B 1 104 ? -2.533 3.424 1.491 1 98.94 104 GLN B CA 1
ATOM 2802 C C . GLN B 1 104 ? -1.857 3.314 2.855 1 98.94 104 GLN B C 1
ATOM 2804 O O . GLN B 1 104 ? -0.635 3.439 2.959 1 98.94 104 GLN B O 1
ATOM 2809 N N . LEU B 1 105 ? -2.637 3.08 3.898 1 98.75 105 LEU B N 1
ATOM 2810 C CA . LEU B 1 105 ? -2.098 2.977 5.25 1 98.75 105 LEU B CA 1
ATOM 2811 C C . LEU B 1 105 ? -1.158 1.782 5.371 1 98.75 105 LEU B C 1
ATOM 2813 O O . LEU B 1 105 ? -0.09 1.886 5.98 1 98.75 105 LEU B O 1
ATOM 2817 N N . GLY B 1 106 ? -1.565 0.668 4.754 1 98.5 106 GLY B N 1
ATOM 2818 C CA . GLY B 1 106 ? -0.731 -0.522 4.777 1 98.5 106 GLY B CA 1
ATOM 2819 C C . GLY B 1 106 ? 0.596 -0.335 4.066 1 98.5 106 GLY B C 1
ATOM 2820 O O . GLY B 1 106 ? 1.636 -0.788 4.551 1 98.5 106 GLY B O 1
ATOM 2821 N N . ALA B 1 107 ? 0.537 0.297 2.918 1 98.75 107 ALA B N 1
ATOM 2822 C CA . ALA B 1 107 ? 1.75 0.547 2.143 1 98.75 107 ALA B CA 1
ATOM 2823 C C . ALA B 1 107 ? 2.766 1.342 2.957 1 98.75 107 ALA B C 1
ATOM 2825 O O . ALA B 1 107 ? 3.936 0.959 3.047 1 98.75 107 ALA B O 1
ATOM 2826 N N . LEU B 1 108 ? 2.32 2.414 3.594 1 98.81 108 LEU B N 1
ATOM 2827 C CA . LEU B 1 108 ? 3.262 3.227 4.355 1 98.81 108 LEU B CA 1
ATOM 2828 C C . LEU B 1 108 ? 3.732 2.486 5.605 1 98.81 108 LEU B C 1
ATOM 2830 O O . LEU B 1 108 ? 4.91 2.557 5.965 1 98.81 108 LEU B O 1
ATOM 2834 N N . LYS B 1 109 ? 2.84 1.837 6.281 1 98 109 LYS B N 1
ATOM 2835 C CA . LYS B 1 109 ? 3.211 1.121 7.496 1 98 109 LYS B CA 1
ATOM 2836 C C . LYS B 1 109 ? 4.328 0.116 7.227 1 98 109 LYS B C 1
ATOM 2838 O O . LYS B 1 109 ? 5.25 -0.028 8.031 1 98 109 LYS B O 1
ATOM 2843 N N . ALA B 1 110 ? 4.215 -0.575 6.125 1 97.81 110 ALA B N 1
ATOM 2844 C CA . ALA B 1 110 ? 5.238 -1.557 5.781 1 97.81 110 ALA B CA 1
ATOM 2845 C C . ALA B 1 110 ? 6.605 -0.894 5.637 1 97.81 110 ALA B C 1
ATOM 2847 O O . ALA B 1 110 ? 7.621 -1.446 6.074 1 97.81 110 ALA B O 1
ATOM 2848 N N . MET B 1 111 ? 6.668 0.247 5.039 1 98.25 111 MET B N 1
ATOM 2849 C CA . MET B 1 111 ? 7.926 0.964 4.852 1 98.25 111 MET B CA 1
ATOM 2850 C C . MET B 1 111 ? 8.477 1.45 6.184 1 98.25 111 MET B C 1
ATOM 2852 O O . MET B 1 111 ? 9.68 1.338 6.441 1 98.25 111 MET B O 1
ATOM 2856 N N . VAL B 1 112 ? 7.57 2.006 6.945 1 97.94 112 VAL B N 1
ATOM 2857 C CA . VAL B 1 112 ? 7.973 2.525 8.25 1 97.94 112 VAL B CA 1
ATOM 2858 C C . VAL B 1 112 ? 8.539 1.394 9.102 1 97.94 112 VAL B C 1
ATOM 2860 O O . VAL B 1 112 ? 9.609 1.528 9.688 1 97.94 112 VAL B O 1
ATOM 2863 N N . ASP B 1 113 ? 7.836 0.255 9.133 1 96.12 113 ASP B N 1
ATOM 2864 C CA . ASP B 1 113 ? 8.289 -0.904 9.898 1 96.12 113 ASP B CA 1
ATOM 2865 C C . ASP B 1 113 ? 9.617 -1.424 9.375 1 96.12 113 ASP B C 1
ATOM 2867 O O . ASP B 1 113 ? 10.508 -1.772 10.156 1 96.12 113 ASP B O 1
ATOM 2871 N N . ALA B 1 114 ? 9.742 -1.493 8.109 1 97.25 114 ALA B N 1
ATOM 2872 C CA . ALA B 1 114 ? 10.945 -2.031 7.492 1 97.25 114 ALA B CA 1
ATOM 2873 C C . ALA B 1 114 ? 12.172 -1.192 7.852 1 97.25 114 ALA B C 1
ATOM 2875 O O . ALA B 1 114 ? 13.289 -1.71 7.922 1 97.25 114 ALA B O 1
ATOM 2876 N N . GLU B 1 115 ? 11.922 0.045 8.062 1 96.88 115 GLU B N 1
ATOM 2877 C CA . GLU B 1 115 ? 13.016 0.952 8.398 1 96.88 115 GLU B CA 1
ATOM 2878 C C . GLU B 1 115 ? 13.227 1.023 9.906 1 96.88 115 GLU B C 1
ATOM 2880 O O . GLU B 1 115 ? 14.016 1.843 10.391 1 96.88 115 GLU B O 1
ATOM 2885 N N . GLY B 1 116 ? 12.5 0.23 10.664 1 95.12 116 GLY B N 1
ATOM 2886 C CA . GLY B 1 116 ? 12.648 0.182 12.109 1 95.12 116 GLY B CA 1
ATOM 2887 C C . GLY B 1 116 ? 12.047 1.385 12.812 1 95.12 116 GLY B C 1
ATOM 2888 O O . GLY B 1 116 ? 12.469 1.741 13.914 1 95.12 116 GLY B O 1
ATOM 2889 N N . ALA B 1 117 ? 11.188 2.029 12.148 1 95.88 117 ALA B N 1
ATOM 2890 C CA . ALA B 1 117 ? 10.492 3.176 12.719 1 95.88 117 ALA B CA 1
ATOM 2891 C C . ALA B 1 117 ? 9.07 2.803 13.141 1 95.88 117 ALA B C 1
ATOM 2893 O O . ALA B 1 117 ? 8.695 1.629 13.102 1 95.88 117 ALA B O 1
ATOM 2894 N N . LYS B 1 118 ? 8.32 3.836 13.586 1 94.19 118 LYS B N 1
ATOM 2895 C CA . LYS B 1 118 ? 6.93 3.637 13.977 1 94.19 118 LYS B CA 1
ATOM 2896 C C . LYS B 1 118 ? 6.031 4.73 13.414 1 94.19 118 LYS B C 1
ATOM 2898 O O . LYS B 1 118 ? 6.418 5.902 13.383 1 94.19 118 LYS B O 1
ATOM 2903 N N . LEU B 1 119 ? 4.91 4.289 12.945 1 96 119 LEU B N 1
ATOM 2904 C CA . LEU B 1 119 ? 3.91 5.262 12.516 1 96 119 LEU B CA 1
ATOM 2905 C C . LEU B 1 119 ? 3.387 6.059 13.711 1 96 119 LEU B C 1
ATOM 2907 O O . LEU B 1 119 ? 3.107 5.492 14.766 1 96 119 LEU B O 1
ATOM 2911 N N . SER B 1 120 ? 3.203 7.316 13.492 1 96.25 120 SER B N 1
ATOM 2912 C CA . SER B 1 120 ? 2.859 8.164 14.633 1 96.25 120 SER B CA 1
ATOM 2913 C C . SER B 1 120 ? 1.395 8.594 14.578 1 96.25 120 SER B C 1
ATOM 2915 O O . SER B 1 120 ? 0.77 8.812 15.617 1 96.25 120 SER B O 1
ATOM 2917 N N . HIS B 1 121 ? 0.848 8.703 13.352 1 97.94 121 HIS B N 1
ATOM 2918 C CA . HIS B 1 121 ? -0.496 9.258 13.219 1 97.94 121 HIS B CA 1
ATOM 2919 C C . HIS B 1 121 ? -1.028 9.078 11.805 1 97.94 121 HIS B C 1
ATOM 2921 O O . HIS B 1 121 ? -0.314 8.594 10.922 1 97.94 121 HIS B O 1
ATOM 2927 N N . VAL B 1 122 ? -2.283 9.383 11.633 1 98.75 122 VAL B N 1
ATOM 2928 C CA . VAL B 1 122 ? -2.916 9.406 10.32 1 98.75 122 VAL B CA 1
ATOM 2929 C C . VAL B 1 122 ? -3.631 10.742 10.117 1 98.75 122 VAL B C 1
ATOM 2931 O O . VAL B 1 122 ? -4.328 11.219 11.008 1 98.75 122 VAL B O 1
ATOM 2934 N N . LYS B 1 123 ? -3.395 11.344 9.008 1 98.75 123 LYS B N 1
ATOM 2935 C CA . LYS B 1 123 ? -4.078 12.562 8.586 1 98.75 123 LYS B CA 1
ATOM 2936 C C . LYS B 1 123 ? -4.477 12.492 7.117 1 98.75 123 LYS B C 1
ATOM 2938 O O . LYS B 1 123 ? -3.633 12.648 6.23 1 98.75 123 LYS B O 1
ATOM 2943 N N . PRO B 1 124 ? -5.773 12.422 6.801 1 98.81 124 PRO B N 1
ATOM 2944 C CA . PRO B 1 124 ? -6.195 12.352 5.398 1 98.81 124 PRO B CA 1
ATOM 2945 C C . PRO B 1 124 ? -5.902 13.633 4.629 1 98.81 124 PRO B C 1
ATOM 2947 O O . PRO B 1 124 ? -5.816 14.711 5.227 1 98.81 124 PRO B O 1
ATOM 2950 N N . HIS B 1 125 ? -5.828 13.477 3.381 1 98.5 125 HIS B N 1
ATOM 2951 C CA . HIS B 1 125 ? -5.453 14.578 2.498 1 98.5 125 HIS B CA 1
ATOM 2952 C C . HIS B 1 125 ? -6.676 15.172 1.807 1 98.5 125 HIS B C 1
ATOM 2954 O O . HIS B 1 125 ? -7.562 14.43 1.366 1 98.5 125 HIS B O 1
ATOM 2960 N N . GLY B 1 126 ? -6.691 16.453 1.648 1 97.25 126 GLY B N 1
ATOM 2961 C CA . GLY B 1 126 ? -7.469 17.141 0.63 1 97.25 126 GLY B CA 1
ATOM 2962 C C . GLY B 1 126 ? -8.953 16.844 0.708 1 97.25 126 GLY B C 1
ATOM 2963 O O . GLY B 1 126 ? -9.555 16.938 1.782 1 97.25 126 GLY B O 1
ATOM 2964 N N . ALA B 1 127 ? -9.539 16.547 -0.514 1 97.69 127 ALA B N 1
ATOM 2965 C CA . ALA B 1 127 ? -10.969 16.266 -0.594 1 97.69 127 ALA B CA 1
ATOM 2966 C C . ALA B 1 127 ? -11.352 15.094 0.302 1 97.69 127 ALA B C 1
ATOM 2968 O O . ALA B 1 127 ? -12.461 15.062 0.854 1 97.69 127 ALA B O 1
ATOM 2969 N N . PHE B 1 128 ? -10.453 14.172 0.492 1 98.56 128 PHE B N 1
ATOM 2970 C CA . PHE B 1 128 ? -10.719 13.031 1.361 1 98.56 128 PHE B CA 1
ATOM 2971 C C . PHE B 1 128 ? -10.914 13.484 2.803 1 98.56 128 PHE B C 1
ATOM 2973 O O . PHE B 1 128 ? -11.82 13.008 3.488 1 98.56 128 PHE B O 1
ATOM 2980 N N . TYR B 1 129 ? -10.086 14.398 3.27 1 98.31 129 TYR B N 1
ATOM 2981 C CA . TYR B 1 129 ? -10.203 15.039 4.574 1 98.31 129 TYR B CA 1
ATOM 2982 C C . TYR B 1 129 ? -11.602 15.625 4.766 1 98.31 129 TYR B C 1
ATOM 2984 O O . TYR B 1 129 ? -12.234 15.406 5.801 1 98.31 129 TYR B O 1
ATOM 2992 N N . PHE B 1 130 ? -12.07 16.203 3.781 1 97.38 130 PHE B N 1
ATOM 2993 C CA . PHE B 1 130 ? -13.352 16.891 3.863 1 97.38 130 PHE B CA 1
ATOM 2994 C C . PHE B 1 130 ? -14.508 15.906 3.746 1 97.38 130 PHE B C 1
ATOM 2996 O O . PHE B 1 130 ? -15.547 16.078 4.391 1 97.38 130 PHE B O 1
ATOM 3003 N N . ILE B 1 131 ? -14.406 14.93 2.924 1 98.19 131 ILE B N 1
ATOM 3004 C CA . ILE B 1 131 ? -15.422 13.883 2.85 1 98.19 131 ILE B CA 1
ATOM 3005 C C . ILE B 1 131 ? -15.609 13.242 4.227 1 98.19 131 ILE B C 1
ATOM 3007 O O . ILE B 1 131 ? -16.734 13.078 4.691 1 98.19 131 ILE B O 1
ATOM 3011 N N . LEU B 1 132 ? -14.5 12.977 4.891 1 98.62 132 LEU B N 1
ATOM 3012 C CA . LEU B 1 132 ? -14.555 12.328 6.195 1 98.62 132 LEU B CA 1
ATOM 3013 C C . LEU B 1 132 ? -15.078 13.289 7.258 1 98.62 132 LEU B C 1
ATOM 3015 O O . LEU B 1 132 ? -15.688 12.859 8.242 1 98.62 132 LEU B O 1
ATOM 3019 N N . ARG B 1 133 ? -14.844 14.523 7.047 1 97.88 133 ARG B N 1
ATOM 3020 C CA . ARG B 1 133 ? -15.375 15.555 7.934 1 97.88 133 ARG B CA 1
ATOM 3021 C C . ARG B 1 133 ? -16.891 15.625 7.844 1 97.88 133 ARG B C 1
ATOM 3023 O O . ARG B 1 133 ? -17.578 15.828 8.852 1 97.88 133 ARG B O 1
ATOM 3030 N N . ASP B 1 134 ? -17.422 15.367 6.668 1 97.44 134 ASP B N 1
ATOM 3031 C CA . ASP B 1 134 ? -18.812 15.711 6.398 1 97.44 134 ASP B CA 1
ATOM 3032 C C . ASP B 1 134 ? -19.703 14.469 6.391 1 97.44 134 ASP B C 1
ATOM 3034 O O . ASP B 1 134 ? -20.922 14.57 6.52 1 97.44 134 ASP B O 1
ATOM 3038 N N . ASP B 1 135 ? -19.141 13.32 6.23 1 98.25 135 ASP B N 1
ATOM 3039 C CA . ASP B 1 135 ? -19.906 12.086 6.09 1 98.25 135 ASP B CA 1
ATOM 3040 C C . ASP B 1 135 ? -19.516 11.078 7.168 1 98.25 135 ASP B C 1
ATOM 3042 O O . ASP B 1 135 ? -18.469 10.422 7.074 1 98.25 135 ASP B O 1
ATOM 3046 N N . GLU B 1 136 ? -20.406 10.828 8.07 1 98.56 136 GLU B N 1
ATOM 3047 C CA . GLU B 1 136 ? -20.125 9.977 9.219 1 98.56 136 GLU B CA 1
ATOM 3048 C C . GLU B 1 136 ? -19.859 8.539 8.797 1 98.56 136 GLU B C 1
ATOM 3050 O O . GLU B 1 136 ? -19 7.859 9.359 1 98.56 136 GLU B O 1
ATOM 3055 N N . ALA B 1 137 ? -20.688 8.086 7.848 1 98.75 137 ALA B N 1
ATOM 3056 C CA . ALA B 1 137 ? -20.516 6.715 7.383 1 98.75 137 ALA B CA 1
ATOM 3057 C C . ALA B 1 137 ? -19.141 6.512 6.754 1 98.75 137 ALA B C 1
ATOM 3059 O O . ALA B 1 137 ? -18.484 5.5 7 1 98.75 137 ALA B O 1
ATOM 3060 N N . ALA B 1 138 ? -18.75 7.438 5.957 1 98.69 138 ALA B N 1
ATOM 3061 C CA . ALA B 1 138 ? -17.422 7.398 5.355 1 98.69 138 ALA B CA 1
ATOM 3062 C C . ALA B 1 138 ? -16.344 7.465 6.422 1 98.69 138 ALA B C 1
ATOM 3064 O O . ALA B 1 138 ? -15.344 6.738 6.355 1 98.69 138 ALA B O 1
ATOM 3065 N N . CYS B 1 139 ? -16.547 8.336 7.363 1 98.88 139 CYS B N 1
ATOM 3066 C CA . CYS B 1 139 ? -15.57 8.492 8.438 1 98.88 139 CYS B CA 1
ATOM 3067 C C . CYS B 1 139 ? -15.422 7.207 9.234 1 98.88 139 CYS B C 1
ATOM 3069 O O . CYS B 1 139 ? -14.305 6.785 9.539 1 98.88 139 CYS B O 1
ATOM 3071 N N . ARG B 1 140 ? -16.516 6.574 9.562 1 98.81 140 ARG B N 1
ATOM 3072 C CA . ARG B 1 140 ? -16.469 5.32 10.312 1 98.81 140 ARG B CA 1
ATOM 3073 C C . ARG B 1 140 ? -15.758 4.23 9.516 1 98.81 140 ARG B C 1
ATOM 3075 O O . ARG B 1 140 ? -15.016 3.428 10.078 1 98.81 140 ARG B O 1
ATOM 3082 N N . ALA B 1 141 ? -16.031 4.176 8.227 1 98.81 141 ALA B N 1
ATOM 3083 C CA . ALA B 1 141 ? -15.359 3.205 7.367 1 98.81 141 ALA B CA 1
ATOM 3084 C C . ALA B 1 141 ? -13.844 3.43 7.371 1 98.81 141 ALA B C 1
ATOM 3086 O O . ALA B 1 141 ? -13.07 2.475 7.43 1 98.81 141 ALA B O 1
ATOM 3087 N N . PHE B 1 142 ? -13.477 4.668 7.309 1 98.88 142 PHE B N 1
ATOM 3088 C CA . PHE B 1 142 ? -12.062 5.016 7.363 1 98.88 142 PHE B CA 1
ATOM 3089 C C . PHE B 1 142 ? -11.445 4.578 8.688 1 98.88 142 PHE B C 1
ATOM 3091 O O . PHE B 1 142 ? -10.352 4.008 8.711 1 98.88 142 PHE B O 1
ATOM 3098 N N . MET B 1 143 ? -12.133 4.852 9.75 1 98.69 143 MET B N 1
ATOM 3099 C CA . MET B 1 143 ? -11.602 4.566 11.07 1 98.69 143 MET B CA 1
ATOM 3100 C C . MET B 1 143 ? -11.484 3.062 11.305 1 98.69 143 MET B C 1
ATOM 3102 O O . MET B 1 143 ? -10.594 2.605 12.023 1 98.69 143 MET B O 1
ATOM 3106 N N . LYS B 1 144 ? -12.375 2.348 10.672 1 98.12 144 LYS B N 1
ATOM 3107 C CA . LYS B 1 144 ? -12.234 0.895 10.734 1 98.12 144 LYS B CA 1
ATOM 3108 C C . LYS B 1 144 ? -10.906 0.44 10.133 1 98.12 144 LYS B C 1
ATOM 3110 O O . LYS B 1 144 ? -10.227 -0.412 10.703 1 98.12 144 LYS B O 1
ATOM 3115 N N . ALA B 1 145 ? -10.586 0.943 8.992 1 98.44 145 ALA B N 1
ATOM 3116 C CA . ALA B 1 145 ? -9.289 0.654 8.383 1 98.44 145 ALA B CA 1
ATOM 3117 C C . ALA B 1 145 ? -8.148 1.141 9.266 1 98.44 145 ALA B C 1
ATOM 3119 O O . ALA B 1 145 ? -7.148 0.438 9.445 1 98.44 145 ALA B O 1
ATOM 3120 N N . HIS B 1 146 ? -8.312 2.33 9.773 1 97.75 146 HIS B N 1
ATOM 3121 C CA . HIS B 1 146 ? -7.352 2.967 10.672 1 97.75 146 HIS B CA 1
ATOM 3122 C C . HIS B 1 146 ? -7.031 2.074 11.859 1 97.75 146 HIS B C 1
ATOM 3124 O O . HIS B 1 146 ? -5.863 1.85 12.18 1 97.75 146 HIS B O 1
ATOM 3130 N N . LEU B 1 147 ? -7.996 1.54 12.477 1 97 147 LEU B N 1
ATOM 3131 C CA . LEU B 1 147 ? -7.855 0.709 13.664 1 97 147 LEU B CA 1
ATOM 3132 C C . LEU B 1 147 ? -7.148 -0.6 13.336 1 97 147 LEU B C 1
ATOM 3134 O O . LEU B 1 147 ? -6.449 -1.164 14.18 1 97 147 LEU B O 1
ATOM 3138 N N . SER B 1 148 ? -7.301 -1.045 12.141 1 94.5 148 SER B N 1
ATOM 3139 C CA . SER B 1 148 ? -6.73 -2.33 11.75 1 94.5 148 SER B CA 1
ATOM 3140 C C . SER B 1 148 ? -5.211 -2.258 11.664 1 94.5 148 SER B C 1
ATOM 3142 O O . SER B 1 148 ? -4.535 -3.287 11.641 1 94.5 148 SER B O 1
ATOM 3144 N N . LEU B 1 149 ? -4.625 -1.079 11.672 1 90.69 149 LEU B N 1
ATOM 3145 C CA . LEU B 1 149 ? -3.178 -0.896 11.625 1 90.69 149 LEU B CA 1
ATOM 3146 C C . LEU B 1 149 ? -2.525 -1.368 12.922 1 90.69 149 LEU B C 1
ATOM 3148 O O . LEU B 1 149 ? -1.332 -1.678 12.938 1 90.69 149 LEU B O 1
ATOM 3152 N N . THR B 1 150 ? -3.271 -1.267 13.945 1 87.81 150 THR B N 1
ATOM 3153 C CA . THR B 1 150 ? -2.74 -1.614 15.258 1 87.81 150 THR B CA 1
ATOM 3154 C C . THR B 1 150 ? -3.682 -2.566 15.984 1 87.81 150 THR B C 1
ATOM 3156 O O . THR B 1 150 ? -4.203 -2.234 17.047 1 87.81 150 THR B O 1
ATOM 3159 N N . PRO B 1 151 ? -3.826 -3.699 15.539 1 73.94 151 PRO B N 1
ATOM 3160 C CA . PRO B 1 151 ? -4.855 -4.594 16.078 1 73.94 151 PRO B CA 1
ATOM 3161 C C . PRO B 1 151 ? -4.633 -4.938 17.547 1 73.94 151 PRO B C 1
ATOM 3163 O O . PRO B 1 151 ? -5.594 -5.176 18.281 1 73.94 151 PRO B O 1
ATOM 3166 N N . ASN B 1 152 ? -3.496 -4.98 17.938 1 74.75 152 ASN B N 1
ATOM 3167 C CA . ASN B 1 152 ? -3.244 -5.375 19.328 1 74.75 152 ASN B CA 1
ATOM 3168 C C . ASN B 1 152 ? -2.662 -4.227 20.141 1 74.75 152 ASN B C 1
ATOM 3170 O O . ASN B 1 152 ? -2.154 -4.434 21.234 1 74.75 152 ASN B O 1
ATOM 3174 N N . GLY B 1 153 ? -2.742 -3.135 19.594 1 76 153 GLY B N 1
ATOM 3175 C CA . GLY B 1 153 ? -2.131 -2.027 20.297 1 76 153 GLY B CA 1
ATOM 3176 C C . GLY B 1 153 ? -3.037 -0.816 20.422 1 76 153 GLY B C 1
ATOM 3177 O O . GLY B 1 153 ? -4.23 -0.895 20.109 1 76 153 GLY B O 1
ATOM 3178 N N . SER B 1 154 ? -2.461 0.15 20.953 1 87.31 154 SER B N 1
ATOM 3179 C CA . SER B 1 154 ? -3.158 1.43 21.031 1 87.31 154 SER B CA 1
ATOM 3180 C C . SER B 1 154 ? -3.33 2.055 19.656 1 87.31 154 SER B C 1
ATOM 3182 O O . SER B 1 154 ? -2.381 2.115 18.875 1 87.31 154 SER B O 1
ATOM 3184 N N . PRO B 1 155 ? -4.535 2.402 19.359 1 93.31 155 PRO B N 1
ATOM 3185 C CA . PRO B 1 155 ? -4.754 3.059 18.078 1 93.31 155 PRO B CA 1
ATOM 3186 C C . PRO B 1 155 ? -3.873 4.293 17.891 1 93.31 155 PRO B C 1
ATOM 3188 O O . PRO B 1 155 ? -3.58 5 18.859 1 93.31 155 PRO B O 1
ATOM 3191 N N . LEU B 1 156 ? -3.51 4.492 16.703 1 95.81 156 LEU B N 1
ATOM 3192 C CA . LEU B 1 156 ? -2.756 5.695 16.359 1 95.81 156 LEU B CA 1
ATOM 3193 C C . LEU B 1 156 ? -3.639 6.934 16.469 1 95.81 156 LEU B C 1
ATOM 3195 O O . LEU B 1 156 ? -4.852 6.859 16.266 1 95.81 156 LEU B O 1
ATOM 3199 N N . PRO B 1 157 ? -3.002 7.996 16.797 1 97.12 157 PRO B N 1
ATOM 3200 C CA . PRO B 1 157 ? -3.764 9.25 16.75 1 97.12 157 PRO B CA 1
ATOM 3201 C C . PRO B 1 157 ? -4.266 9.578 15.352 1 97.12 157 PRO B C 1
ATOM 3203 O O . PRO B 1 157 ? -3.564 9.336 14.367 1 97.12 157 PRO B O 1
ATOM 3206 N N . TYR B 1 158 ? -5.488 10.086 15.312 1 98.38 158 TYR B N 1
ATOM 3207 C CA . TYR B 1 158 ? -6.062 10.695 14.117 1 98.38 158 TYR B CA 1
ATOM 3208 C C . TYR B 1 158 ? -5.996 12.219 14.195 1 98.38 158 TYR B C 1
ATOM 3210 O O . TYR B 1 158 ? -6.453 12.812 15.172 1 98.38 158 TYR B O 1
ATOM 3218 N N . VAL B 1 159 ? -5.379 12.82 13.18 1 98.62 159 VAL B N 1
ATOM 3219 C CA . VAL B 1 159 ? -5.285 14.281 13.102 1 98.62 159 VAL B CA 1
ATOM 3220 C C . VAL B 1 159 ? -6.418 14.828 12.234 1 98.62 159 VAL B C 1
ATOM 3222 O O . VAL B 1 159 ? -6.52 14.492 11.055 1 98.62 159 VAL B O 1
ATOM 3225 N N . GLY B 1 160 ? -7.273 15.609 12.844 1 98.31 160 GLY B N 1
ATOM 3226 C CA . GLY B 1 160 ? -8.438 16.109 12.125 1 98.31 160 GLY B CA 1
ATOM 3227 C C . GLY B 1 160 ? -8.969 17.422 12.68 1 98.31 160 GLY B C 1
ATOM 3228 O O . GLY B 1 160 ? -8.281 18.094 13.453 1 98.31 160 GLY B O 1
ATOM 3229 N N . LEU B 1 161 ? -10.109 17.75 12.25 1 97.69 161 LEU B N 1
ATOM 3230 C CA . LEU B 1 161 ? -10.727 19.016 12.617 1 97.69 161 LEU B CA 1
ATOM 3231 C C . LEU B 1 161 ? -11.633 18.844 13.836 1 97.69 161 LEU B C 1
ATOM 3233 O O . LEU B 1 161 ? -12.602 18.078 13.797 1 97.69 161 LEU B O 1
ATOM 3237 N N . ALA B 1 162 ? -11.328 19.594 14.891 1 96.5 162 ALA B N 1
ATOM 3238 C CA . ALA B 1 162 ? -12.141 19.562 16.109 1 96.5 162 ALA B CA 1
ATOM 3239 C C . ALA B 1 162 ? -13.562 20.016 15.828 1 96.5 162 ALA B C 1
ATOM 3241 O O . ALA B 1 162 ? -13.789 20.875 14.977 1 96.5 162 ALA B O 1
ATOM 3242 N N . GLY B 1 163 ? -14.477 19.453 16.578 1 95.44 163 GLY B N 1
ATOM 3243 C CA . GLY B 1 163 ? -15.867 19.875 16.484 1 95.44 163 GLY B CA 1
ATOM 3244 C C . GLY B 1 163 ? -16.578 19.328 15.266 1 95.44 163 GLY B C 1
ATOM 3245 O O . GLY B 1 163 ? -17.625 19.844 14.875 1 95.44 163 GLY B O 1
ATOM 3246 N N . THR B 1 164 ? -16.062 18.344 14.617 1 97.31 164 THR B N 1
ATOM 3247 C CA . THR B 1 164 ? -16.625 17.766 13.406 1 97.31 164 THR B CA 1
ATOM 3248 C C . THR B 1 164 ? -16.812 16.25 13.578 1 97.31 164 THR B C 1
ATOM 3250 O O . THR B 1 164 ? -16.562 15.711 14.656 1 97.31 164 THR B O 1
ATOM 3253 N N . THR B 1 165 ? -17.234 15.664 12.484 1 98.56 165 THR B N 1
ATOM 3254 C CA . THR B 1 165 ? -17.375 14.219 12.43 1 98.56 165 THR B CA 1
ATOM 3255 C C . THR B 1 165 ? -16.062 13.523 12.758 1 98.56 165 THR B C 1
ATOM 3257 O O . THR B 1 165 ? -16.047 12.461 13.375 1 98.56 165 THR B O 1
ATOM 3260 N N . HIS B 1 166 ? -14.961 14.141 12.43 1 98.56 166 HIS B N 1
ATOM 3261 C CA . HIS B 1 166 ? -13.656 13.578 12.758 1 98.56 166 HIS B CA 1
ATOM 3262 C C . HIS B 1 166 ? -13.555 13.258 14.25 1 98.56 166 HIS B C 1
ATOM 3264 O O . HIS B 1 166 ? -13.289 12.117 14.625 1 98.56 166 HIS B O 1
ATOM 3270 N N . GLU B 1 167 ? -13.773 14.258 15.031 1 98.12 167 GLU B N 1
ATOM 3271 C CA . GLU B 1 167 ? -13.625 14.141 16.484 1 98.12 167 GLU B CA 1
ATOM 3272 C C . GLU B 1 167 ? -14.703 13.234 17.078 1 98.12 167 GLU B C 1
ATOM 3274 O O . GLU B 1 167 ? -14.414 12.422 17.953 1 98.12 167 GLU B O 1
ATOM 3279 N N . LYS B 1 168 ? -15.891 13.414 16.594 1 98.5 168 LYS B N 1
ATOM 3280 C CA . LYS B 1 168 ? -17.016 12.633 17.094 1 98.5 168 LYS B CA 1
ATOM 3281 C C . LYS B 1 168 ? -16.781 11.141 16.891 1 98.5 168 LYS B C 1
ATOM 3283 O O . LYS B 1 168 ? -16.906 10.352 17.844 1 98.5 168 LYS B O 1
ATOM 3288 N N . VAL B 1 169 ? -16.438 10.734 15.711 1 98.75 169 VAL B N 1
ATOM 3289 C CA . VAL B 1 169 ? -16.281 9.32 15.383 1 98.75 169 VAL B CA 1
ATOM 3290 C C . VAL B 1 169 ? -15.055 8.758 16.078 1 98.75 169 VAL B C 1
ATOM 3292 O O . VAL B 1 169 ? -15.055 7.609 16.531 1 98.75 169 VAL B O 1
ATOM 3295 N N . CYS B 1 170 ? -14.008 9.539 16.203 1 98.19 170 CYS B N 1
ATOM 3296 C CA . CYS B 1 170 ? -12.844 9.109 16.969 1 98.19 170 CYS B CA 1
ATOM 3297 C C . CYS B 1 170 ? -13.219 8.773 18.406 1 98.19 170 CYS B C 1
ATOM 3299 O O . CYS B 1 170 ? -12.82 7.73 18.938 1 98.19 170 CYS B O 1
ATOM 3301 N N . ALA B 1 171 ? -13.93 9.68 19.031 1 97.88 171 ALA B N 1
ATOM 3302 C CA . ALA B 1 171 ? -14.359 9.469 20.406 1 97.88 171 ALA B CA 1
ATOM 3303 C C . ALA B 1 171 ? -15.195 8.195 20.531 1 97.88 171 ALA B C 1
ATOM 3305 O O . ALA B 1 171 ? -15 7.406 21.469 1 97.88 171 ALA B O 1
ATOM 3306 N N . GLU B 1 172 ? -16.078 8.023 19.625 1 98 172 GLU B N 1
ATOM 3307 C CA . GLU B 1 172 ? -16.969 6.867 19.625 1 98 172 GLU B CA 1
ATOM 3308 C C . GLU B 1 172 ? -16.188 5.566 19.5 1 98 172 GLU B C 1
ATOM 3310 O O . GLU B 1 172 ? -16.578 4.539 20.062 1 98 172 GLU B O 1
ATOM 3315 N N . MET B 1 173 ? -15.117 5.648 18.797 1 96.94 173 MET B N 1
ATOM 3316 C CA . MET B 1 173 ? -14.422 4.414 18.453 1 96.94 173 MET B CA 1
ATOM 3317 C C . MET B 1 173 ? -13.141 4.254 19.266 1 96.94 173 MET B C 1
ATOM 3319 O O . MET B 1 173 ? -12.367 3.326 19.031 1 96.94 173 MET B O 1
ATOM 3323 N N . GLY B 1 174 ? -12.914 5.215 20.156 1 96.06 174 GLY B N 1
ATOM 3324 C CA . GLY B 1 174 ? -11.781 5.113 21.062 1 96.06 174 GLY B CA 1
ATOM 3325 C C . GLY B 1 174 ? -10.461 5.441 20.391 1 96.06 174 GLY B C 1
ATOM 3326 O O . GLY B 1 174 ? -9.422 4.883 20.75 1 96.06 174 GLY B O 1
ATOM 3327 N N . ILE B 1 175 ? -10.469 6.211 19.391 1 97.06 175 ILE B N 1
ATOM 3328 C CA . ILE B 1 175 ? -9.266 6.633 18.688 1 97.06 175 ILE B CA 1
ATOM 3329 C C . ILE B 1 175 ? -8.797 7.984 19.219 1 97.06 175 ILE B C 1
ATOM 3331 O O . ILE B 1 175 ? -9.562 8.945 19.266 1 97.06 175 ILE B O 1
ATOM 3335 N N . PRO B 1 176 ? -7.5 8.039 19.703 1 96.75 176 PRO B N 1
ATOM 3336 C CA . PRO B 1 176 ? -7.004 9.352 20.125 1 96.75 176 PRO B CA 1
ATOM 3337 C C . PRO B 1 176 ? -7.102 10.398 19.016 1 96.75 176 PRO B C 1
ATOM 3339 O O . PRO B 1 176 ? -6.766 10.125 17.875 1 96.75 176 PRO B O 1
ATOM 3342 N N . PHE B 1 177 ? -7.574 11.539 19.406 1 97.12 177 PHE B N 1
ATOM 3343 C CA . PHE B 1 177 ? -7.816 12.617 18.453 1 97.12 177 PHE B CA 1
ATOM 3344 C C . PHE B 1 177 ? -6.867 13.781 18.703 1 97.12 177 PHE B C 1
ATOM 3346 O O . PHE B 1 177 ? -6.625 14.164 19.844 1 97.12 177 PHE B O 1
ATOM 3353 N N . VAL B 1 178 ? -6.246 14.305 17.656 1 97.88 178 VAL B N 1
ATOM 3354 C CA . VAL B 1 178 ? -5.391 15.484 17.703 1 97.88 178 VAL B CA 1
ATOM 3355 C C . VAL B 1 178 ? -6.004 16.609 16.891 1 97.88 178 VAL B C 1
ATOM 3357 O O . VAL B 1 178 ? -6.07 16.531 15.656 1 97.88 178 VAL B O 1
ATOM 3360 N N . PRO B 1 179 ? -6.426 17.641 17.547 1 97.62 179 PRO B N 1
ATOM 3361 C CA . PRO B 1 179 ? -6.988 18.766 16.781 1 97.62 179 PRO B CA 1
ATOM 3362 C C . PRO B 1 179 ? -5.953 19.453 15.891 1 97.62 179 PRO B C 1
ATOM 3364 O O . PRO B 1 179 ? -4.836 19.719 16.328 1 97.62 179 PRO B O 1
ATOM 3367 N N . GLU B 1 180 ? -6.371 19.703 14.688 1 98.12 180 GLU B N 1
ATOM 3368 C CA . GLU B 1 180 ? -5.516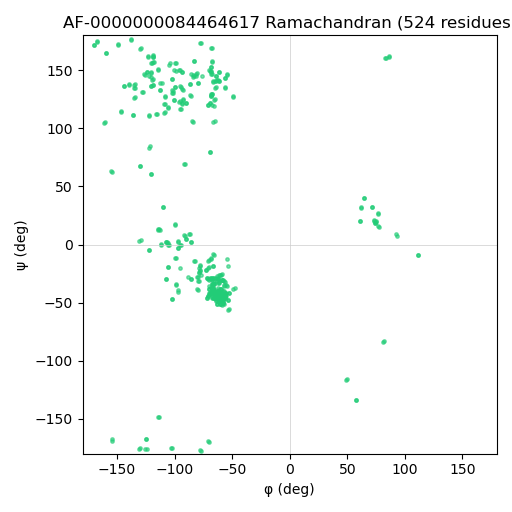 20.375 13.711 1 98.12 180 GLU B CA 1
ATOM 3369 C C . GLU B 1 180 ? -6.023 21.766 13.391 1 98.12 180 GLU B C 1
ATOM 3371 O O . GLU B 1 180 ? -7.227 21.969 13.227 1 98.12 180 GLU B O 1
ATOM 3376 N N . ILE B 1 181 ? -5.082 22.656 13.289 1 96.88 181 ILE B N 1
ATOM 3377 C CA . ILE B 1 181 ? -5.344 24.047 12.945 1 96.88 181 ILE B CA 1
ATOM 3378 C C . ILE B 1 181 ? -4.59 24.422 11.672 1 96.88 181 ILE B C 1
ATOM 3380 O O . ILE B 1 181 ? -3.5 23.906 11.422 1 96.88 181 ILE B O 1
ATOM 3384 N N . PHE B 1 182 ? -5.199 25.344 10.891 1 97.31 182 PHE B N 1
ATOM 3385 C CA . PHE B 1 182 ? -4.57 25.75 9.641 1 97.31 182 PHE B CA 1
ATOM 3386 C C . PHE B 1 182 ? -4.301 27.25 9.641 1 97.31 182 PHE B C 1
ATOM 3388 O O . PHE B 1 182 ? -5.156 28.047 10.031 1 97.31 182 PHE B O 1
ATOM 3395 N N . VAL B 1 183 ? -3.141 27.609 9.195 1 96.62 183 VAL B N 1
ATOM 3396 C CA . VAL B 1 183 ? -2.805 29.031 9.133 1 96.62 183 VAL B CA 1
ATOM 3397 C C . VAL B 1 183 ? -2.449 29.406 7.695 1 96.62 183 VAL B C 1
ATOM 3399 O O . VAL B 1 183 ? -2.229 30.578 7.395 1 96.62 183 VAL B O 1
ATOM 3402 N N . ASP B 1 184 ? -2.404 28.391 6.809 1 96.81 184 ASP B N 1
ATOM 3403 C CA . ASP B 1 184 ? -2.059 28.703 5.422 1 96.81 184 ASP B CA 1
ATOM 3404 C C . ASP B 1 184 ? -3.254 28.484 4.496 1 96.81 184 ASP B C 1
ATOM 3406 O O . ASP B 1 184 ? -3.135 28.625 3.279 1 96.81 184 ASP B O 1
ATOM 3410 N N . ILE B 1 185 ? -4.387 28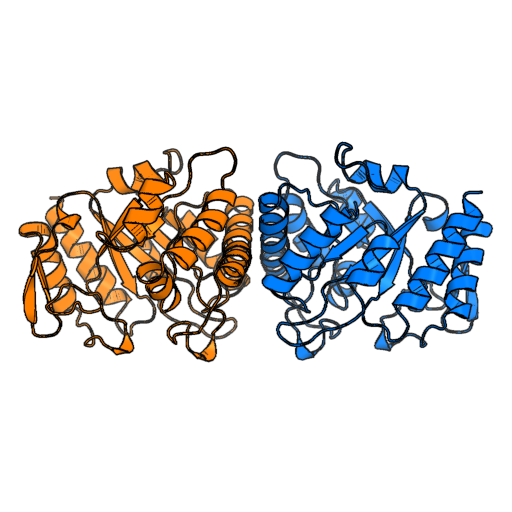.078 5.016 1 95 185 ILE B N 1
ATOM 3411 C CA . ILE B 1 185 ? -5.676 28.125 4.332 1 95 185 ILE B CA 1
ATOM 3412 C C . ILE B 1 185 ? -6.715 28.781 5.234 1 95 185 ILE B C 1
ATOM 3414 O O . ILE B 1 185 ? -6.465 29.016 6.422 1 95 185 ILE B O 1
ATOM 3418 N N . ASP B 1 186 ? -7.852 29.109 4.684 1 96.12 186 ASP B N 1
ATOM 3419 C CA . ASP B 1 186 ? -8.734 30.031 5.375 1 96.12 186 ASP B CA 1
ATOM 3420 C C . ASP B 1 186 ? -9.914 29.297 6.012 1 96.12 186 ASP B C 1
ATOM 3422 O O . ASP B 1 186 ? -10.258 28.188 5.602 1 96.12 186 ASP B O 1
ATOM 3426 N N . TYR B 1 187 ? -10.477 29.906 7.02 1 96.62 187 TYR B N 1
ATOM 3427 C CA . TYR B 1 187 ? -11.773 29.578 7.59 1 96.62 187 TYR B CA 1
ATOM 3428 C C . TYR B 1 187 ? -12.852 30.547 7.098 1 96.62 187 TYR B C 1
ATOM 3430 O O . TYR B 1 187 ? -12.57 31.719 6.832 1 96.62 187 TYR B O 1
ATOM 3438 N N . SER B 1 188 ? -14.086 30.016 7.02 1 95.75 188 SER B N 1
ATOM 3439 C CA . SER B 1 188 ? -15.219 30.906 6.801 1 95.75 188 SER B CA 1
ATOM 3440 C C . SER B 1 188 ? -15.617 31.625 8.086 1 95.75 188 SER B C 1
ATOM 3442 O O . SER B 1 188 ? -15.109 31.297 9.164 1 95.75 188 SER B O 1
ATOM 3444 N N . ALA B 1 189 ? -16.531 32.531 7.965 1 94.12 189 ALA B N 1
ATOM 3445 C CA . ALA B 1 189 ? -17.047 33.25 9.125 1 94.12 189 ALA B CA 1
ATOM 3446 C C . ALA B 1 189 ? -17.734 32.281 10.094 1 94.12 189 ALA B C 1
ATOM 3448 O O . ALA B 1 189 ? -17.797 32.562 11.297 1 94.12 189 ALA B O 1
ATOM 3449 N N . GLU B 1 190 ? -18.281 31.188 9.555 1 92.19 190 GLU B N 1
ATOM 3450 C CA . GLU B 1 190 ? -18.969 30.172 10.359 1 92.19 190 GLU B CA 1
ATOM 3451 C C . GLU B 1 190 ? -17.984 29.141 10.898 1 92.19 190 GLU B C 1
ATOM 3453 O O . GLU B 1 190 ? -18.391 28.094 11.406 1 92.19 190 GLU B O 1
ATOM 3458 N N . LYS B 1 191 ? -16.641 29.406 10.734 1 92.25 191 LYS B N 1
ATOM 3459 C CA . LYS B 1 191 ? -15.57 28.594 11.289 1 92.25 191 LYS B CA 1
ATOM 3460 C C . LYS B 1 191 ? -15.43 27.281 10.531 1 92.25 191 LYS B C 1
ATOM 3462 O O . LYS B 1 191 ? -14.969 26.281 11.094 1 92.25 191 LYS B O 1
ATOM 3467 N N . THR B 1 192 ? -15.969 27.344 9.32 1 93.81 192 THR B N 1
ATOM 3468 C CA . THR B 1 192 ? -15.75 26.188 8.453 1 93.81 192 THR B CA 1
ATOM 3469 C C . THR B 1 192 ? -14.422 26.312 7.715 1 93.81 192 THR B C 1
ATOM 3471 O O . THR B 1 192 ? -14.141 27.344 7.102 1 93.81 192 THR B O 1
ATOM 3474 N N . LEU B 1 193 ? -13.625 25.281 7.812 1 95.75 193 LEU B N 1
ATOM 3475 C CA . LEU B 1 193 ? -12.367 25.281 7.07 1 95.75 193 LEU B CA 1
ATOM 3476 C C . LEU B 1 193 ? -12.625 25.203 5.57 1 95.75 193 LEU B C 1
ATOM 3478 O O . LEU B 1 193 ? -13.375 24.344 5.105 1 95.75 193 LEU B O 1
ATOM 3482 N N . LEU B 1 194 ? -12.016 26.094 4.863 1 94.56 194 LEU B N 1
ATOM 3483 C CA . LEU B 1 194 ? -12.148 26.125 3.412 1 94.56 194 LEU B CA 1
ATOM 3484 C C . LEU B 1 194 ? -11.031 25.344 2.738 1 94.56 194 LEU B C 1
ATOM 3486 O O . LEU B 1 194 ? -9.914 25.281 3.252 1 94.56 194 LEU B O 1
ATOM 3490 N N . SER B 1 195 ? -11.383 24.766 1.597 1 92.44 195 SER B N 1
ATOM 3491 C CA . SER B 1 195 ? -10.352 24.062 0.84 1 92.44 195 SER B CA 1
ATOM 3492 C C . SER B 1 195 ? -9.32 25.031 0.281 1 92.44 195 SER B C 1
ATOM 3494 O O . SER B 1 195 ? -9.531 26.25 0.288 1 92.44 195 SER B O 1
ATOM 3496 N N . VAL B 1 196 ? -8.227 24.484 -0.22 1 89.5 196 VAL B N 1
ATOM 3497 C CA . VAL B 1 196 ? -7.117 25.281 -0.726 1 89.5 196 VAL B CA 1
ATOM 3498 C C . VAL B 1 196 ? -7.594 26.172 -1.874 1 89.5 196 VAL B C 1
ATOM 3500 O O . VAL B 1 196 ? -7.34 27.375 -1.88 1 89.5 196 VAL B O 1
ATOM 3503 N N . PRO B 1 197 ? -8.359 25.609 -2.801 1 88.06 197 PRO B N 1
ATOM 3504 C CA . PRO B 1 197 ? -8.797 26.453 -3.912 1 88.06 197 PRO B CA 1
ATOM 3505 C C . PRO B 1 197 ? -9.75 27.562 -3.469 1 88.06 197 PRO B C 1
ATOM 3507 O O . PRO B 1 197 ? -9.891 28.578 -4.16 1 88.06 197 PRO B O 1
ATOM 3510 N N . MET B 1 198 ? -10.344 27.438 -2.312 1 91.75 198 MET B N 1
ATOM 3511 C CA . MET B 1 198 ? -11.328 28.406 -1.834 1 91.75 198 MET B CA 1
ATOM 3512 C C . MET B 1 198 ? -10.68 29.422 -0.887 1 91.75 198 MET B C 1
ATOM 3514 O O . MET B 1 198 ? -11.328 30.359 -0.436 1 91.75 198 MET B O 1
ATOM 3518 N N . SER B 1 199 ? -9.438 29.25 -0.605 1 94.25 199 SER B N 1
ATOM 3519 C CA . SER B 1 199 ? -8.727 30.078 0.357 1 94.25 199 SER B CA 1
ATOM 3520 C C . SER B 1 199 ? -7.91 31.156 -0.346 1 94.25 199 SER B C 1
ATOM 3522 O O . SER B 1 199 ? -7.582 31.031 -1.527 1 94.25 199 SER B O 1
ATOM 3524 N N . ASN B 1 200 ? -7.641 32.25 0.415 1 93.81 200 ASN B N 1
ATOM 3525 C CA . ASN B 1 200 ? -6.676 33.25 -0.058 1 93.81 200 ASN B CA 1
ATOM 3526 C C . ASN B 1 200 ? -5.258 32.688 -0.068 1 93.81 200 ASN B C 1
ATOM 3528 O O . ASN B 1 200 ? -4.93 31.812 0.729 1 93.81 200 ASN B O 1
ATOM 3532 N N . LYS B 1 201 ? -4.438 33.219 -0.94 1 91.56 201 LYS B N 1
ATOM 3533 C CA . LYS B 1 201 ? -3.027 32.844 -0.917 1 91.56 201 LYS B CA 1
ATOM 3534 C C . LYS B 1 201 ? -2.357 33.312 0.373 1 91.56 201 LYS B C 1
ATOM 3536 O O . LYS B 1 201 ? -2.428 34.5 0.725 1 91.56 201 LYS B O 1
ATOM 3541 N N . PRO B 1 202 ? -1.805 32.438 0.999 1 93.56 202 PRO B N 1
ATOM 3542 C CA . PRO B 1 202 ? -1.147 32.844 2.238 1 93.56 202 PRO B CA 1
ATOM 3543 C C . PRO B 1 202 ? 0.09 33.719 1.989 1 93.56 202 PRO B C 1
ATOM 3545 O O . PRO B 1 202 ? 0.738 33.562 0.948 1 93.56 202 PRO B O 1
ATOM 3548 N N . THR B 1 203 ? 0.375 34.625 2.938 1 95 203 THR B N 1
ATOM 3549 C CA . THR B 1 203 ? 1.634 35.344 2.979 1 95 203 THR B CA 1
ATOM 3550 C C . THR B 1 203 ? 2.438 34.969 4.219 1 95 203 THR B C 1
ATOM 3552 O O . THR B 1 203 ? 1.867 34.594 5.25 1 95 203 THR B O 1
ATOM 3555 N N . VAL B 1 204 ? 3.697 35.062 4.078 1 97.31 204 VAL B N 1
ATOM 3556 C CA . VAL B 1 204 ? 4.574 34.719 5.199 1 97.31 204 VAL B CA 1
ATOM 3557 C C . VAL B 1 204 ? 4.203 35.562 6.41 1 97.31 204 VAL B C 1
ATOM 3559 O O . VAL B 1 204 ? 4.117 35.062 7.531 1 97.31 204 VAL B O 1
ATOM 3562 N N . GLU B 1 205 ? 3.992 36.844 6.195 1 96.5 205 GLU B N 1
ATOM 3563 C CA . GLU B 1 205 ? 3.59 37.75 7.258 1 96.5 205 GLU B CA 1
ATOM 3564 C C . GLU B 1 205 ? 2.25 37.344 7.863 1 96.5 205 GLU B C 1
ATOM 3566 O O . GLU B 1 205 ? 2.076 37.375 9.086 1 96.5 205 GLU B O 1
ATOM 3571 N N . GLY B 1 206 ? 1.315 37.031 7.02 1 95.62 206 GLY B N 1
ATOM 3572 C CA . GLY B 1 206 ? 0.011 36.594 7.484 1 95.62 206 GLY B CA 1
ATOM 3573 C C . GLY B 1 206 ? 0.078 35.344 8.352 1 95.62 206 GLY B C 1
ATOM 3574 O O . GLY B 1 206 ? -0.629 35.25 9.352 1 95.62 206 GLY B O 1
ATOM 3575 N N . ILE B 1 207 ? 0.935 34.438 7.992 1 96.88 207 ILE B N 1
ATOM 3576 C CA . ILE B 1 207 ? 1.122 33.188 8.758 1 96.88 207 ILE B CA 1
ATOM 3577 C C . ILE B 1 207 ? 1.65 33.531 10.148 1 96.88 207 ILE B C 1
ATOM 3579 O O . ILE B 1 207 ? 1.137 33.031 11.156 1 96.88 207 ILE B O 1
ATOM 3583 N N . GLY B 1 208 ? 2.652 34.344 10.156 1 97.06 208 GLY B N 1
ATOM 3584 C CA . GLY B 1 208 ? 3.193 34.781 11.438 1 97.06 208 GLY B CA 1
ATOM 3585 C C . GLY B 1 208 ? 2.158 35.438 12.336 1 97.06 208 GLY B C 1
ATOM 3586 O O . GLY B 1 208 ? 2.076 35.125 13.523 1 97.06 208 GLY B O 1
ATOM 3587 N N . LYS B 1 209 ? 1.365 36.281 11.789 1 96.5 209 LYS B N 1
ATOM 3588 C CA . LYS B 1 209 ? 0.343 37 12.547 1 96.5 209 LYS B CA 1
ATOM 3589 C C . LYS B 1 209 ? -0.715 36.031 13.086 1 96.5 209 LYS B C 1
ATOM 3591 O O . LYS B 1 209 ? -1.142 36.156 14.234 1 96.5 209 LYS B O 1
ATOM 3596 N N . LYS B 1 210 ? -1.164 35.156 12.234 1 97.5 210 LYS B N 1
ATOM 3597 C CA . LYS B 1 210 ? -2.146 34.156 12.672 1 97.5 210 LYS B CA 1
ATOM 3598 C C . LYS B 1 210 ? -1.591 33.281 13.797 1 97.5 210 LYS B C 1
ATOM 3600 O O . LYS B 1 210 ? -2.279 33.031 14.781 1 97.5 210 LYS B O 1
ATOM 3605 N N . MET B 1 211 ? -0.35 32.906 13.617 1 98 211 MET B N 1
ATOM 3606 C CA . MET B 1 211 ? 0.28 32.062 14.641 1 98 211 MET B CA 1
ATOM 3607 C C . MET B 1 211 ? 0.35 32.812 15.969 1 98 211 MET B C 1
ATOM 3609 O O . MET B 1 211 ? 0 32.25 17.016 1 98 211 MET B O 1
ATOM 3613 N N . GLU B 1 212 ? 0.815 34 15.953 1 97.38 212 GLU B N 1
ATOM 3614 C CA . GLU B 1 212 ? 0.926 34.781 17.172 1 97.38 212 GLU B CA 1
ATOM 3615 C C . GLU B 1 212 ? -0.43 34.938 17.844 1 97.38 212 GLU B C 1
ATOM 3617 O O . GLU B 1 212 ? -0.537 34.812 19.078 1 97.38 212 GLU B O 1
ATOM 3622 N N . SER B 1 213 ? -1.421 35.25 17.047 1 97.44 213 SER B N 1
ATOM 3623 C CA . SER B 1 213 ? -2.77 35.438 17.578 1 97.44 213 SER B CA 1
ATOM 3624 C C . SER B 1 213 ? -3.297 34.156 18.219 1 97.44 213 SER B C 1
ATOM 3626 O O . SER B 1 213 ? -3.863 34.188 19.312 1 97.44 213 SER B O 1
ATOM 3628 N N . ILE B 1 214 ? -3.111 33.062 17.578 1 97.75 214 ILE B N 1
ATOM 3629 C CA . ILE B 1 214 ? -3.576 31.75 18.078 1 97.75 214 ILE B CA 1
ATOM 3630 C C . ILE B 1 214 ? -2.879 31.422 19.391 1 97.75 214 ILE B C 1
ATOM 3632 O O . ILE B 1 214 ? -3.527 31.031 20.359 1 97.75 214 ILE B O 1
ATOM 3636 N N . LEU B 1 215 ? -1.589 31.656 19.422 1 97.19 215 LEU B N 1
ATOM 3637 C CA . LEU B 1 215 ? -0.784 31.297 20.578 1 97.19 215 LEU B CA 1
ATOM 3638 C C . LEU B 1 215 ? -1.103 32.188 21.766 1 97.19 215 LEU B C 1
ATOM 3640 O O . LEU B 1 215 ? -1.056 31.75 22.906 1 97.19 215 LEU B O 1
ATOM 3644 N N . LYS B 1 216 ? -1.482 33.406 21.516 1 96 216 LYS B N 1
ATOM 3645 C CA . LYS B 1 216 ? -1.654 34.375 22.594 1 96 216 LYS B CA 1
ATOM 3646 C C . LYS B 1 216 ? -3.117 34.469 23.016 1 96 216 LYS B C 1
ATOM 3648 O O . LYS B 1 216 ? -3.414 34.656 24.203 1 96 216 LYS B O 1
ATOM 3653 N N . THR B 1 217 ? -4.012 34.406 22.031 1 96.62 217 THR B N 1
ATOM 3654 C CA . THR B 1 217 ? -5.391 34.781 22.359 1 96.62 217 THR B CA 1
ATOM 3655 C C . THR B 1 217 ? -6.355 33.719 21.844 1 96.62 217 THR B C 1
ATOM 3657 O O . THR B 1 217 ? -7.574 33.875 21.906 1 96.62 217 THR B O 1
ATOM 3660 N N . TYR B 1 218 ? -5.852 32.594 21.25 1 97.38 218 TYR B N 1
ATOM 3661 C CA . TYR B 1 218 ? -6.664 31.484 20.766 1 97.38 218 TYR B CA 1
ATOM 3662 C C . TYR B 1 218 ? -7.609 31.953 19.656 1 97.38 218 TYR B C 1
ATOM 3664 O O . TYR B 1 218 ? -8.75 31.484 19.578 1 97.38 218 TYR B O 1
ATOM 3672 N N . THR B 1 219 ? -7.133 32.969 18.891 1 96.88 219 THR B N 1
ATOM 3673 C CA . THR B 1 219 ? -7.926 33.531 17.797 1 96.88 219 THR B CA 1
ATOM 3674 C C . THR B 1 219 ? -7.145 33.531 16.5 1 96.88 219 THR B C 1
ATOM 3676 O O . THR B 1 219 ? -5.91 33.562 16.5 1 96.88 219 THR B O 1
ATOM 3679 N N . THR B 1 220 ? -7.887 33.344 15.414 1 97.31 220 THR B N 1
ATOM 3680 C CA . THR B 1 220 ? -7.379 33.531 14.062 1 97.31 220 THR B CA 1
ATOM 3681 C C . THR B 1 220 ? -8.266 34.531 13.297 1 97.31 220 THR B C 1
ATOM 3683 O O . THR B 1 220 ? -8.953 35.344 13.898 1 97.31 220 THR B O 1
ATOM 3686 N N . SER B 1 221 ? -8.117 34.625 12 1 96.19 221 SER B N 1
ATOM 3687 C CA . SER B 1 221 ? -8.992 35.438 11.164 1 96.19 221 SER B CA 1
ATOM 3688 C C . SER B 1 221 ? -9.656 34.594 10.078 1 96.19 221 SER B C 1
ATOM 3690 O O . SER B 1 221 ? -9.062 33.656 9.57 1 96.19 221 SER B O 1
ATOM 3692 N N . ASP B 1 222 ? -10.875 34.969 9.797 1 96.44 222 ASP B N 1
ATOM 3693 C CA . ASP B 1 222 ? -11.547 34.281 8.695 1 96.44 222 ASP B CA 1
ATOM 3694 C C . ASP B 1 222 ? -11.055 34.812 7.344 1 96.44 222 ASP B C 1
ATOM 3696 O O . ASP B 1 222 ? -10.125 35.625 7.285 1 96.44 222 ASP B O 1
ATOM 3700 N N . LYS B 1 223 ? -11.594 34.344 6.254 1 96.12 223 LYS B N 1
ATOM 3701 C CA . LYS B 1 223 ? -11.141 34.656 4.902 1 96.12 223 LYS B CA 1
ATOM 3702 C C . LYS B 1 223 ? -11.219 36.156 4.637 1 96.12 223 LYS B C 1
ATOM 3704 O O . LYS B 1 223 ? -10.438 36.719 3.852 1 96.12 223 LYS B O 1
ATOM 3709 N N . GLN B 1 224 ? -12.125 36.812 5.359 1 95.31 224 GLN B N 1
ATOM 3710 C CA . GLN B 1 224 ? -12.312 38.25 5.152 1 95.31 224 GLN B CA 1
ATOM 3711 C C . GLN B 1 224 ? -11.484 39.062 6.141 1 95.31 224 GLN B C 1
ATOM 3713 O O . GLN B 1 224 ? -11.562 40.312 6.164 1 95.31 224 GLN B O 1
ATOM 3718 N N . GLY B 1 225 ? -10.781 38.406 6.973 1 95.06 225 GLY B N 1
ATOM 3719 C CA . GLY B 1 225 ? -9.891 39.094 7.895 1 95.06 225 GLY B CA 1
ATOM 3720 C C . GLY B 1 225 ? -10.539 39.406 9.234 1 95.06 225 GLY B C 1
ATOM 3721 O O . GLY B 1 225 ? -9.953 40.094 10.078 1 95.06 225 GLY B O 1
ATOM 3722 N N . LYS B 1 226 ? -11.719 38.875 9.469 1 96.25 226 LYS B N 1
ATOM 3723 C CA . LYS B 1 226 ? -12.406 39.094 10.742 1 96.25 226 LYS B CA 1
ATOM 3724 C C . LYS B 1 226 ? -11.953 38.062 11.781 1 96.25 226 LYS B C 1
ATOM 3726 O O . LYS B 1 226 ? -11.727 36.906 11.453 1 96.25 226 LYS B O 1
ATOM 3731 N N . PRO B 1 227 ? -11.922 38.5 13.008 1 95.94 227 PRO B N 1
ATOM 3732 C CA . PRO B 1 227 ? -11.453 37.594 14.055 1 95.94 227 PRO B CA 1
ATOM 3733 C C . PRO B 1 227 ? -12.367 36.406 14.242 1 95.94 227 PRO B C 1
ATOM 3735 O O . PRO B 1 227 ? -13.594 36.531 14.148 1 95.94 227 PRO B O 1
ATOM 3738 N N . LEU B 1 228 ? -11.766 35.312 14.461 1 96.31 228 LEU B N 1
ATOM 3739 C CA . LEU B 1 228 ? -12.438 34.031 14.688 1 96.31 228 LEU B CA 1
ATOM 3740 C C . LEU B 1 228 ? -11.82 33.312 15.867 1 96.31 228 LEU B C 1
ATOM 3742 O O . LEU B 1 228 ? -10.609 33.094 15.914 1 96.31 228 LEU B O 1
ATOM 3746 N N . GLU B 1 229 ? -12.625 32.906 16.828 1 95.56 229 GLU B N 1
ATOM 3747 C CA . GLU B 1 229 ? -12.133 32.156 17.969 1 95.56 229 GLU B CA 1
ATOM 3748 C C . GLU B 1 229 ? -11.93 30.688 17.609 1 95.56 229 GLU B C 1
ATOM 3750 O O . GLU B 1 229 ? -12.742 30.094 16.891 1 95.56 229 GLU B O 1
ATOM 3755 N N . LEU B 1 230 ? -10.828 30.109 18.094 1 95.5 230 LEU B N 1
ATOM 3756 C CA . LEU B 1 230 ? -10.523 28.688 17.938 1 95.5 230 LEU B CA 1
ATOM 3757 C C . LEU B 1 230 ? -10.336 28.016 19.297 1 95.5 230 LEU B C 1
ATOM 3759 O O . LEU B 1 230 ? -9.203 27.781 19.719 1 95.5 230 LEU B O 1
ATOM 3763 N N . PRO B 1 231 ? -11.391 27.641 19.891 1 92.81 231 PRO B N 1
ATOM 3764 C CA . PRO B 1 231 ? -11.32 27.125 21.266 1 92.81 231 PRO B CA 1
ATOM 3765 C C . PRO B 1 231 ? -10.453 25.875 21.375 1 92.81 231 PRO B C 1
ATOM 3767 O O . PRO B 1 231 ? -9.898 25.594 22.453 1 92.81 231 PRO B O 1
ATOM 3770 N N . GLU B 1 232 ? -10.336 25.141 20.312 1 92.31 232 GLU B N 1
ATOM 3771 C CA . GLU B 1 232 ? -9.555 23.906 20.328 1 92.31 232 GLU B CA 1
ATOM 3772 C C . GLU B 1 232 ? -8.07 24.188 20.547 1 92.31 232 GLU B C 1
ATOM 3774 O O . GLU B 1 232 ? -7.293 23.281 20.828 1 92.31 232 GLU B O 1
ATOM 3779 N N . THR B 1 233 ? -7.715 25.469 20.5 1 94.06 233 THR B N 1
ATOM 3780 C CA . THR B 1 233 ? -6.309 25.828 20.656 1 94.06 233 THR B CA 1
ATOM 3781 C C . THR B 1 233 ? -5.969 26.078 22.109 1 94.06 233 THR B C 1
ATOM 3783 O O . THR B 1 233 ? -4.852 26.484 22.438 1 94.06 233 THR B O 1
ATOM 3786 N N . ARG B 1 234 ? -6.844 25.828 23.047 1 93.12 234 ARG B N 1
ATOM 3787 C CA . ARG B 1 234 ? -6.578 26 24.469 1 93.12 234 ARG B CA 1
ATOM 3788 C C . ARG B 1 234 ? -5.852 24.797 25.047 1 93.12 234 ARG B C 1
ATOM 3790 O O . ARG B 1 234 ? -5.316 24.859 26.156 1 93.12 234 ARG B O 1
ATOM 3797 N N . GLY B 1 235 ? -5.805 23.75 24.375 1 92.56 235 GLY B N 1
ATOM 3798 C CA . GLY B 1 235 ? -5.066 22.547 24.719 1 92.56 235 GLY B CA 1
ATOM 3799 C C . GLY B 1 235 ? -3.932 22.25 23.766 1 92.56 235 GLY B C 1
ATOM 3800 O O . GLY B 1 235 ? -3.254 23.156 23.281 1 92.56 235 GLY B O 1
ATOM 3801 N N . TYR B 1 236 ? -3.691 20.984 23.609 1 94.69 236 TYR B N 1
ATOM 3802 C CA . TYR B 1 236 ? -2.689 20.609 22.609 1 94.69 236 TYR B CA 1
ATOM 3803 C C . TYR B 1 236 ? -3.301 20.547 21.219 1 94.69 236 TYR B C 1
ATOM 3805 O O . TYR B 1 236 ? -4.469 20.188 21.062 1 94.69 236 TYR B O 1
ATOM 3813 N N . TYR B 1 237 ? -2.576 20.922 20.281 1 97 237 TYR B N 1
ATOM 3814 C CA . TYR B 1 237 ? -2.992 20.891 18.875 1 97 237 TYR B CA 1
ATOM 3815 C C . TYR B 1 237 ? -1.784 20.922 17.953 1 97 237 TYR B C 1
ATOM 3817 O O . TYR B 1 237 ? -0.654 21.125 18.406 1 97 237 TYR B O 1
ATOM 3825 N N . THR B 1 238 ? -2.051 20.578 16.719 1 98.12 238 THR B N 1
ATOM 3826 C CA . THR B 1 238 ? -1.007 20.672 15.711 1 98.12 238 THR B CA 1
ATOM 3827 C C . THR B 1 238 ? -1.411 21.656 14.602 1 98.12 238 THR B C 1
ATOM 3829 O O . THR B 1 238 ? -2.59 21.75 14.258 1 98.12 238 THR B O 1
ATOM 3832 N N . VAL B 1 239 ? -0.421 22.406 14.125 1 98.31 239 VAL B N 1
ATOM 3833 C CA . VAL B 1 239 ? -0.634 23.375 13.055 1 98.31 239 VAL B CA 1
ATOM 3834 C C . VAL B 1 239 ? -0.12 22.797 11.734 1 98.31 239 VAL B C 1
ATOM 3836 O O . VAL B 1 239 ? 1.023 22.344 11.648 1 98.31 239 VAL B O 1
ATOM 3839 N N . CYS B 1 240 ? -0.969 22.875 10.734 1 97.94 240 CYS B N 1
ATOM 3840 C CA . CYS B 1 240 ? -0.603 22.297 9.438 1 97.94 240 CYS B CA 1
ATOM 3841 C C . CYS B 1 240 ? -0.113 23.375 8.484 1 97.94 240 CYS B C 1
ATOM 3843 O O . CYS B 1 240 ? -0.713 24.453 8.391 1 97.94 240 CYS B O 1
ATOM 3845 N N . LEU B 1 241 ? 0.926 23.094 7.832 1 96.25 241 LEU B N 1
ATOM 3846 C CA . LEU B 1 241 ? 1.394 23.844 6.664 1 96.25 241 LEU B CA 1
ATOM 3847 C C . LEU B 1 241 ? 1.557 22.906 5.465 1 96.25 241 LEU B C 1
ATOM 3849 O O . LEU B 1 241 ? 1.875 21.734 5.625 1 96.25 241 LEU B O 1
ATOM 3853 N N . HIS B 1 242 ? 1.34 23.453 4.301 1 95.06 242 HIS B N 1
ATOM 3854 C CA . HIS B 1 242 ? 1.373 22.641 3.092 1 95.06 242 HIS B CA 1
ATOM 3855 C C . HIS B 1 242 ? 2.688 22.812 2.34 1 95.06 242 HIS B C 1
ATOM 3857 O O . HIS B 1 242 ? 3.066 23.953 2.012 1 95.06 242 HIS B O 1
ATOM 3863 N N . SER B 1 243 ? 3.26 21.75 1.973 1 95.06 243 SER B N 1
ATOM 3864 C CA . SER B 1 243 ? 4.559 21.781 1.31 1 95.06 243 SER B CA 1
ATOM 3865 C C . SER B 1 243 ? 4.422 22.172 -0.157 1 95.06 243 SER B C 1
ATOM 3867 O O . SER B 1 243 ? 5.406 22.516 -0.809 1 95.06 243 SER B O 1
ATOM 3869 N N . ASP B 1 244 ? 3.268 22.062 -0.672 1 91.75 244 ASP B N 1
ATOM 3870 C CA . ASP B 1 244 ? 3.076 22.312 -2.098 1 91.75 244 ASP B CA 1
ATOM 3871 C C . ASP B 1 244 ? 2.863 23.797 -2.375 1 91.75 244 ASP B C 1
ATOM 3873 O O . ASP B 1 244 ? 2.68 24.203 -3.525 1 91.75 244 ASP B O 1
ATOM 3877 N N . MET B 1 245 ? 2.92 24.641 -1.343 1 90.69 245 MET B N 1
ATOM 3878 C CA . MET B 1 245 ? 2.785 26.094 -1.529 1 90.69 245 MET B CA 1
ATOM 3879 C C . MET B 1 245 ? 4.105 26.703 -1.982 1 90.69 245 MET B C 1
ATOM 3881 O O . MET B 1 245 ? 5.176 26.25 -1.573 1 90.69 245 MET B O 1
ATOM 3885 N N . PRO B 1 246 ? 4.012 27.766 -2.805 1 89.06 246 PRO B N 1
ATOM 3886 C CA . PRO B 1 246 ? 5.238 28.375 -3.309 1 89.06 246 PRO B CA 1
ATOM 3887 C C . PRO B 1 246 ? 6.152 28.875 -2.189 1 89.06 246 PRO B C 1
ATOM 3889 O O . PRO B 1 246 ? 7.379 28.859 -2.33 1 89.06 246 PRO B O 1
ATOM 3892 N N . THR B 1 247 ? 5.625 29.297 -1.048 1 93.44 247 THR B N 1
ATOM 3893 C CA . THR B 1 247 ? 6.418 29.844 0.048 1 93.44 247 THR B CA 1
ATOM 3894 C C . THR B 1 247 ? 6.434 28.891 1.233 1 93.44 247 THR B C 1
ATOM 3896 O O . THR B 1 247 ? 6.547 29.312 2.385 1 93.44 247 THR B O 1
ATOM 3899 N N . ALA B 1 248 ? 6.379 27.672 0.926 1 95.75 248 ALA B N 1
ATOM 3900 C CA . ALA B 1 248 ? 6.203 26.656 1.957 1 95.75 248 ALA B CA 1
ATOM 3901 C C . ALA B 1 248 ? 7.297 26.75 3.016 1 95.75 248 ALA B C 1
ATOM 3903 O O . ALA B 1 248 ? 7.02 26.688 4.215 1 95.75 248 ALA B O 1
ATOM 3904 N N . LEU B 1 249 ? 8.539 26.875 2.588 1 97.56 249 LEU B N 1
ATOM 3905 C CA . LEU B 1 249 ? 9.664 26.906 3.516 1 97.56 249 LEU B CA 1
ATOM 3906 C C . LEU B 1 249 ? 9.594 28.141 4.406 1 97.56 249 LEU B C 1
ATOM 3908 O O . LEU B 1 249 ? 9.734 28.031 5.629 1 97.56 249 LEU B O 1
ATOM 3912 N N . ASP B 1 250 ? 9.336 29.219 3.807 1 97.94 250 ASP B N 1
ATOM 3913 C CA . ASP B 1 250 ? 9.227 30.469 4.562 1 97.94 250 ASP B CA 1
ATOM 3914 C C . ASP B 1 250 ? 8.008 30.453 5.488 1 97.94 250 ASP B C 1
ATOM 3916 O O . ASP B 1 250 ? 8.055 30.984 6.594 1 97.94 250 ASP B O 1
ATOM 3920 N N . ASN B 1 251 ? 6.938 29.906 5.031 1 97.62 251 ASN B N 1
ATOM 3921 C CA . ASN B 1 251 ? 5.758 29.719 5.871 1 97.62 251 ASN B CA 1
ATOM 3922 C C . ASN B 1 251 ? 6.078 28.906 7.117 1 97.62 251 ASN B C 1
ATOM 3924 O O . ASN B 1 251 ? 5.699 29.281 8.227 1 97.62 251 ASN B O 1
ATOM 3928 N N . ALA B 1 252 ? 6.812 27.844 6.906 1 98.19 252 ALA B N 1
ATOM 3929 C CA . ALA B 1 252 ? 7.18 26.969 8.016 1 98.19 252 ALA B CA 1
ATOM 3930 C C . ALA B 1 252 ? 8.109 27.688 8.992 1 98.19 252 ALA B C 1
ATOM 3932 O O . ALA B 1 252 ? 7.969 27.547 10.211 1 98.19 252 ALA B O 1
ATOM 3933 N N . ARG B 1 253 ? 9.031 28.406 8.469 1 98.31 253 ARG B N 1
ATOM 3934 C CA . ARG B 1 253 ? 9.953 29.156 9.312 1 98.31 253 ARG B CA 1
ATOM 3935 C C . ARG B 1 253 ? 9.203 30.188 10.164 1 98.31 253 ARG B C 1
ATOM 3937 O O . ARG B 1 253 ? 9.508 30.344 11.352 1 98.31 253 ARG B O 1
ATOM 3944 N N . ALA B 1 254 ? 8.25 30.859 9.555 1 98.06 254 ALA B N 1
ATOM 3945 C CA . ALA B 1 254 ? 7.461 31.844 10.281 1 98.06 254 ALA B CA 1
ATOM 3946 C C . ALA B 1 254 ? 6.664 31.203 11.406 1 98.06 254 ALA B C 1
ATOM 3948 O O . ALA B 1 254 ? 6.602 31.719 12.516 1 98.06 254 ALA B O 1
ATOM 3949 N N . ALA B 1 255 ? 6.066 30.078 11.102 1 98.31 255 ALA B N 1
ATOM 3950 C CA . ALA B 1 255 ? 5.285 29.359 12.109 1 98.31 255 ALA B CA 1
ATOM 3951 C C . ALA B 1 255 ? 6.176 28.859 13.242 1 98.31 255 ALA B C 1
ATOM 3953 O O . ALA B 1 255 ? 5.836 29.016 14.422 1 98.31 255 ALA B O 1
ATOM 3954 N N . ARG B 1 256 ? 7.293 28.281 12.883 1 98 256 ARG B N 1
ATOM 3955 C CA . ARG B 1 256 ? 8.234 27.766 13.875 1 98 256 ARG B CA 1
ATOM 3956 C C . ARG B 1 256 ? 8.742 28.891 14.781 1 98 256 ARG B C 1
ATOM 3958 O O . ARG B 1 256 ? 8.836 28.703 15.992 1 98 256 ARG B O 1
ATOM 3965 N N . LYS B 1 257 ? 9.078 29.984 14.18 1 97.62 257 LYS B N 1
ATOM 3966 C CA . LYS B 1 257 ? 9.547 31.125 14.945 1 97.62 257 LYS B CA 1
ATOM 3967 C C . LYS B 1 257 ? 8.516 31.562 15.977 1 97.62 257 LYS B C 1
ATOM 3969 O O . LYS B 1 257 ? 8.859 31.875 17.125 1 97.62 257 LYS B O 1
ATOM 3974 N N . ALA B 1 258 ? 7.297 31.609 15.594 1 97.56 258 ALA B N 1
ATOM 3975 C CA . ALA B 1 258 ? 6.219 32.031 16.5 1 97.56 258 ALA B CA 1
ATOM 3976 C C . ALA B 1 258 ? 6.07 31.031 17.641 1 97.56 258 ALA B C 1
ATOM 3978 O O . ALA B 1 258 ? 5.898 31.438 18.797 1 97.56 258 ALA B O 1
ATOM 3979 N N . ILE B 1 259 ? 6.117 29.75 17.344 1 97.12 259 ILE B N 1
ATOM 3980 C CA . ILE B 1 259 ? 5.973 28.719 18.359 1 97.12 259 ILE B CA 1
ATOM 3981 C C . ILE B 1 259 ? 7.137 28.797 19.359 1 97.12 259 ILE B C 1
ATOM 3983 O O . ILE B 1 259 ? 6.934 28.734 20.562 1 97.12 259 ILE B O 1
ATOM 3987 N N . ASP B 1 260 ? 8.336 28.984 18.828 1 96.19 260 ASP B N 1
ATOM 3988 C CA . ASP B 1 260 ? 9.523 29.047 19.672 1 96.19 260 ASP B CA 1
ATOM 3989 C C . ASP B 1 260 ? 9.484 30.297 20.562 1 96.19 260 ASP B C 1
ATOM 3991 O O . ASP B 1 260 ? 9.906 30.234 21.719 1 96.19 260 ASP B O 1
ATOM 3995 N N . ALA B 1 261 ? 9.023 31.344 20.062 1 95.5 261 ALA B N 1
ATOM 3996 C CA . ALA B 1 261 ? 8.914 32.594 20.828 1 95.5 261 ALA B CA 1
ATOM 3997 C C . ALA B 1 261 ? 7.914 32.438 21.969 1 95.5 261 ALA B C 1
ATOM 3999 O O . ALA B 1 261 ? 8.086 33.031 23.031 1 95.5 261 ALA B O 1
ATOM 4000 N N . ALA B 1 262 ? 6.934 31.656 21.719 1 92.94 262 ALA B N 1
ATOM 4001 C CA . ALA B 1 262 ? 5.887 31.484 22.719 1 92.94 262 ALA B CA 1
ATOM 4002 C C . ALA B 1 262 ? 6.355 30.562 23.828 1 92.94 262 ALA B C 1
ATOM 4004 O O . ALA B 1 262 ? 5.797 30.562 24.938 1 92.94 262 ALA B O 1
ATOM 4005 N N . ARG B 1 263 ? 7.238 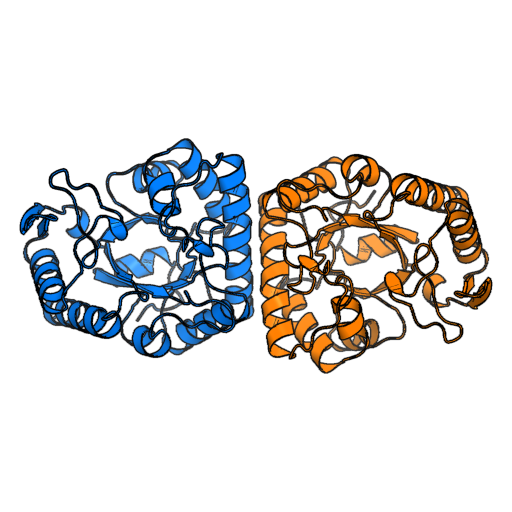29.703 23.594 1 87.94 263 ARG B N 1
ATOM 4006 C CA . ARG B 1 263 ? 7.762 28.781 24.594 1 87.94 263 ARG B CA 1
ATOM 4007 C C . ARG B 1 263 ? 8.781 29.469 25.5 1 87.94 263 ARG B C 1
ATOM 4009 O O . ARG B 1 263 ? 9.141 28.938 26.547 1 87.94 263 ARG B O 1
ATOM 4016 N N . LYS B 1 264 ? 9.375 30.5 25.188 1 79 264 LYS B N 1
ATOM 4017 C CA . LYS B 1 264 ? 10.289 31.266 26.016 1 79 264 LYS B CA 1
ATOM 4018 C C . LYS B 1 264 ? 9.516 32.156 27 1 79 264 LYS B C 1
ATOM 4020 O O . LYS B 1 264 ? 9.906 32.281 28.172 1 79 264 LYS B O 1
#

Nearest PDB structures (foldseek):
  2dfa-assembly1_A  TM=9.174E-01  e=2.524E-26  Thermus thermophilus HB8
  1v6t-assembly1_A  TM=9.349E-01  e=1.536E-25  Pyrococcus horikoshii OT3
  2xu2-assembly1_A  TM=9.178E-01  e=1.896E-23  Pseudomonas aeruginosa PAO1
  1xw8-assembly1_A-2  TM=8.851E-01  e=1.733E-21  Escherichia coli
  3wf4-assembly2_B  TM=5.420E-01  e=8.178E-04  Homo sapiens